Protein 7PP2 (pdb70)

Sequence (469 aa):
SAAAFDAAEQLIQVWDGTPEALVFEATEDEVAEYLSAVDVAIEHLAMARLEEELRHLMVRHAVPTARGGPLVNPFEDQRELADAYCGIRRDLLDEYLSALGVERLSIDEVQRIEWKHLNDKMKKWVQAVKTVVRVLLAGERRLCDQVLSVSLREECFIESTKGCIMQILSFGDAVAVCPRSPEKLSRILDMYEALAEVIPEMKDLCLGSSGDGVISDVQANLDRLGDAIRGTLFEFGKVLQLESSRRAMTAGEIHPMTRYVMNYLRLLVVYSDTLDALLDMTPLGKRLLKLISYLEANLEEKSKLYEDSALECIFSMNNLLYIVQKVRDSELGKILGDHWVKRRNGKIRQYSKSYLRISWMKVLSFLKDFKNFNLAFEEIYRNQTTWKVPDPQLREELKISISENVIPAYRAFLGRYGIKYTPEDLESQLSDLFEGAPGPANSDTTYHKCSKCGYGSDDSDAYFNHKCN

B-factor: mean 86.94, std 25.89, range [51.78, 173.44]

Secondary structure (DSSP, 8-state):
--HHHHHHHHHHHHHHT--SS-SSS-HHHHHHHHHHHHHHHHHH------HHHHHHHHHHHH---TTSHHHHTHHHH--HHHHHHHHHHHHHHHHHHHHHT-----HHHHHHS-HHHHHHHHHHHHHHHHHIIIIIHHHHHHHHHHH-----HHHHHHHHHHHHHHHHHHHHHHHHSSPP-GGGHHHHHHHHHHHHTHHHHHHHH--SSTHHHHHHHHHHHHHHHHHHHHHHHHHHHHHHHHB------GGGPPPHHHHHHHHHHHHHGGGHHHHHHH----HHHHHHHHHHHHHHHHHHHHTTS-S-HHHHHHHHHHHHHHHHHHHHTSTHHHHH-HHHHHHHHHHHHHHHHHHHHHHSSSTTTSS------HHHHHHHHHHHTTSB---HHHHHHHHHHHHHHHHHHHHHHHHH------HHHHHHHHTTTTBSS--S--/--SSSEEBSSS--EES-HHHHHT----

Solvent-accessible surface area: 24423 Å² total; per-residue (Å²): 132,78,68,53,46,81,62,6,34,110,50,10,108,87,40,98,66,53,106,162,49,56,0,23,131,36,105,138,71,52,88,43,3,27,121,3,6,43,46,12,24,113,102,125,196,112,70,16,115,15,35,43,24,0,76,119,4,16,35,122,61,43,64,123,170,37,181,18,15,25,82,1,3,35,44,17,76,137,146,98,7,2,92,27,11,12,28,26,26,76,88,28,3,49,121,120,0,66,94,53,18,13,75,152,26,53,106,82,86,2,97,183,45,116,54,141,89,2,35,76,48,0,97,95,3,13,94,0,0,83,43,0,6,144,90,20,2,33,22,11,18,152,41,0,66,107,16,4,84,62,91,54,61,67,66,0,0,13,57,0,1,69,15,4,3,97,13,0,15,39,4,0,53,6,2,6,75,7,78,91,15,2,49,19,2,31,47,5,0,34,0,39,68,4,0,35,50,0,20,70,42,0,133,126,29,19,143,39,89,80,1,77,42,4,32,63,71,0,76,42,1,7,70,96,0,0,72,0,2,89,22,1,2,132,36,0,6,51,0,2,101,36,10,53,5,135,77,38,15,101,18,0,28,13,0,36,0,0,97,36,0,0,71,26,0,82,86,3,17,117,26,29,126,16,0,34,82,19,9,173,127,64,38,1,0,124,69,0,68,120,3,0,47,76,0,34,59,19,12,86,90,6,2,108,26,33,171,50,53,0,18,45,7,0,2,11,0,4,2,12,26,23,1,0,51,54,0,125,111,34,97,0,12,144,31,8,24,103,153,24,17,128,159,27,46,21,70,16,128,95,50,18,91,23,0,32,129,74,9,10,110,125,2,52,72,60,51,192,190,241,100,75,21,23,125,18,3,41,85,20,13,140,54,4,0,51,13,85,1,45,31,94,138,29,57,97,85,5,33,65,38,1,27,113,82,5,12,73,23,14,108,58,57,55,67,189,170,103,203,132,31,66,15,94,60,0,77,71,10,5,64,32,2,3,83,31,47,104,14,117,34,177,143,46,109,25,32,0,54,6,70,153,12,60,80,25,19,66,82,9,65,41,0,0,34,17,155,17,172

Foldseek 3Di:
DVVLLVVLLVVLVVCVVCLVDAQPPDDVRVVSNLSSLVVLLVVVCVNSLSLVRLLVNLLVCLVPPCPSQQSSVVSNVVVSNLVSLLVSLLVVLVVVLVVLQQDLADLVRLQPDDLVVVVVSLVSLLVSLLCCLVPVLVVLLVSLVRRDDDPSSLVNSCSSCVSNLVSSLSVLVSLLSHPQALSCLLSLLSSLVSLVSNLVSLVVRHPDCVSVVSVVSSVVSSVSSLVSNVVNLVVVLVVLLVDADLDADALLAADVCLVVLLVSLLSCVVNQVVCQVSQPLGSNLVSSVSSVVSVLVRQLVSLVSDPQVLSSLLNLLLSLVSSLCSCVVGCNCVSNHDVVSVVSVVSSVVSLVVNLCRLPDVLLVLQDCVSDSVCSLCVCLQRQLLHANPDPVSLVVSLVSNLVPNLVSVCVRCVPDHDDDDSVNSNVSSNSGRNNDRRPDD/DDPAPDADPQAGDGHVDVVCRVPDDRD

InterPro domains:
  IPR004140 Exocyst complex component Exo70 [PTHR12542] (89-677)
  IPR016159 Cullin repeat-like-containing domain superfamily [SSF74788] (89-676)
  IPR046364 Exocyst complex subunit Exo70, C-terminal [PF03081] (301-673)

Organism: Oryza sativa subsp. japonica (NCBI:txid39947)

Nearest PDB structures (foldseek):
  7pp2-assembly1_B  TM=1.038E+00  e=2.650E-04  unclassified
  7pp2-assembly1_A  TM=1.002E+00  e=2.036E-54  Oryza sativa
  4rl5-assembly1_A  TM=7.705E-01  e=6.425E-17  Arabidopsis thaliana
  4rl5-assembly2_B  TM=7.354E-01  e=1.203E-16  Arabidopsis thaliana
  5j5k-assembly1_A  TM=5.607E-01  e=5.045E+00  Aspergillus fumigatus Af293

Radius of gyration: 37.17 Å; Cα contacts (8 Å, |Δi|>4): 525; chains: 2; bounding box: 50×126×67 Å

Structure (mmCIF, N/CA/C/O backbone):
data_7PP2
#
_entry.id   7PP2
#
_cell.length_a   140.316
_cell.length_b   76.621
_cell.length_c   67.873
_cell.angle_alpha   90.000
_cell.angle_beta   107.760
_cell.angle_gamma   90.000
#
_symmetry.space_group_name_H-M   'C 1 2 1'
#
loop_
_entity.id
_entity.type
_entity.pdbx_description
1 polymer 'Exocyst subunit Exo70 family protein'
2 polymer 'AVR-Pii protein'
3 non-polymer 'ZINC ION'
4 water water
#
loop_
_atom_site.group_PDB
_atom_site.id
_atom_site.type_symbol
_atom_site.label_atom_id
_atom_site.label_alt_id
_atom_site.label_comp_id
_atom_site.label_asym_id
_atom_site.label_entity_id
_atom_site.label_seq_id
_atom_site.pdbx_PDB_ins_code
_atom_site.Cartn_x
_atom_site.Cartn_y
_atom_site.Cartn_z
_atom_site.occupancy
_atom_site.B_iso_or_equiv
_atom_site.auth_seq_id
_atom_site.auth_comp_id
_atom_site.auth_asym_id
_atom_site.auth_atom_id
_atom_site.pdbx_PDB_model_num
ATOM 1 N N . SER A 1 2 ? -12.567 -68.427 -31.599 1.00 167.70 85 SER A N 1
ATOM 2 C CA . SER A 1 2 ? -11.326 -69.040 -32.168 1.00 168.91 85 SER A CA 1
ATOM 3 C C . SER A 1 2 ? -10.169 -68.034 -32.107 1.00 166.85 85 SER A C 1
ATOM 4 O O . SER A 1 2 ? -10.396 -66.898 -31.639 1.00 163.52 85 SER A O 1
ATOM 7 N N . ALA A 1 3 ? -8.978 -68.448 -32.555 1.00 168.44 86 ALA A N 1
ATOM 8 C CA . ALA A 1 3 ? -7.775 -67.596 -32.714 1.00 166.66 86 ALA A CA 1
ATOM 9 C C . ALA A 1 3 ? -7.889 -66.768 -34.002 1.00 167.39 86 ALA A C 1
ATOM 10 O O . ALA A 1 3 ? -7.172 -65.754 -34.107 1.00 165.67 86 ALA A O 1
ATOM 12 N N . ALA A 1 4 ? -8.752 -67.189 -34.938 1.00 169.72 87 ALA A N 1
ATOM 13 C CA . ALA A 1 4 ? -9.046 -66.502 -36.220 1.00 169.92 87 ALA A CA 1
ATOM 14 C C . ALA A 1 4 ? -10.003 -65.324 -35.987 1.00 167.39 87 ALA A C 1
ATOM 15 O O . ALA A 1 4 ? -9.934 -64.349 -36.763 1.00 166.89 87 ALA A O 1
ATOM 17 N N . ALA A 1 5 ? -10.869 -65.417 -34.970 1.00 165.75 88 ALA A N 1
ATOM 18 C CA . ALA A 1 5 ? -11.783 -64.339 -34.519 1.00 163.16 88 ALA A CA 1
ATOM 19 C C . ALA A 1 5 ? -10.981 -63.241 -33.804 1.00 159.17 88 ALA A C 1
ATOM 20 O O . ALA A 1 5 ? -11.471 -62.096 -33.746 1.00 156.03 88 ALA A O 1
ATOM 22 N N . PHE A 1 6 ? -9.804 -63.592 -33.272 1.00 158.71 89 PHE A N 1
ATOM 23 C CA . PHE A 1 6 ? -8.808 -62.663 -32.674 1.00 156.15 89 PHE A CA 1
ATOM 24 C C . PHE A 1 6 ? -7.978 -62.020 -33.794 1.00 156.71 89 PHE A C 1
ATOM 25 O O . PHE A 1 6 ? -7.681 -60.815 -33.690 1.00 154.73 89 PHE A O 1
ATOM 33 N N . ASP A 1 7 ? -7.623 -62.798 -34.824 1.00 159.36 90 ASP A N 1
ATOM 34 C CA . ASP A 1 7 ? -6.840 -62.338 -36.005 1.00 160.34 90 ASP A CA 1
ATOM 35 C C . ASP A 1 7 ? -7.592 -61.196 -36.698 1.00 160.17 90 ASP A C 1
ATOM 36 O O . ASP A 1 7 ? -6.971 -60.140 -36.933 1.00 159.77 90 ASP A O 1
ATOM 41 N N . ALA A 1 8 ? -8.876 -61.405 -37.006 1.00 160.88 91 ALA A N 1
ATOM 42 C CA . ALA A 1 8 ? -9.776 -60.409 -37.638 1.00 160.01 91 ALA A CA 1
ATOM 43 C C . ALA A 1 8 ? -9.908 -59.177 -36.731 1.00 155.83 91 ALA A C 1
ATOM 44 O O . ALA A 1 8 ? -9.879 -58.049 -37.261 1.00 155.28 91 ALA A O 1
ATOM 46 N N . ALA A 1 9 ? -10.050 -59.389 -35.418 1.00 152.81 92 ALA A N 1
ATOM 47 C CA . ALA A 1 9 ? -10.123 -58.327 -34.385 1.00 148.58 92 ALA A CA 1
ATOM 48 C C . ALA A 1 9 ? -8.805 -57.543 -34.367 1.00 145.99 92 ALA A C 1
ATOM 49 O O . ALA A 1 9 ? -8.851 -56.300 -34.396 1.00 143.49 92 ALA A O 1
ATOM 51 N N . GLU A 1 10 ? -7.679 -58.262 -34.334 1.00 146.17 93 GLU A N 1
ATOM 52 C CA . GLU A 1 10 ? -6.298 -57.705 -34.351 1.00 144.66 93 GLU A CA 1
ATOM 53 C C . GLU A 1 10 ? -6.079 -56.915 -35.649 1.00 145.03 93 GLU A C 1
ATOM 54 O O . GLU A 1 10 ? -5.454 -55.837 -35.581 1.00 142.59 93 GLU A O 1
ATOM 60 N N . GLN A 1 11 ? -6.582 -57.436 -36.775 1.00 147.40 94 GLN A N 1
ATOM 61 C CA . GLN A 1 11 ? -6.420 -56.863 -38.142 1.00 148.88 94 GLN A CA 1
ATOM 62 C C . GLN A 1 11 ? -6.915 -55.410 -38.152 1.00 146.27 94 GLN A C 1
ATOM 63 O O . GLN A 1 11 ? -6.068 -54.502 -38.270 1.00 144.78 94 GLN A O 1
ATOM 69 N N . LEU A 1 12 ? -8.230 -55.205 -38.014 1.00 145.45 95 LEU A N 1
ATOM 70 C CA . LEU A 1 12 ? -8.900 -53.886 -38.192 1.00 143.98 95 LEU A CA 1
ATOM 71 C C . LEU A 1 12 ? -8.345 -52.857 -37.195 1.00 139.47 95 LEU A C 1
ATOM 72 O O . LEU A 1 12 ? -8.352 -51.661 -37.543 1.00 138.22 95 LEU A O 1
ATOM 77 N N . ILE A 1 13 ? -7.890 -53.294 -36.012 1.00 136.75 96 ILE A N 1
ATOM 78 C CA . ILE A 1 13 ? -7.235 -52.418 -34.990 1.00 133.36 96 ILE A CA 1
ATOM 79 C C . ILE A 1 13 ? -5.948 -51.843 -35.595 1.00 132.84 96 ILE A C 1
ATOM 80 O O . ILE A 1 13 ? -5.767 -50.615 -35.532 1.00 130.39 96 ILE A O 1
ATOM 85 N N . GLN A 1 14 ? -5.094 -52.707 -36.152 1.00 135.13 97 GLN A N 1
ATOM 86 C CA . GLN A 1 14 ? -3.807 -52.322 -36.794 1.00 135.95 97 GLN A CA 1
ATOM 87 C C . GLN A 1 14 ? -4.088 -51.457 -38.030 1.00 137.33 97 GLN A C 1
ATOM 88 O O . GLN A 1 14 ? -3.315 -50.505 -38.262 1.00 137.50 97 GLN A O 1
ATOM 94 N N . VAL A 1 15 ? -5.152 -51.775 -38.779 1.00 138.33 98 VAL A N 1
ATOM 95 C CA . VAL A 1 15 ? -5.660 -50.964 -39.929 1.00 139.15 98 VAL A CA 1
ATOM 96 C C . VAL A 1 15 ? -5.970 -49.545 -39.430 1.00 136.25 98 VAL A C 1
ATOM 97 O O . VAL A 1 15 ? -5.492 -48.582 -40.064 1.00 135.82 98 VAL A O 1
ATOM 101 N N . TRP A 1 16 ? -6.735 -49.434 -38.337 1.00 133.92 99 TRP A N 1
ATOM 102 C CA . TRP A 1 16 ? -7.131 -48.151 -37.690 1.00 131.15 99 TRP A CA 1
ATOM 103 C C . TRP A 1 16 ? -5.908 -47.464 -37.077 1.00 129.83 99 TRP A C 1
ATOM 104 O O . TRP A 1 16 ? -5.811 -46.226 -37.190 1.00 128.46 99 TRP A O 1
ATOM 115 N N . ASP A 1 17 ? -5.025 -48.242 -36.444 1.00 130.72 100 ASP A N 1
ATOM 116 C CA . ASP A 1 17 ? -3.758 -47.763 -35.827 1.00 130.00 100 ASP A CA 1
ATOM 117 C C . ASP A 1 17 ? -2.877 -47.137 -36.915 1.00 132.52 100 ASP A C 1
ATOM 118 O O . ASP A 1 17 ? -2.203 -46.126 -36.620 1.00 131.00 100 ASP A O 1
ATOM 123 N N . GLY A 1 18 ? -2.907 -47.712 -38.125 1.00 136.13 101 GLY A N 1
ATOM 124 C CA . GLY A 1 18 ? -2.121 -47.273 -39.295 1.00 138.95 101 GLY A CA 1
ATOM 125 C C . GLY A 1 18 ? -2.595 -45.947 -39.872 1.00 139.59 101 GLY A C 1
ATOM 126 O O . GLY A 1 18 ? -1.902 -45.435 -40.773 1.00 142.17 101 GLY A O 1
ATOM 127 N N . THR A 1 19 ? -3.732 -45.415 -39.402 1.00 138.14 102 THR A N 1
ATOM 128 C CA . THR A 1 19 ? -4.280 -44.087 -39.797 1.00 137.90 102 THR A CA 1
ATOM 129 C C . THR A 1 19 ? -4.816 -43.368 -38.559 1.00 135.92 102 THR A C 1
ATOM 130 O O . THR A 1 19 ? -6.013 -43.414 -38.279 1.00 136.12 102 THR A O 1
ATOM 134 N N . PRO A 1 20 ? -3.952 -42.676 -37.777 1.00 134.73 103 PRO A N 1
ATOM 135 C CA . PRO A 1 20 ? -4.409 -41.888 -36.630 1.00 131.76 103 PRO A CA 1
ATOM 136 C C . PRO A 1 20 ? -5.064 -40.557 -37.035 1.00 131.76 103 PRO A C 1
ATOM 137 O O . PRO A 1 20 ? -5.657 -39.922 -36.178 1.00 130.44 103 PRO A O 1
ATOM 141 N N . GLU A 1 21 ? -4.925 -40.167 -38.309 1.00 134.12 104 GLU A N 1
ATOM 142 C CA . GLU A 1 21 ? -5.600 -38.995 -38.935 1.00 134.28 104 GLU A CA 1
ATOM 143 C C . GLU A 1 21 ? -7.101 -39.026 -38.619 1.00 132.50 104 GLU A C 1
ATOM 144 O O . GLU A 1 21 ? -7.605 -38.043 -38.040 1.00 129.87 104 GLU A O 1
ATOM 150 N N . ALA A 1 22 ? -7.773 -40.121 -38.989 1.00 133.67 105 ALA A N 1
ATOM 151 C CA . ALA A 1 22 ? -9.240 -40.306 -38.888 1.00 133.43 105 ALA A CA 1
ATOM 152 C C . ALA A 1 22 ? -9.620 -40.786 -37.480 1.00 130.80 105 ALA A C 1
ATOM 153 O O . ALA A 1 22 ? -8.888 -41.629 -36.918 1.00 130.71 105 ALA A O 1
ATOM 155 N N . LEU A 1 23 ? -10.730 -40.261 -36.948 1.00 128.60 106 LEU A N 1
ATOM 156 C CA . LEU A 1 23 ? -11.329 -40.642 -35.638 1.00 125.64 106 LEU A CA 1
ATOM 157 C C . LEU A 1 23 ? -12.408 -41.708 -35.879 1.00 126.84 106 LEU A C 1
ATOM 158 O O . LEU A 1 23 ? -13.129 -41.596 -36.892 1.00 129.33 106 LEU A O 1
ATOM 163 N N . VAL A 1 24 ? -12.518 -42.694 -34.980 1.00 125.04 107 VAL A N 1
ATOM 164 C CA . VAL A 1 24 ? -13.408 -43.888 -35.121 1.00 125.85 107 VAL A CA 1
ATOM 165 C C . VAL A 1 24 ? -14.874 -43.463 -34.960 1.00 125.61 107 VAL A C 1
ATOM 166 O O . VAL A 1 24 ? -15.747 -44.147 -35.531 1.00 127.57 107 VAL A O 1
ATOM 170 N N . PHE A 1 25 ? -15.135 -42.374 -34.230 1.00 123.17 108 PHE A N 1
ATOM 171 C CA . PHE A 1 25 ? -16.499 -41.932 -33.832 1.00 123.04 108 PHE A CA 1
ATOM 172 C C . PHE A 1 25 ? -17.016 -40.858 -34.801 1.00 123.93 108 PHE A C 1
ATOM 173 O O . PHE A 1 25 ? -17.549 -39.826 -34.347 1.00 122.02 108 PHE A O 1
ATOM 181 N N . GLU A 1 26 ? -16.875 -41.121 -36.104 1.00 127.05 109 GLU A N 1
ATOM 182 C CA . GLU A 1 26 ? -17.548 -40.389 -37.212 1.00 128.69 109 GLU A CA 1
ATOM 183 C C . GLU A 1 26 ? -17.801 -41.384 -38.355 1.00 132.05 109 GLU A C 1
ATOM 184 O O . GLU A 1 26 ? -17.387 -41.101 -39.494 1.00 134.07 109 GLU A O 1
ATOM 190 N N . ALA A 1 27 ? -18.454 -42.512 -38.044 1.00 132.73 110 ALA A N 1
ATOM 191 C CA . ALA A 1 27 ? -18.826 -43.589 -38.995 1.00 136.28 110 ALA A CA 1
ATOM 192 C C . ALA A 1 27 ? -19.688 -44.637 -38.277 1.00 137.03 110 ALA A C 1
ATOM 193 O O . ALA A 1 27 ? -19.166 -45.303 -37.364 1.00 135.25 110 ALA A O 1
ATOM 195 N N . THR A 1 28 ? -20.945 -44.793 -38.710 1.00 140.27 111 THR A N 1
ATOM 196 C CA . THR A 1 28 ? -22.038 -45.511 -37.994 1.00 141.84 111 THR A CA 1
ATOM 197 C C . THR A 1 28 ? -21.694 -46.992 -37.799 1.00 143.78 111 THR A C 1
ATOM 198 O O . THR A 1 28 ? -21.638 -47.433 -36.638 1.00 141.55 111 THR A O 1
ATOM 202 N N . GLU A 1 29 ? -21.512 -47.730 -38.897 1.00 148.71 112 GLU A N 1
ATOM 203 C CA . GLU A 1 29 ? -21.25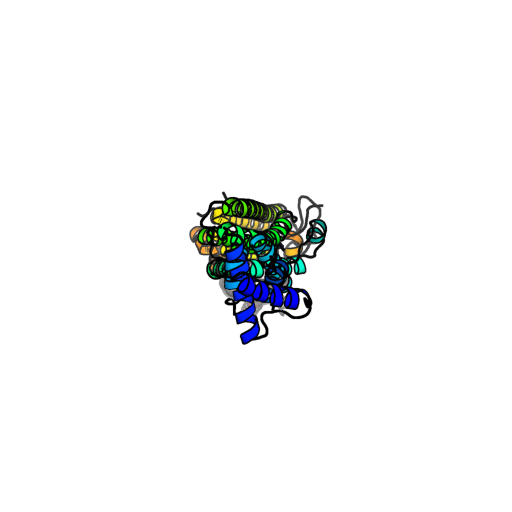8 -49.196 -38.893 1.00 152.00 112 GLU A CA 1
ATOM 204 C C . GLU A 1 29 ? -19.819 -49.470 -38.438 1.00 151.43 112 GLU A C 1
ATOM 205 O O . GLU A 1 29 ? -19.583 -50.549 -37.860 1.00 150.34 112 GLU A O 1
ATOM 211 N N . ASP A 1 30 ? -18.902 -48.532 -38.699 1.00 152.90 113 ASP A N 1
ATOM 212 C CA . ASP A 1 30 ? -17.454 -48.651 -38.374 1.00 153.61 113 ASP A CA 1
ATOM 213 C C . ASP A 1 30 ? -17.277 -48.696 -36.851 1.00 153.31 113 ASP A C 1
ATOM 214 O O . ASP A 1 30 ? -16.713 -49.696 -36.361 1.00 154.73 113 ASP A O 1
ATOM 219 N N . GLU A 1 31 ? -17.752 -47.664 -36.141 1.00 153.07 114 GLU A N 1
ATOM 220 C CA . GLU A 1 31 ? -17.596 -47.502 -34.665 1.00 151.98 114 GLU A CA 1
ATOM 221 C C . GLU A 1 31 ? -18.204 -48.711 -33.936 1.00 153.87 114 GLU A C 1
ATOM 222 O O . GLU A 1 31 ? -17.678 -49.070 -32.862 1.00 153.19 114 GLU A O 1
ATOM 228 N N . VAL A 1 32 ? -19.259 -49.313 -34.500 1.00 157.10 115 VAL A N 1
ATOM 229 C CA . VAL A 1 32 ? -19.931 -50.544 -33.980 1.00 158.55 115 VAL A CA 1
ATOM 230 C C . VAL A 1 32 ? -18.929 -51.710 -33.981 1.00 159.40 115 VAL A C 1
ATOM 231 O O . VAL A 1 32 ? -18.931 -52.488 -33.005 1.00 158.52 115 VAL A O 1
ATOM 235 N N . ALA A 1 33 ? -18.103 -51.818 -35.030 1.00 160.96 116 ALA A N 1
ATOM 236 C CA . ALA A 1 33 ? -17.170 -52.945 -35.280 1.00 162.16 116 ALA A CA 1
ATOM 237 C C . ALA A 1 33 ? -15.923 -52.839 -34.388 1.00 159.82 116 ALA A C 1
ATOM 238 O O . ALA A 1 33 ? -15.492 -53.886 -33.865 1.00 159.91 116 ALA A O 1
ATOM 240 N N . GLU A 1 34 ? -15.369 -51.630 -34.220 1.00 157.72 117 GLU A N 1
ATOM 241 C CA . GLU A 1 34 ? -14.066 -51.377 -33.535 1.00 155.24 117 GLU A CA 1
ATOM 242 C C . GLU A 1 34 ? -14.187 -51.663 -32.031 1.00 154.32 117 GLU A C 1
ATOM 243 O O . GLU A 1 34 ? -13.134 -51.838 -31.386 1.00 153.37 117 GLU A O 1
ATOM 249 N N . TYR A 1 35 ? -15.411 -51.701 -31.494 1.00 155.49 118 TYR A N 1
ATOM 250 C CA . TYR A 1 35 ? -15.707 -52.082 -30.086 1.00 155.30 118 TYR A CA 1
ATOM 251 C C . TYR A 1 35 ? -15.575 -53.598 -29.914 1.00 156.63 118 TYR A C 1
ATOM 252 O O . TYR A 1 35 ? -14.890 -54.031 -28.966 1.00 155.30 118 TYR A O 1
ATOM 261 N N . LEU A 1 36 ? -16.227 -54.367 -30.795 1.00 158.91 119 LEU A N 1
ATOM 262 C CA . LEU A 1 36 ? -16.267 -55.857 -30.765 1.00 160.43 119 LEU A CA 1
ATOM 263 C C . LEU A 1 36 ? -14.838 -56.416 -30.746 1.00 160.05 119 LEU A C 1
ATOM 264 O O . LEU A 1 36 ? -14.610 -57.420 -30.041 1.00 160.69 119 LEU A O 1
ATOM 269 N N . SER A 1 37 ? -13.920 -55.782 -31.487 1.00 159.18 120 SER A N 1
ATOM 270 C CA . SER A 1 37 ? -12.476 -56.134 -31.566 1.00 159.00 120 SER A CA 1
ATOM 271 C C . SER A 1 37 ? -11.794 -55.889 -30.214 1.00 156.52 120 SER A C 1
ATOM 272 O O . SER A 1 37 ? -11.061 -56.788 -29.750 1.00 156.67 120 SER A O 1
ATOM 275 N N . ALA A 1 38 ? -12.030 -54.712 -29.620 1.00 154.00 121 ALA A N 1
ATOM 276 C CA . ALA A 1 38 ? -11.466 -54.265 -28.323 1.00 150.99 121 ALA A CA 1
ATOM 277 C C . ALA A 1 38 ? -11.949 -55.181 -27.189 1.00 151.92 121 ALA A C 1
ATOM 278 O O . ALA A 1 38 ? -11.201 -55.337 -26.203 1.00 151.88 121 ALA A O 1
ATOM 280 N N . VAL A 1 39 ? -13.149 -55.759 -27.322 1.00 153.63 122 VAL A N 1
ATOM 281 C CA . VAL A 1 39 ? -13.755 -56.694 -26.324 1.00 154.52 122 VAL A CA 1
ATOM 282 C C . VAL A 1 39 ? -12.990 -58.025 -26.350 1.00 156.80 122 VAL A C 1
ATOM 283 O O . VAL A 1 39 ? -12.713 -58.555 -25.255 1.00 157.53 122 VAL A O 1
ATOM 287 N N . ASP A 1 40 ? -12.663 -58.538 -27.544 1.00 157.79 123 ASP A N 1
ATOM 288 C CA . ASP A 1 40 ? -11.988 -59.851 -27.750 1.00 159.57 123 ASP A CA 1
ATOM 289 C C . ASP A 1 40 ? -10.552 -59.808 -27.211 1.00 157.85 123 ASP A C 1
ATOM 290 O O . ASP A 1 40 ? -10.085 -60.855 -26.717 1.00 158.05 123 ASP A O 1
ATOM 295 N N . VAL A 1 41 ? -9.876 -58.658 -27.322 1.00 155.92 124 VAL A N 1
ATOM 296 C CA . VAL A 1 41 ? -8.531 -58.401 -26.720 1.00 154.33 124 VAL A CA 1
ATOM 297 C C . VAL A 1 41 ? -8.613 -58.671 -25.212 1.00 152.88 124 VAL A C 1
ATOM 298 O O . VAL A 1 41 ? -7.798 -59.477 -24.714 1.00 154.30 124 VAL A O 1
ATOM 302 N N . ALA A 1 42 ? -9.564 -58.023 -24.527 1.00 150.00 125 ALA A N 1
ATOM 303 C CA . ALA A 1 42 ? -9.823 -58.149 -23.071 1.00 147.64 125 ALA A CA 1
ATOM 304 C C . ALA A 1 42 ? -10.163 -59.605 -22.718 1.00 149.06 125 ALA A C 1
ATOM 305 O O . ALA A 1 42 ? -9.653 -60.097 -21.689 1.00 147.10 125 ALA A O 1
ATOM 307 N N . ILE A 1 43 ? -10.986 -60.261 -23.546 1.00 151.01 126 ILE A N 1
ATOM 308 C CA . ILE A 1 43 ? -11.419 -61.685 -23.383 1.00 153.28 126 ILE A CA 1
ATOM 309 C C . ILE A 1 43 ? -10.197 -62.610 -23.514 1.00 154.71 126 ILE A C 1
ATOM 310 O O . ILE A 1 43 ? -10.068 -63.521 -22.670 1.00 156.75 126 ILE A O 1
ATOM 315 N N . GLU A 1 44 ? -9.342 -62.388 -24.521 1.00 153.73 127 GLU A N 1
ATOM 316 C CA . GLU A 1 44 ? -8.195 -63.277 -24.870 1.00 154.47 127 GLU A CA 1
ATOM 317 C C . GLU A 1 44 ? -7.207 -63.361 -23.698 1.00 153.70 127 GLU A C 1
ATOM 318 O O . GLU A 1 44 ? -6.799 -64.490 -23.360 1.00 156.06 127 GLU A O 1
ATOM 324 N N . HIS A 1 45 ? -6.831 -62.219 -23.112 1.00 151.14 128 HIS A N 1
ATOM 325 C CA . HIS A 1 45 ? -5.815 -62.116 -22.027 1.00 149.73 128 HIS A CA 1
ATOM 326 C C . HIS A 1 45 ? -6.256 -62.933 -20.804 1.00 149.49 128 HIS A C 1
ATOM 327 O O . HIS A 1 45 ? -5.377 -63.542 -20.164 1.00 149.47 128 HIS A O 1
ATOM 334 N N . LEU A 1 46 ? -7.560 -62.951 -20.500 1.00 149.10 129 LEU A N 1
ATOM 335 C CA . LEU A 1 46 ? -8.154 -63.738 -19.383 1.00 150.09 129 LEU A CA 1
ATOM 336 C C . LEU A 1 46 ? -8.553 -65.123 -19.907 1.00 152.43 129 LEU A C 1
ATOM 337 O O . LEU A 1 46 ? -7.672 -66.004 -19.912 1.00 153.45 129 LEU A O 1
ATOM 342 N N . ALA A 1 75 ? 1.221 -60.047 -29.498 1.00 148.18 157 ALA A N 1
ATOM 343 C CA . ALA A 1 75 ? 1.098 -58.571 -29.570 1.00 146.10 157 ALA A CA 1
ATOM 344 C C . ALA A 1 75 ? 0.192 -58.065 -28.440 1.00 143.43 157 ALA A C 1
ATOM 345 O O . ALA A 1 75 ? -0.789 -58.765 -28.108 1.00 143.47 157 ALA A O 1
ATOM 347 N N . MET A 1 76 ? 0.520 -56.896 -27.878 1.00 141.06 158 MET A N 1
ATOM 348 C CA . MET A 1 76 ? -0.246 -56.232 -26.788 1.00 138.58 158 MET A CA 1
ATOM 349 C C . MET A 1 76 ? -1.685 -56.002 -27.260 1.00 138.71 158 MET A C 1
ATOM 350 O O . MET A 1 76 ? -2.612 -56.313 -26.484 1.00 139.05 158 MET A O 1
ATOM 352 N N . ALA A 1 77 ? -1.848 -55.492 -28.488 1.00 139.14 159 ALA A N 1
ATOM 353 C CA . ALA A 1 77 ? -3.145 -55.180 -29.136 1.00 139.01 159 ALA A CA 1
ATOM 354 C C . ALA A 1 77 ? -3.999 -54.331 -28.186 1.00 137.15 159 ALA A C 1
ATOM 355 O O . ALA A 1 77 ? -5.222 -54.555 -28.119 1.00 138.08 159 ALA A O 1
ATOM 357 N N . ARG A 1 78 ? -3.362 -53.386 -27.487 1.00 134.99 160 ARG A N 1
ATOM 358 C CA . ARG A 1 78 ? -3.986 -52.560 -26.417 1.00 132.14 160 ARG A CA 1
ATOM 359 C C . ARG A 1 78 ? -4.957 -51.553 -27.046 1.00 131.37 160 ARG A C 1
ATOM 360 O O . ARG A 1 78 ? -6.013 -51.315 -26.432 1.00 131.19 160 ARG A O 1
ATOM 368 N N . LEU A 1 79 ? -4.619 -51.013 -28.226 1.00 131.21 161 LEU A N 1
ATOM 369 C CA . LEU A 1 79 ? -5.351 -49.939 -28.962 1.00 129.56 161 LEU A CA 1
ATOM 370 C C . LEU A 1 79 ? -5.896 -48.862 -28.008 1.00 125.45 161 LEU A C 1
ATOM 371 O O . LEU A 1 79 ? -6.804 -48.118 -28.431 1.00 124.62 161 LEU A O 1
ATOM 376 N N . GLU A 1 80 ? -5.359 -48.755 -26.787 1.00 121.97 162 GLU A N 1
ATOM 377 C CA . GLU A 1 80 ? -5.815 -47.773 -25.766 1.00 117.70 162 GLU A CA 1
ATOM 378 C C . GLU A 1 80 ? -5.391 -46.374 -26.225 1.00 116.82 162 GLU A C 1
ATOM 379 O O . GLU A 1 80 ? -6.164 -45.427 -26.000 1.00 115.03 162 GLU A O 1
ATOM 385 N N . GLU A 1 81 ? -4.219 -46.271 -26.865 1.00 118.14 163 GLU A N 1
ATOM 386 C CA . GLU A 1 81 ? -3.668 -45.025 -27.467 1.00 117.62 163 GLU A CA 1
ATOM 387 C C . GLU A 1 81 ? -4.701 -44.422 -28.427 1.00 117.89 163 GLU A C 1
ATOM 388 O O . GLU A 1 81 ? -4.798 -43.180 -28.474 1.00 115.97 163 GLU A O 1
ATOM 390 N N . GLU A 1 82 ? -5.431 -45.273 -29.161 1.00 119.62 164 GLU A N 1
ATOM 391 C CA . GLU A 1 82 ? -6.584 -44.876 -30.016 1.00 120.43 164 GLU A CA 1
ATOM 392 C C . GLU A 1 82 ? -7.710 -44.359 -29.107 1.00 118.41 164 GLU A C 1
ATOM 393 O O . GLU A 1 82 ? -7.977 -43.140 -29.147 1.00 118.02 164 GLU A O 1
ATOM 399 N N . LEU A 1 83 ? -8.307 -45.237 -28.289 1.00 117.15 165 LEU A N 1
ATOM 400 C CA . LEU A 1 83 ? -9.484 -44.932 -27.423 1.00 114.73 165 LEU A CA 1
ATOM 401 C C . LEU A 1 83 ? -9.201 -43.715 -26.530 1.00 112.30 165 LEU A C 1
ATOM 402 O O . LEU A 1 83 ? -10.144 -42.939 -26.297 1.00 109.94 165 LEU A O 1
ATOM 407 N N . ARG A 1 84 ? -7.959 -43.553 -26.055 1.00 113.13 166 ARG A N 1
ATOM 408 C CA . ARG A 1 84 ? -7.520 -42.424 -25.185 1.00 112.16 166 ARG A CA 1
ATOM 409 C C . ARG A 1 84 ? -7.572 -41.101 -25.961 1.00 112.35 166 ARG A C 1
ATOM 410 O O . ARG A 1 84 ? -7.859 -40.071 -25.326 1.00 110.70 166 ARG A O 1
ATOM 418 N N . HIS A 1 85 ? -7.290 -41.123 -27.269 1.00 115.14 167 HIS A N 1
ATOM 419 C CA . HIS A 1 85 ? -7.245 -39.917 -28.144 1.00 116.25 167 HIS A CA 1
ATOM 420 C C . HIS A 1 85 ? -8.643 -39.588 -28.679 1.00 116.08 167 HIS A C 1
ATOM 421 O O . HIS A 1 85 ? -8.930 -38.391 -28.855 1.00 113.97 167 HIS A O 1
ATOM 428 N N . LEU A 1 86 ? -9.470 -40.604 -28.938 1.00 117.86 168 LEU A N 1
ATOM 429 C CA . LEU A 1 86 ? -10.856 -40.434 -29.452 1.00 119.31 168 LEU A CA 1
ATOM 430 C C . LEU A 1 86 ? -11.722 -39.816 -28.350 1.00 117.69 168 LEU A C 1
ATOM 431 O O . LEU A 1 86 ? -12.521 -38.914 -28.665 1.00 117.54 168 LEU A O 1
ATOM 436 N N . MET A 1 87 ? -11.547 -40.284 -27.111 1.00 116.80 169 MET A N 1
ATOM 437 C CA . MET A 1 87 ? -12.168 -39.720 -25.883 1.00 114.98 169 MET A CA 1
ATOM 438 C C . MET A 1 87 ? -11.771 -38.243 -25.738 1.00 112.60 169 MET A C 1
ATOM 439 O O . MET A 1 87 ? -12.649 -37.431 -25.387 1.00 111.04 169 MET A O 1
ATOM 444 N N . VAL A 1 88 ? -10.500 -37.914 -25.996 1.00 112.25 170 VAL A N 1
ATOM 445 C CA . VAL A 1 88 ? -9.958 -36.521 -25.978 1.00 111.18 170 VAL A CA 1
ATOM 446 C C . VAL A 1 88 ? -10.683 -35.697 -27.049 1.00 111.84 170 VAL A C 1
ATOM 447 O O . VAL A 1 88 ? -11.073 -34.552 -26.748 1.00 110.44 170 VAL A O 1
ATOM 451 N N . ARG A 1 89 ? -10.848 -36.265 -28.249 1.00 115.01 171 ARG A N 1
ATOM 452 C CA . ARG A 1 89 ? -11.461 -35.591 -29.426 1.00 116.75 171 ARG A CA 1
ATOM 453 C C . ARG A 1 89 ? -12.990 -35.727 -29.378 1.00 115.45 171 ARG A C 1
ATOM 454 O O . ARG A 1 89 ? -13.640 -35.258 -30.328 1.00 118.80 171 ARG A O 1
ATOM 462 N N . HIS A 1 90 ? -13.543 -36.343 -28.327 1.00 111.90 172 HIS A N 1
ATOM 463 C CA . HIS A 1 90 ? -15.007 -36.499 -28.110 1.00 110.77 172 HIS A CA 1
ATOM 464 C C . HIS A 1 90 ? -15.493 -35.473 -27.080 1.00 107.85 172 HIS A C 1
ATOM 465 O O . HIS A 1 90 ? -16.604 -34.939 -27.255 1.00 107.73 172 HIS A O 1
ATOM 472 N N . ALA A 1 91 ? -14.690 -35.221 -26.042 1.00 105.53 173 ALA A N 1
ATOM 473 C CA . ALA A 1 91 ? -14.999 -34.288 -24.935 1.00 102.83 173 ALA A CA 1
ATOM 474 C C . ALA A 1 91 ? -14.696 -32.840 -25.349 1.00 101.95 173 ALA A C 1
ATOM 475 O O . ALA A 1 91 ? -15.229 -31.928 -24.685 1.00 101.63 173 ALA A O 1
ATOM 477 N N . VAL A 1 92 ? -13.882 -32.625 -26.393 1.00 102.02 174 VAL A N 1
ATOM 478 C CA . VAL A 1 92 ? -13.384 -31.268 -26.781 1.00 101.44 174 VAL A CA 1
ATOM 479 C C . VAL A 1 92 ? -14.311 -30.588 -27.796 1.00 102.83 174 VAL A C 1
ATOM 480 O O . VAL A 1 92 ? -14.434 -29.368 -27.743 1.00 102.96 174 VAL A O 1
ATOM 484 N N . PRO A 1 93 ? -14.992 -31.285 -28.743 1.00 105.48 175 PRO A N 1
ATOM 485 C CA . PRO A 1 93 ? -15.958 -30.626 -29.626 1.00 106.77 175 PRO A CA 1
ATOM 486 C C . PRO A 1 93 ? -17.389 -30.642 -29.063 1.00 106.48 175 PRO A C 1
ATOM 487 O O . PRO A 1 93 ? -18.091 -31.614 -29.304 1.00 107.47 175 PRO A O 1
ATOM 491 N N . THR A 1 134 ? -24.870 -38.055 -27.709 1.00 115.33 217 THR A N 1
ATOM 492 C CA . THR A 1 134 ? -23.989 -37.033 -27.076 1.00 112.68 217 THR A CA 1
ATOM 493 C C . THR A 1 134 ? -22.880 -37.758 -26.295 1.00 111.44 217 THR A C 1
ATOM 494 O O . THR A 1 134 ? -21.946 -38.257 -26.951 1.00 111.45 217 THR A O 1
ATOM 498 N N . ALA A 1 135 ? -22.993 -37.841 -24.962 1.00 109.84 218 ALA A N 1
ATOM 499 C CA . ALA A 1 135 ? -22.020 -38.494 -24.053 1.00 107.78 218 ALA A CA 1
ATOM 500 C C . ALA A 1 135 ? -22.393 -39.972 -23.891 1.00 109.84 218 ALA A C 1
ATOM 501 O O . ALA A 1 135 ? -22.623 -40.402 -22.744 1.00 108.93 218 ALA A O 1
ATOM 503 N N . ARG A 1 136 ? -22.459 -40.704 -25.009 1.00 112.65 219 ARG A N 1
ATOM 504 C CA . ARG A 1 136 ? -22.851 -42.139 -25.090 1.00 115.31 219 ARG A CA 1
ATOM 505 C C . ARG A 1 136 ? -21.656 -42.965 -25.580 1.00 115.39 219 ARG A C 1
ATOM 506 O O . ARG A 1 136 ? -21.392 -44.031 -24.988 1.00 114.26 219 ARG A O 1
ATOM 514 N N . GLY A 1 137 ? -20.977 -42.491 -26.631 1.00 115.83 220 GLY A N 1
ATOM 515 C CA . GLY A 1 137 ? -19.645 -42.970 -27.045 1.00 116.10 220 GLY A CA 1
ATOM 516 C C . GLY A 1 137 ? -18.659 -42.895 -25.892 1.00 114.25 220 GLY A C 1
ATOM 517 O O . GLY A 1 137 ? -17.845 -43.827 -25.759 1.00 115.15 220 GLY A O 1
ATOM 518 N N . GLY A 1 138 ? -18.744 -41.829 -25.083 1.00 112.85 221 GLY A N 1
ATOM 519 C CA . GLY A 1 138 ? -17.945 -41.615 -23.858 1.00 110.71 221 GLY A CA 1
ATOM 520 C C . GLY A 1 138 ? -18.019 -42.806 -22.903 1.00 111.91 221 GLY A C 1
ATOM 521 O O . GLY A 1 138 ? -17.024 -43.498 -22.711 1.00 111.07 221 GLY A O 1
ATOM 522 N N . PRO A 1 139 ? -19.196 -43.086 -22.288 1.00 114.00 222 PRO A N 1
ATOM 523 C CA . PRO A 1 139 ? -19.341 -44.170 -21.308 1.00 114.26 222 PRO A CA 1
ATOM 524 C C . PRO A 1 139 ? -19.150 -45.610 -21.813 1.00 115.60 222 PRO A C 1
ATOM 525 O O . PRO A 1 139 ? -19.300 -46.506 -21.009 1.00 116.44 222 PRO A O 1
ATOM 529 N N . LEU A 1 140 ? -18.844 -45.805 -23.100 1.00 115.83 223 LEU A N 1
ATOM 530 C CA . LEU A 1 140 ? -18.508 -47.133 -23.683 1.00 117.42 223 LEU A CA 1
ATOM 531 C C . LEU A 1 140 ? -16.988 -47.252 -23.870 1.00 115.85 223 LEU A C 1
ATOM 532 O O . LEU A 1 140 ? -16.473 -48.382 -23.740 1.00 116.25 223 LEU A O 1
ATOM 537 N N . VAL A 1 141 ? -16.300 -46.132 -24.133 1.00 113.50 224 VAL A N 1
ATOM 538 C CA . VAL A 1 141 ? -14.816 -46.052 -24.313 1.00 112.78 224 VAL A CA 1
ATOM 539 C C . VAL A 1 141 ? -14.109 -46.566 -23.048 1.00 112.60 224 VAL A C 1
ATOM 540 O O . VAL A 1 141 ? -13.006 -47.124 -23.187 1.00 112.81 224 VAL A O 1
ATOM 544 N N . ASN A 1 142 ? -14.719 -46.390 -21.870 1.00 113.04 225 ASN A N 1
ATOM 545 C CA . ASN A 1 142 ? -14.091 -46.648 -20.542 1.00 113.16 225 ASN A CA 1
ATOM 546 C C . ASN A 1 142 ? -14.359 -48.074 -20.052 1.00 114.96 225 ASN A C 1
ATOM 547 O O . ASN A 1 142 ? -13.421 -48.723 -19.593 1.00 115.62 225 ASN A O 1
ATOM 552 N N . PRO A 1 143 ? -15.606 -48.614 -20.083 1.00 115.94 226 PRO A N 1
ATOM 553 C CA . PRO A 1 143 ? -15.832 -50.028 -19.770 1.00 117.58 226 PRO A CA 1
ATOM 554 C C . PRO A 1 143 ? -14.829 -50.997 -20.417 1.00 118.50 226 PRO A C 1
ATOM 555 O O . PRO A 1 143 ? -14.518 -52.000 -19.800 1.00 119.29 226 PRO A O 1
ATOM 559 N N . PHE A 1 144 ? -14.355 -50.680 -21.626 1.00 118.13 227 PHE A N 1
ATOM 560 C CA . PHE A 1 144 ? -13.365 -51.488 -22.386 1.00 119.68 227 PHE A CA 1
ATOM 561 C C . PHE A 1 144 ? -11.935 -51.071 -22.006 1.00 116.79 227 PHE A C 1
ATOM 562 O O . PHE A 1 144 ? -11.012 -51.883 -22.197 1.00 117.31 227 PHE A O 1
ATOM 570 N N . GLU A 1 145 ? -11.761 -49.864 -21.458 1.00 113.88 228 GLU A N 1
ATOM 571 C CA . GLU A 1 145 ? -10.433 -49.254 -21.168 1.00 111.84 228 GLU A CA 1
ATOM 572 C C . GLU A 1 145 ? -9.830 -49.840 -19.883 1.00 112.39 228 GLU A C 1
ATOM 573 O O . GLU A 1 145 ? -8.590 -50.003 -19.834 1.00 113.21 228 GLU A O 1
ATOM 579 N N . ASP A 1 146 ? -10.666 -50.127 -18.882 1.00 112.20 229 ASP A N 1
ATOM 580 C CA . ASP A 1 146 ? -10.238 -50.667 -17.561 1.00 112.24 229 ASP A CA 1
ATOM 581 C C . ASP A 1 146 ? -9.935 -52.168 -17.682 1.00 113.55 229 ASP A C 1
ATOM 582 O O . ASP A 1 146 ? -8.896 -52.600 -17.138 1.00 113.04 229 ASP A O 1
ATOM 587 N N . GLN A 1 147 ? -10.805 -52.918 -18.372 1.00 114.35 230 GLN A N 1
ATOM 588 C CA . GLN A 1 147 ? -10.733 -54.399 -18.539 1.00 115.84 230 GLN A CA 1
ATOM 589 C C . GLN A 1 147 ? -9.434 -54.784 -19.261 1.00 115.03 230 GLN A C 1
ATOM 590 O O . GLN A 1 147 ? -8.827 -53.888 -19.882 1.00 112.06 230 GLN A O 1
ATOM 596 N N . ARG A 1 174 ? -7.105 -46.405 -15.080 1.00 102.09 257 ARG A N 1
ATOM 597 C CA . ARG A 1 174 ? -5.878 -45.732 -14.569 1.00 101.47 257 ARG A CA 1
ATOM 598 C C . ARG A 1 174 ? -5.427 -44.666 -15.575 1.00 100.14 257 ARG A C 1
ATOM 599 O O . ARG A 1 174 ? -5.574 -43.471 -15.261 1.00 98.68 257 ARG A O 1
ATOM 607 N N . GLU A 1 175 ? -4.905 -45.085 -16.736 1.00 101.34 258 GLU A N 1
ATOM 608 C CA . GLU A 1 175 ? -4.568 -44.198 -17.885 1.00 100.45 258 GLU A CA 1
ATOM 609 C C . GLU A 1 175 ? -5.842 -43.484 -18.353 1.00 98.19 258 GLU A C 1
ATOM 610 O O . GLU A 1 175 ? -5.724 -42.375 -18.900 1.00 96.80 258 GLU A O 1
ATOM 616 N N . LEU A 1 176 ? -7.005 -44.118 -18.165 1.00 97.77 259 LEU A N 1
ATOM 617 C CA . LEU A 1 176 ? -8.350 -43.519 -18.377 1.00 96.58 259 LEU A CA 1
ATOM 618 C C . LEU A 1 176 ? -8.493 -42.277 -17.491 1.00 94.38 259 LEU A C 1
ATOM 619 O O . LEU A 1 176 ? -8.725 -41.183 -18.038 1.00 93.72 259 LEU A O 1
ATOM 624 N N . ALA A 1 177 ? -8.366 -42.451 -16.174 1.00 93.76 260 ALA A N 1
ATOM 625 C CA . ALA A 1 177 ? -8.514 -41.379 -15.164 1.00 92.02 260 ALA A CA 1
ATOM 626 C C . ALA A 1 177 ? -7.605 -40.202 -15.536 1.00 90.72 260 ALA A C 1
ATOM 627 O O . ALA A 1 177 ? -8.128 -39.085 -15.718 1.00 89.81 260 ALA A O 1
ATOM 629 N N . ASP A 1 178 ? -6.302 -40.458 -15.673 1.00 90.90 261 ASP A N 1
ATOM 630 C CA . ASP A 1 178 ? -5.264 -39.413 -15.888 1.00 90.54 261 ASP A CA 1
ATOM 631 C C . ASP A 1 178 ? -5.596 -38.609 -17.152 1.00 89.67 261 ASP A C 1
ATOM 632 O O . ASP A 1 178 ? -5.385 -37.384 -17.130 1.00 88.69 261 ASP A O 1
ATOM 637 N N . ALA A 1 179 ? -6.114 -39.265 -18.196 1.00 90.30 262 ALA A N 1
ATOM 638 C CA . ALA A 1 179 ? -6.495 -38.639 -19.486 1.00 90.62 262 ALA A CA 1
ATOM 639 C C . ALA A 1 179 ? -7.788 -37.834 -19.310 1.00 89.66 262 ALA A C 1
ATOM 640 O O . ALA A 1 179 ? -7.765 -36.609 -19.571 1.00 89.13 262 ALA A O 1
ATOM 642 N N . TYR A 1 180 ? -8.867 -38.507 -18.888 1.00 89.62 263 TYR A N 1
ATOM 643 C CA . TYR A 1 180 ? -10.208 -37.922 -18.610 1.00 87.88 263 TYR A CA 1
ATOM 644 C C . TYR A 1 180 ? -10.039 -36.615 -17.829 1.00 85.20 263 TYR A C 1
ATOM 645 O O . TYR A 1 180 ? -10.476 -35.551 -18.314 1.00 83.68 263 TYR A O 1
ATOM 654 N N . CYS A 1 181 ? -9.402 -36.712 -16.658 1.00 84.38 264 CYS A N 1
ATOM 655 C CA . CYS A 1 181 ? -9.181 -35.596 -15.700 1.00 82.99 264 CYS A CA 1
ATOM 656 C C . CYS A 1 181 ? -8.418 -34.458 -16.388 1.00 82.09 264 CYS A C 1
ATOM 657 O O . CYS A 1 181 ? -8.788 -33.294 -16.171 1.00 80.57 264 CYS A O 1
ATOM 660 N N . GLY A 1 182 ? -7.404 -34.786 -17.194 1.00 82.87 265 GLY A N 1
ATOM 661 C CA . GLY A 1 182 ? -6.621 -33.806 -17.969 1.00 82.73 265 GLY A CA 1
ATOM 662 C C . GLY A 1 182 ? -7.522 -32.923 -18.816 1.00 83.00 265 GLY A C 1
ATOM 663 O O . GLY A 1 182 ? -7.504 -31.693 -18.608 1.00 81.45 265 GLY A O 1
ATOM 664 N N . ILE A 1 183 ? -8.298 -33.533 -19.721 1.00 84.55 266 ILE A N 1
ATOM 665 C CA . ILE A 1 183 ? -9.168 -32.832 -20.717 1.00 84.86 266 ILE A CA 1
ATOM 666 C C . ILE A 1 183 ? -10.214 -31.999 -19.964 1.00 82.95 266 ILE A C 1
ATOM 667 O O . ILE A 1 183 ? -10.456 -30.842 -20.367 1.00 81.25 266 ILE A O 1
ATOM 672 N N . ARG A 1 184 ? -10.802 -32.571 -18.910 1.00 82.62 267 ARG A N 1
ATOM 673 C CA . ARG A 1 184 ? -11.706 -31.857 -17.971 1.00 81.23 267 ARG A CA 1
ATOM 674 C C . ARG A 1 184 ? -10.995 -30.603 -17.456 1.00 80.48 267 ARG A C 1
ATOM 675 O O . ARG A 1 184 ? -11.537 -29.502 -17.647 1.00 79.84 267 ARG A O 1
ATOM 683 N N . ARG A 1 185 ? -9.810 -30.778 -16.860 1.00 82.34 268 ARG A N 1
ATOM 684 C CA . ARG A 1 185 ? -8.962 -29.691 -16.292 1.00 82.02 268 ARG A CA 1
ATOM 685 C C . ARG A 1 185 ? -8.741 -28.615 -17.362 1.00 80.28 268 ARG A C 1
ATOM 686 O O . ARG A 1 185 ? -8.797 -27.426 -17.010 1.00 78.31 268 ARG A O 1
ATOM 694 N N . ASP A 1 186 ? -8.532 -29.024 -18.619 1.00 81.26 269 ASP A N 1
ATOM 695 C CA . ASP A 1 186 ? -8.235 -28.125 -19.769 1.00 81.23 269 ASP A CA 1
ATOM 696 C C . ASP A 1 186 ? -9.492 -27.348 -20.172 1.00 80.12 269 ASP A C 1
ATOM 697 O O . ASP A 1 186 ? -9.421 -26.104 -20.220 1.00 79.15 269 ASP A O 1
ATOM 702 N N . LEU A 1 187 ? -10.585 -28.054 -20.471 1.00 80.55 270 LEU A N 1
ATOM 703 C CA . LEU A 1 187 ? -11.867 -27.445 -20.923 1.00 80.55 270 LEU A CA 1
ATOM 704 C C . LEU A 1 187 ? -12.377 -26.456 -19.868 1.00 78.64 270 LEU A C 1
ATOM 705 O O . LEU A 1 187 ? -12.822 -25.363 -20.264 1.00 77.96 270 LEU A O 1
ATOM 710 N N . LEU A 1 188 ? -12.297 -26.814 -18.583 1.00 78.23 271 LEU A N 1
ATOM 711 C CA . LEU A 1 188 ? -12.728 -25.946 -17.452 1.00 78.04 271 LEU A CA 1
ATOM 712 C C . LEU A 1 188 ? -11.823 -24.712 -17.369 1.00 77.60 271 LEU A C 1
ATOM 713 O O . LEU A 1 188 ? -12.342 -23.626 -17.050 1.00 75.79 271 LEU A O 1
ATOM 718 N N . ASP A 1 189 ? -10.528 -24.874 -17.656 1.00 79.62 272 ASP A N 1
ATOM 719 C CA . ASP A 1 189 ? -9.540 -23.762 -17.706 1.00 80.75 272 ASP A CA 1
ATOM 720 C C . ASP A 1 189 ? -10.015 -22.718 -18.725 1.00 81.75 272 ASP A C 1
ATOM 721 O O . ASP A 1 189 ? -9.876 -21.511 -18.445 1.00 80.27 272 ASP A O 1
ATOM 726 N N . GLU A 1 190 ? -10.578 -23.174 -19.850 1.00 84.98 273 GLU A N 1
ATOM 727 C CA . GLU A 1 190 ? -10.975 -22.323 -21.005 1.00 87.34 273 GLU A CA 1
ATOM 728 C C . GLU A 1 190 ? -12.299 -21.607 -20.698 1.00 86.53 273 GLU A C 1
ATOM 729 O O . GLU A 1 190 ? -12.390 -20.404 -21.013 1.00 86.25 273 GLU A O 1
ATOM 735 N N . TYR A 1 191 ? -13.283 -22.315 -20.123 1.00 87.11 274 TYR A N 1
ATOM 736 C CA . TYR A 1 191 ? -14.573 -21.749 -19.637 1.00 86.94 274 TYR A CA 1
ATOM 737 C C . TYR A 1 191 ? -14.293 -20.497 -18.798 1.00 84.08 274 TYR A C 1
ATOM 738 O O . TYR A 1 191 ? -14.912 -19.447 -19.050 1.00 83.77 274 TYR A O 1
ATOM 747 N N . LEU A 1 192 ? -13.374 -20.624 -17.835 1.00 81.93 275 LEU A N 1
ATOM 748 C CA . LEU A 1 192 ? -13.034 -19.583 -16.828 1.00 80.01 275 LEU A CA 1
ATOM 749 C C . LEU A 1 192 ? -12.322 -18.405 -17.499 1.00 79.95 275 LEU A C 1
ATOM 750 O O . LEU A 1 192 ? -12.609 -17.257 -17.111 1.00 78.27 275 LEU A O 1
ATOM 755 N N . SER A 1 193 ? -11.409 -18.678 -18.438 1.00 81.69 276 SER A N 1
ATOM 756 C CA . SER A 1 193 ? -10.700 -17.651 -19.247 1.00 83.20 276 SER A CA 1
ATOM 757 C C . SER A 1 193 ? -11.733 -16.787 -19.975 1.00 84.96 276 SER A C 1
ATOM 758 O O . SER A 1 193 ? -11.657 -15.545 -19.853 1.00 84.57 276 SER A O 1
ATOM 761 N N . ALA A 1 194 ? -12.674 -17.437 -20.672 1.00 87.51 277 ALA A N 1
ATOM 762 C CA . ALA A 1 194 ? -13.809 -16.806 -21.389 1.00 89.39 277 ALA A CA 1
ATOM 763 C C . ALA A 1 194 ? -14.614 -15.936 -20.417 1.00 89.47 277 ALA A C 1
ATOM 764 O O . ALA A 1 194 ? -14.882 -14.770 -20.762 1.00 90.76 277 ALA A O 1
ATOM 766 N N . LEU A 1 195 ? -14.966 -16.481 -19.246 1.00 90.13 278 LEU A N 1
ATOM 767 C CA . LEU A 1 195 ? -15.695 -15.771 -18.154 1.00 89.17 278 LEU A CA 1
ATOM 768 C C . LEU A 1 195 ? -14.982 -14.461 -17.794 1.00 89.39 278 LEU A C 1
ATOM 769 O O . LEU A 1 195 ? -15.687 -13.481 -17.492 1.00 91.50 278 LEU A O 1
ATOM 774 N N . GLY A 1 196 ? -13.645 -14.450 -17.817 1.00 89.80 279 GLY A N 1
ATOM 775 C CA . GLY A 1 196 ? -12.810 -13.265 -17.537 1.00 89.25 279 GLY A CA 1
ATOM 776 C C . GLY A 1 196 ? -12.036 -13.404 -16.236 1.00 88.06 279 GLY A C 1
ATOM 777 O O . GLY A 1 196 ? -11.923 -12.398 -15.512 1.00 85.45 279 GLY A O 1
ATOM 778 N N . VAL A 1 197 ? -11.505 -14.602 -15.963 1.00 89.53 280 VAL A N 1
ATOM 779 C CA . VAL A 1 197 ? -10.683 -14.926 -14.759 1.00 89.75 280 VAL A CA 1
ATOM 780 C C . VAL A 1 197 ? -9.200 -14.862 -15.151 1.00 91.01 280 VAL A C 1
ATOM 781 O O . VAL A 1 197 ? -8.707 -15.836 -15.760 1.00 93.17 280 VAL A O 1
ATOM 785 N N . GLU A 1 198 ? -8.533 -13.747 -14.829 1.00 90.36 281 GLU A N 1
ATOM 786 C CA . GLU A 1 198 ? -7.056 -13.582 -14.927 1.00 90.13 281 GLU A CA 1
ATOM 787 C C . GLU A 1 198 ? -6.388 -14.316 -13.761 1.00 89.97 281 GLU A C 1
ATOM 788 O O . GLU A 1 198 ? -7.072 -14.559 -12.744 1.00 88.59 281 GLU A O 1
ATOM 794 N N . ARG A 1 199 ? -5.103 -14.649 -13.914 1.00 90.91 282 ARG A N 1
ATOM 795 C CA . ARG A 1 199 ? -4.188 -15.030 -12.804 1.00 91.29 282 ARG A CA 1
ATOM 796 C C . ARG A 1 199 ? -3.211 -13.867 -12.584 1.00 89.87 282 ARG A C 1
ATOM 797 O O . ARG A 1 199 ? -2.116 -13.889 -13.186 1.00 93.03 282 ARG A O 1
ATOM 805 N N . LEU A 1 200 ? -3.610 -12.876 -11.779 1.00 84.99 283 LEU A N 1
ATOM 806 C CA . LEU A 1 200 ? -2.803 -11.660 -11.484 1.00 82.58 283 LEU A CA 1
ATOM 807 C C . LEU A 1 200 ? -1.709 -12.002 -10.469 1.00 80.08 283 LEU A C 1
ATOM 808 O O . LEU A 1 200 ? -1.993 -12.759 -9.522 1.00 80.25 283 LEU A O 1
ATOM 813 N N . SER A 1 201 ? -0.512 -11.447 -10.660 1.00 77.85 284 SER A N 1
ATOM 814 C CA . SER A 1 201 ? 0.610 -11.492 -9.688 1.00 76.27 284 SER A CA 1
ATOM 815 C C . SER A 1 201 ? 0.329 -10.508 -8.550 1.00 74.24 284 SER A C 1
ATOM 816 O O . SER A 1 201 ? -0.623 -9.716 -8.667 1.00 73.00 284 SER A O 1
ATOM 819 N N . ILE A 1 202 ? 1.149 -10.547 -7.500 1.00 73.91 285 ILE A N 1
ATOM 820 C CA . ILE A 1 202 ? 1.082 -9.609 -6.340 1.00 72.33 285 ILE A CA 1
ATOM 821 C C . ILE A 1 202 ? 1.454 -8.194 -6.814 1.00 72.99 285 ILE A C 1
ATOM 822 O O . ILE A 1 202 ? 0.786 -7.235 -6.381 1.00 72.60 285 ILE A O 1
ATOM 827 N N . ASP A 1 203 ? 2.468 -8.066 -7.675 1.00 74.68 286 ASP A N 1
ATOM 828 C CA . ASP A 1 203 ? 2.934 -6.758 -8.209 1.00 76.57 286 ASP A CA 1
ATOM 829 C C . ASP A 1 203 ? 1.847 -6.171 -9.121 1.00 76.88 286 ASP A C 1
ATOM 830 O O . ASP A 1 203 ? 1.507 -4.982 -8.935 1.00 75.93 286 ASP A O 1
ATOM 835 N N . GLU A 1 204 ? 1.316 -6.973 -10.053 1.00 78.13 287 GLU A N 1
ATOM 836 C CA . GLU A 1 204 ? 0.221 -6.575 -10.984 1.00 77.94 287 GLU A CA 1
ATOM 837 C C . GLU A 1 204 ? -0.981 -6.074 -10.176 1.00 76.89 287 GLU A C 1
ATOM 838 O O . GLU A 1 204 ? -1.510 -4.999 -10.515 1.00 76.89 287 GLU A O 1
ATOM 844 N N . VAL A 1 205 ? -1.383 -6.816 -9.141 1.00 76.39 288 VAL A N 1
ATOM 845 C CA . VAL A 1 205 ? -2.519 -6.452 -8.244 1.00 75.70 288 VAL A CA 1
ATOM 846 C C . VAL A 1 205 ? -2.245 -5.076 -7.627 1.00 75.96 288 VAL A C 1
ATOM 847 O O . VAL A 1 205 ? -3.128 -4.207 -7.733 1.00 76.85 288 VAL A O 1
ATOM 851 N N . GLN A 1 206 ? -1.070 -4.889 -7.019 1.00 77.19 289 GLN A N 1
ATOM 852 C CA . GLN A 1 206 ? -0.722 -3.672 -6.232 1.00 77.44 289 GLN A CA 1
ATOM 853 C C . GLN A 1 206 ? -0.633 -2.443 -7.146 1.00 77.97 289 GLN A C 1
ATOM 854 O O . GLN A 1 206 ? -0.899 -1.338 -6.648 1.00 78.34 289 GLN A O 1
ATOM 860 N N . ARG A 1 207 ? -0.290 -2.625 -8.426 1.00 79.55 290 ARG A N 1
ATOM 861 C CA . ARG A 1 207 ? -0.078 -1.513 -9.393 1.00 81.05 290 ARG A CA 1
ATOM 862 C C . ARG A 1 207 ? -1.396 -1.107 -10.071 1.00 80.18 290 ARG A C 1
ATOM 863 O O . ARG A 1 207 ? -1.472 0.052 -10.519 1.00 80.62 290 ARG A O 1
ATOM 871 N N . ILE A 1 208 ? -2.386 -2.006 -10.148 1.00 79.29 291 ILE A N 1
ATOM 872 C CA . ILE A 1 208 ? -3.654 -1.796 -10.916 1.00 79.40 291 ILE A CA 1
ATOM 873 C C . ILE A 1 208 ? -4.456 -0.647 -10.292 1.00 78.99 291 ILE A C 1
ATOM 874 O O . ILE A 1 208 ? -4.500 -0.559 -9.054 1.00 77.90 291 ILE A O 1
ATOM 879 N N . GLU A 1 209 ? -5.078 0.181 -11.141 1.00 81.19 292 GLU A N 1
ATOM 880 C CA . GLU A 1 209 ? -5.987 1.300 -10.764 1.00 81.09 292 GLU A CA 1
ATOM 881 C C . GLU A 1 209 ? -7.327 0.703 -10.323 1.00 78.72 292 GLU A C 1
ATOM 882 O O . GLU A 1 209 ? -7.757 -0.278 -10.956 1.00 80.52 292 GLU A O 1
ATOM 888 N N . TRP A 1 210 ? -7.971 1.275 -9.299 1.00 75.91 293 TRP A N 1
ATOM 889 C CA . TRP A 1 210 ? -9.187 0.697 -8.662 1.00 73.14 293 TRP A CA 1
ATOM 890 C C . TRP A 1 210 ? -10.278 0.406 -9.704 1.00 74.23 293 TRP A C 1
ATOM 891 O O . TRP A 1 210 ? -10.908 -0.665 -9.602 1.00 74.10 293 TRP A O 1
ATOM 902 N N . LYS A 1 211 ? -10.521 1.319 -10.650 1.00 76.01 294 LYS A N 1
ATOM 903 C CA . LYS A 1 211 ? -11.662 1.207 -11.600 1.00 77.21 294 LYS A CA 1
ATOM 904 C C . LYS A 1 211 ? -11.566 -0.125 -12.357 1.00 77.88 294 LYS A C 1
ATOM 905 O O . LYS A 1 211 ? -12.634 -0.694 -12.657 1.00 78.89 294 LYS A O 1
ATOM 911 N N . HIS A 1 212 ? -10.346 -0.609 -12.629 1.00 78.41 295 HIS A N 1
ATOM 912 C CA . HIS A 1 212 ? -10.069 -1.879 -13.359 1.00 78.74 295 HIS A CA 1
ATOM 913 C C . HIS A 1 212 ? -10.141 -3.074 -12.400 1.00 76.13 295 HIS A C 1
ATOM 914 O O . HIS A 1 212 ? -10.825 -4.060 -12.742 1.00 76.70 295 HIS A O 1
ATOM 921 N N . LEU A 1 213 ? -9.448 -2.995 -11.260 1.00 73.38 296 LEU A N 1
ATOM 922 C CA . LEU A 1 213 ? -9.484 -4.009 -10.170 1.00 71.18 296 LEU A CA 1
ATOM 923 C C . LEU A 1 213 ? -10.942 -4.264 -9.766 1.00 70.16 296 LEU A C 1
ATOM 924 O O . LEU A 1 213 ? -11.296 -5.434 -9.539 1.00 70.72 296 LEU A O 1
ATOM 929 N N . ASN A 1 214 ? -11.751 -3.204 -9.688 1.00 69.34 297 ASN A N 1
ATOM 930 C CA . AS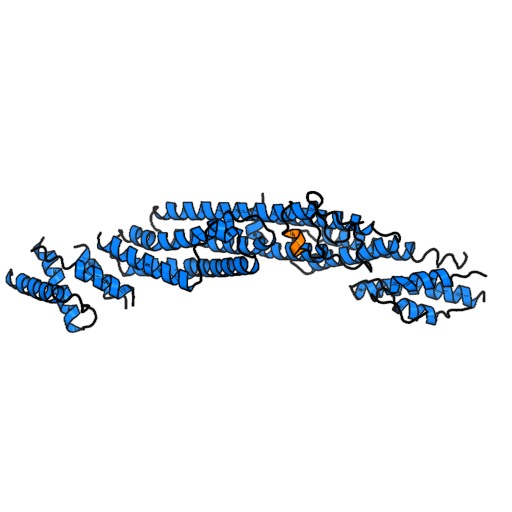N A 1 214 ? -13.206 -3.272 -9.389 1.00 70.25 297 ASN A CA 1
ATOM 931 C C . ASN A 1 214 ? -13.878 -4.233 -10.378 1.00 71.08 297 ASN A C 1
ATOM 932 O O . ASN A 1 214 ? -14.590 -5.146 -9.919 1.00 72.06 297 ASN A O 1
ATOM 937 N N . ASP A 1 215 ? -13.651 -4.038 -11.681 1.00 72.55 298 ASP A N 1
ATOM 938 C CA . ASP A 1 215 ? -14.323 -4.797 -12.770 1.00 73.57 298 ASP A CA 1
ATOM 939 C C . ASP A 1 215 ? -13.779 -6.229 -12.829 1.00 72.98 298 ASP A C 1
ATOM 940 O O . ASP A 1 215 ? -14.533 -7.117 -13.266 1.00 74.85 298 ASP A O 1
ATOM 945 N N . LYS A 1 216 ? -12.525 -6.444 -12.420 1.00 71.85 299 LYS A N 1
ATOM 946 C CA . LYS A 1 216 ? -11.887 -7.788 -12.391 1.00 71.90 299 LYS A CA 1
ATOM 947 C C . LYS A 1 216 ? -12.489 -8.607 -11.244 1.00 70.72 299 LYS A C 1
ATOM 948 O O . LYS A 1 216 ? -12.714 -9.814 -11.444 1.00 69.89 299 LYS A O 1
ATOM 954 N N . MET A 1 217 ? -12.740 -7.968 -10.097 1.00 71.59 300 MET A N 1
ATOM 955 C CA . MET A 1 217 ? -13.405 -8.579 -8.912 1.00 71.40 300 MET A CA 1
ATOM 956 C C . MET A 1 217 ? -14.850 -8.924 -9.274 1.00 71.91 300 MET A C 1
ATOM 957 O O . MET A 1 217 ? -15.296 -10.035 -8.934 1.00 73.25 300 MET A O 1
ATOM 962 N N . LYS A 1 218 ? -15.545 -7.987 -9.924 1.00 72.72 301 LYS A N 1
ATOM 963 C CA . LYS A 1 218 ? -16.950 -8.141 -10.385 1.00 74.20 301 LYS A CA 1
ATOM 964 C C . LYS A 1 218 ? -17.045 -9.396 -11.263 1.00 75.59 301 LYS A C 1
ATOM 965 O O . LYS A 1 218 ? -17.923 -10.239 -11.000 1.00 75.39 301 LYS A O 1
ATOM 971 N N . LYS A 1 219 ? -16.154 -9.510 -12.253 1.00 77.58 302 LYS A N 1
ATOM 972 C CA . LYS A 1 219 ? -16.034 -10.680 -13.165 1.00 79.58 302 LYS A CA 1
ATOM 973 C C . LYS A 1 219 ? -15.828 -11.957 -12.342 1.00 78.74 302 LYS A C 1
ATOM 974 O O . LYS A 1 219 ? -16.511 -12.961 -12.624 1.00 80.60 302 LYS A O 1
ATOM 980 N N . TRP A 1 220 ? -14.921 -11.915 -11.363 1.00 76.43 303 TRP A N 1
ATOM 981 C CA . TRP A 1 220 ? -14.547 -13.083 -10.522 1.00 75.78 303 TRP A CA 1
ATOM 982 C C . TRP A 1 220 ? -15.770 -13.601 -9.755 1.00 76.32 303 TRP A C 1
ATOM 983 O O . TRP A 1 220 ? -16.017 -14.823 -9.804 1.00 77.94 303 TRP A O 1
ATOM 994 N N . VAL A 1 221 ? -16.504 -12.714 -9.076 1.00 74.91 304 VAL A N 1
ATOM 995 C CA . VAL A 1 221 ? -17.735 -13.077 -8.312 1.00 76.10 304 VAL A CA 1
ATOM 996 C C . VAL A 1 221 ? -18.689 -13.815 -9.260 1.00 78.73 304 VAL A C 1
ATOM 997 O O . VAL A 1 221 ? -19.145 -14.917 -8.895 1.00 81.09 304 VAL A O 1
ATOM 1001 N N . GLN A 1 222 ? -18.952 -13.248 -10.443 1.00 80.05 305 GLN A N 1
ATOM 1002 C CA . GLN A 1 222 ? -19.803 -13.873 -11.492 1.00 81.45 305 GLN A CA 1
ATOM 1003 C C . GLN A 1 222 ? -19.260 -15.275 -11.803 1.00 80.64 305 GLN A C 1
ATOM 1004 O O . GLN A 1 222 ? -20.055 -16.236 -11.788 1.00 81.27 305 GLN A O 1
ATOM 1010 N N . ALA A 1 223 ? -17.952 -15.390 -12.049 1.00 78.13 306 ALA A N 1
ATOM 1011 C CA . ALA A 1 223 ? -17.267 -16.659 -12.391 1.00 77.88 306 ALA A CA 1
ATOM 1012 C C . ALA A 1 223 ? -17.532 -17.703 -11.299 1.00 76.64 306 ALA A C 1
ATOM 1013 O O . ALA A 1 223 ? -17.955 -18.826 -11.639 1.00 76.12 306 ALA A O 1
ATOM 1015 N N . VAL A 1 224 ? -17.297 -17.338 -10.036 1.00 74.54 307 VAL A N 1
ATOM 1016 C CA . VAL A 1 224 ? -17.445 -18.241 -8.856 1.00 73.04 307 VAL A CA 1
ATOM 1017 C C . VAL A 1 224 ? -18.909 -18.682 -8.745 1.00 73.32 307 VAL A C 1
ATOM 1018 O O . VAL A 1 224 ? -19.136 -19.882 -8.502 1.00 75.38 307 VAL A O 1
ATOM 1022 N N . LYS A 1 225 ? -19.858 -17.757 -8.918 1.00 72.20 308 LYS A N 1
ATOM 1023 C CA . LYS A 1 225 ? -21.316 -18.057 -8.895 1.00 72.56 308 LYS A CA 1
ATOM 1024 C C . LYS A 1 225 ? -21.616 -19.163 -9.913 1.00 73.53 308 LYS A C 1
ATOM 1025 O O . LYS A 1 225 ? -22.298 -20.132 -9.539 1.00 74.39 308 LYS A O 1
ATOM 1031 N N . THR A 1 226 ? -21.100 -19.022 -11.140 1.00 74.23 309 THR A N 1
ATOM 1032 C CA . THR A 1 226 ? -21.219 -20.005 -12.253 1.00 75.58 309 THR A CA 1
ATOM 1033 C C . THR A 1 226 ? -20.619 -21.351 -11.826 1.00 76.37 309 THR A C 1
ATOM 1034 O O . THR A 1 226 ? -21.324 -22.374 -11.941 1.00 76.54 309 THR A O 1
ATOM 1038 N N . VAL A 1 227 ? -19.368 -21.340 -11.353 1.00 76.50 310 VAL A N 1
ATOM 1039 C CA . VAL A 1 227 ? -18.606 -22.560 -10.945 1.00 77.44 310 VAL A CA 1
ATOM 1040 C C . VAL A 1 227 ? -19.458 -23.361 -9.954 1.00 78.58 310 VAL A C 1
ATOM 1041 O O . VAL A 1 227 ? -19.605 -24.583 -10.153 1.00 80.80 310 VAL A O 1
ATOM 1045 N N . VAL A 1 228 ? -20.003 -22.689 -8.938 1.00 78.28 311 VAL A N 1
ATOM 1046 C CA . VAL A 1 228 ? -20.793 -23.316 -7.838 1.00 80.19 311 VAL A CA 1
ATOM 1047 C C . VAL A 1 228 ? -22.134 -23.814 -8.392 1.00 82.29 311 VAL A C 1
ATOM 1048 O O . VAL A 1 228 ? -22.450 -25.004 -8.191 1.00 84.56 311 VAL A O 1
ATOM 1052 N N . ARG A 1 229 ? -22.884 -22.939 -9.067 1.00 82.46 312 ARG A N 1
ATOM 1053 C CA . ARG A 1 229 ? -24.318 -23.158 -9.402 1.00 84.84 312 ARG A CA 1
ATOM 1054 C C . ARG A 1 229 ? -24.470 -23.997 -10.679 1.00 86.18 312 ARG A C 1
ATOM 1055 O O . ARG A 1 229 ? -25.579 -24.528 -10.883 1.00 88.94 312 ARG A O 1
ATOM 1063 N N . VAL A 1 230 ? -23.416 -24.130 -11.495 1.00 84.75 313 VAL A N 1
ATOM 1064 C CA . VAL A 1 230 ? -23.485 -24.784 -12.839 1.00 84.29 313 VAL A CA 1
ATOM 1065 C C . VAL A 1 230 ? -22.410 -25.873 -12.950 1.00 83.93 313 VAL A C 1
ATOM 1066 O O . VAL A 1 230 ? -22.780 -27.051 -13.096 1.00 86.37 313 VAL A O 1
ATOM 1070 N N . LEU A 1 231 ? -21.132 -25.493 -12.902 1.00 81.89 314 LEU A N 1
ATOM 1071 C CA . LEU A 1 231 ? -19.998 -26.356 -13.327 1.00 82.25 314 LEU A CA 1
ATOM 1072 C C . LEU A 1 231 ? -19.859 -27.561 -12.387 1.00 82.06 314 LEU A C 1
ATOM 1073 O O . LEU A 1 231 ? -20.051 -28.693 -12.868 1.00 83.32 314 LEU A O 1
ATOM 1078 N N . LEU A 1 232 ? -19.547 -27.332 -11.107 1.00 80.56 315 LEU A N 1
ATOM 1079 C CA . LEU A 1 232 ? -19.279 -28.407 -10.109 1.00 81.27 315 LEU A CA 1
ATOM 1080 C C . LEU A 1 232 ? -20.372 -29.480 -10.178 1.00 82.45 315 LEU A C 1
ATOM 1081 O O . LEU A 1 232 ? -20.029 -30.669 -10.078 1.00 82.87 315 LEU A O 1
ATOM 1086 N N . ALA A 1 233 ? -21.636 -29.074 -10.333 1.00 82.96 316 ALA A N 1
ATOM 1087 C CA . ALA A 1 233 ? -22.800 -29.979 -10.484 1.00 84.82 316 ALA A CA 1
ATOM 1088 C C . ALA A 1 233 ? -22.697 -30.732 -11.816 1.00 85.97 316 ALA A C 1
ATOM 1089 O O . ALA A 1 233 ? -22.859 -31.973 -11.811 1.00 87.87 316 ALA A O 1
ATOM 1091 N N . GLY A 1 234 ? -22.434 -30.003 -12.907 1.00 84.84 317 GLY A N 1
ATOM 1092 C CA . GLY A 1 234 ? -22.252 -30.558 -14.264 1.00 86.01 317 GLY A CA 1
ATOM 1093 C C . GLY A 1 234 ? -21.153 -31.609 -14.316 1.00 85.84 317 GLY A C 1
ATOM 1094 O O . GLY A 1 234 ? -21.354 -32.637 -14.989 1.00 87.28 317 GLY A O 1
ATOM 1095 N N . GLU A 1 235 ? -20.036 -31.368 -13.624 1.00 84.50 318 GLU A N 1
ATOM 1096 C CA . GLU A 1 235 ? -18.855 -32.274 -13.586 1.00 84.67 318 GLU A CA 1
ATOM 1097 C C . GLU A 1 235 ? -19.167 -33.524 -12.754 1.00 85.94 318 GLU A C 1
ATOM 1098 O O . GLU A 1 235 ? -18.537 -34.565 -13.018 1.00 87.41 318 GLU A O 1
ATOM 1104 N N . ARG A 1 236 ? -20.082 -33.431 -11.783 1.00 86.39 319 ARG A N 1
ATOM 1105 C CA . ARG A 1 236 ? -20.545 -34.605 -10.997 1.00 88.47 319 ARG A CA 1
ATOM 1106 C C . ARG A 1 236 ? -21.448 -35.464 -11.889 1.00 91.38 319 ARG A C 1
ATOM 1107 O O . ARG A 1 236 ? -21.276 -36.698 -11.874 1.00 92.53 319 ARG A O 1
ATOM 1115 N N . ARG A 1 237 ? -22.362 -34.829 -12.635 1.00 93.33 320 ARG A N 1
ATOM 1116 C CA . ARG A 1 237 ? -23.310 -35.507 -13.564 1.00 96.35 320 ARG A CA 1
ATOM 1117 C C . ARG A 1 237 ? -22.523 -36.292 -14.618 1.00 95.98 320 ARG A C 1
ATOM 1118 O O . ARG A 1 237 ? -22.940 -37.423 -14.933 1.00 98.61 320 ARG A O 1
ATOM 1126 N N . LEU A 1 238 ? -21.430 -35.718 -15.134 1.00 93.11 321 LEU A N 1
ATOM 1127 C CA . LEU A 1 238 ? -20.618 -36.324 -16.223 1.00 93.00 321 LEU A CA 1
ATOM 1128 C C . LEU A 1 238 ? -19.898 -37.573 -15.700 1.00 93.00 321 LEU A C 1
ATOM 1129 O O . LEU A 1 238 ? -19.985 -38.613 -16.369 1.00 95.92 321 LEU A O 1
ATOM 1134 N N . CYS A 1 239 ? -19.224 -37.474 -14.551 1.00 90.78 322 CYS A N 1
ATOM 1135 C CA . CYS A 1 239 ? -18.465 -38.586 -13.914 1.00 91.18 322 CYS A CA 1
ATOM 1136 C C . CYS A 1 239 ? -19.405 -39.755 -13.589 1.00 93.12 322 CYS A C 1
ATOM 1137 O O . CYS A 1 239 ? -19.031 -40.909 -13.888 1.00 94.68 322 CYS A O 1
ATOM 1140 N N . ASP A 1 240 ? -20.574 -39.464 -13.006 1.00 93.07 323 ASP A N 1
ATOM 1141 C CA . ASP A 1 240 ? -21.604 -40.471 -12.625 1.00 95.30 323 ASP A CA 1
ATOM 1142 C C . ASP A 1 240 ? -22.083 -41.217 -13.878 1.00 97.36 323 ASP A C 1
ATOM 1143 O O . ASP A 1 240 ? -22.230 -42.453 -13.804 1.00 99.01 323 ASP A O 1
ATOM 1148 N N . GLN A 1 241 ? -22.313 -40.492 -14.977 1.00 96.89 324 GLN A N 1
ATOM 1149 C CA . GLN A 1 241 ? -22.830 -41.043 -16.259 1.00 98.72 324 GLN A CA 1
ATOM 1150 C C . GLN A 1 241 ? -21.705 -41.775 -17.003 1.00 99.09 324 GLN A C 1
ATOM 1151 O O . GLN A 1 241 ? -21.951 -42.905 -17.474 1.00 101.33 324 GLN A O 1
ATOM 1157 N N . VAL A 1 242 ? -20.524 -41.154 -17.109 1.00 97.34 325 VAL A N 1
ATOM 1158 C CA . VAL A 1 242 ? -19.374 -41.665 -17.919 1.00 97.64 325 VAL A CA 1
ATOM 1159 C C . VAL A 1 242 ? -18.770 -42.885 -17.213 1.00 98.85 325 VAL A C 1
ATOM 1160 O O . VAL A 1 242 ? -18.861 -43.985 -17.782 1.00 101.09 325 VAL A O 1
ATOM 1164 N N . LEU A 1 243 ? -18.185 -42.698 -16.027 1.00 98.13 326 LEU A N 1
ATOM 1165 C CA . LEU A 1 243 ? -17.359 -43.730 -15.342 1.00 99.29 326 LEU A CA 1
ATOM 1166 C C . LEU A 1 243 ? -18.252 -44.695 -14.555 1.00 101.78 326 LEU A C 1
ATOM 1167 O O . LEU A 1 243 ? -19.202 -44.226 -13.900 1.00 101.77 326 LEU A O 1
ATOM 1172 N N . SER A 1 244 ? -17.929 -45.993 -14.622 1.00 104.62 327 SER A N 1
ATOM 1173 C CA . SER A 1 244 ? -18.662 -47.121 -13.988 1.00 106.99 327 SER A CA 1
ATOM 1174 C C . SER A 1 244 ? -17.768 -47.792 -12.935 1.00 107.86 327 SER A C 1
ATOM 1175 O O . SER A 1 244 ? -17.615 -49.031 -12.983 1.00 109.81 327 SER A O 1
ATOM 1178 N N . VAL A 1 245 ? -17.196 -46.988 -12.030 1.00 106.98 328 VAL A N 1
ATOM 1179 C CA . VAL A 1 245 ? -16.344 -47.428 -10.882 1.00 107.68 328 VAL A CA 1
ATOM 1180 C C . VAL A 1 245 ? -16.636 -46.503 -9.692 1.00 107.55 328 VAL A C 1
ATOM 1181 O O . VAL A 1 245 ? -17.196 -45.414 -9.925 1.00 107.67 328 VAL A O 1
ATOM 1185 N N . SER A 1 246 ? -16.286 -46.920 -8.470 1.00 108.55 329 SER A N 1
ATOM 1186 C CA . SER A 1 246 ? -16.328 -46.080 -7.239 1.00 107.28 329 SER A CA 1
ATOM 1187 C C . SER A 1 246 ? -15.524 -46.757 -6.122 1.00 108.12 329 SER A C 1
ATOM 1188 O O . SER A 1 246 ? -14.350 -47.084 -6.385 1.00 107.48 329 SER A O 1
ATOM 1191 N N . LEU A 1 249 ? -13.309 -45.061 -8.043 1.00 115.43 332 LEU A N 1
ATOM 1192 C CA . LEU A 1 249 ? -12.537 -44.205 -8.985 1.00 114.50 332 LEU A CA 1
ATOM 1193 C C . LEU A 1 249 ? -13.274 -42.874 -9.189 1.00 112.96 332 LEU A C 1
ATOM 1194 O O . LEU A 1 249 ? -12.624 -41.822 -9.059 1.00 112.41 332 LEU A O 1
ATOM 1199 N N . ARG A 1 250 ? -14.578 -42.925 -9.489 1.00 113.29 333 ARG A N 1
ATOM 1200 C CA . ARG A 1 250 ? -15.449 -41.740 -9.746 1.00 111.75 333 ARG A CA 1
ATOM 1201 C C . ARG A 1 250 ? -15.166 -40.625 -8.732 1.00 109.13 333 ARG A C 1
ATOM 1202 O O . ARG A 1 250 ? -15.197 -39.447 -9.135 1.00 107.59 333 ARG A O 1
ATOM 1210 N N . GLU A 1 251 ? -14.936 -40.987 -7.467 1.00 109.73 334 GLU A N 1
ATOM 1211 C CA . GLU A 1 251 ? -14.630 -40.045 -6.355 1.00 108.77 334 GLU A CA 1
ATOM 1212 C C . GLU A 1 251 ? -13.345 -39.274 -6.684 1.00 106.87 334 GLU A C 1
ATOM 1213 O O . GLU A 1 251 ? -13.347 -38.038 -6.522 1.00 104.93 334 GLU A O 1
ATOM 1219 N N . GLU A 1 252 ? -12.300 -39.984 -7.131 1.00 107.63 335 GLU A N 1
ATOM 1220 C CA . GLU A 1 252 ? -10.978 -39.417 -7.523 1.00 106.22 335 GLU A CA 1
ATOM 1221 C C . GLU A 1 252 ? -11.159 -38.472 -8.718 1.00 103.38 335 GLU A C 1
ATOM 1222 O O . GLU A 1 252 ? -10.574 -37.372 -8.692 1.00 101.19 335 GLU A O 1
ATOM 1228 N N . CYS A 1 253 ? -11.941 -38.889 -9.718 1.00 102.84 336 CYS A N 1
ATOM 1229 C CA . CYS A 1 253 ? -12.095 -38.200 -11.028 1.00 101.59 336 CYS A CA 1
ATOM 1230 C C . CYS A 1 253 ? -12.784 -36.842 -10.851 1.00 97.89 336 CYS A C 1
ATOM 1231 O O . CYS A 1 253 ? -12.271 -35.857 -11.417 1.00 97.31 336 CYS A O 1
ATOM 1234 N N . PHE A 1 254 ? -13.895 -36.789 -10.109 1.00 94.78 337 PHE A N 1
ATOM 1235 C CA . PHE A 1 254 ? -14.642 -35.535 -9.824 1.00 92.23 337 PHE A CA 1
ATOM 1236 C C . PHE A 1 254 ? -13.699 -34.508 -9.186 1.00 89.49 337 PHE A C 1
ATOM 1237 O O . PHE A 1 254 ? -13.709 -33.338 -9.608 1.00 87.43 337 PHE A O 1
ATOM 1245 N N . ILE A 1 255 ? -12.909 -34.947 -8.203 1.00 89.10 338 ILE A N 1
ATOM 1246 C CA . ILE A 1 255 ? -11.970 -34.096 -7.412 1.00 88.16 338 ILE A CA 1
ATOM 1247 C C . ILE A 1 255 ? -10.822 -33.608 -8.308 1.00 88.34 338 ILE A C 1
ATOM 1248 O O . ILE A 1 255 ? -10.519 -32.401 -8.256 1.00 87.75 338 ILE A O 1
ATOM 1253 N N . GLU A 1 256 ? -10.205 -34.498 -9.092 1.00 90.03 339 GLU A N 1
ATOM 1254 C CA . GLU A 1 256 ? -9.054 -34.163 -9.977 1.00 90.49 339 GLU A CA 1
ATOM 1255 C C . GLU A 1 256 ? -9.541 -33.318 -11.160 1.00 90.76 339 GLU A C 1
ATOM 1256 O O . GLU A 1 256 ? -8.759 -32.474 -11.640 1.00 89.58 339 GLU A O 1
ATOM 1262 N N . SER A 1 257 ? -10.786 -33.533 -11.601 1.00 92.36 340 SER A N 1
ATOM 1263 C CA . SER A 1 257 ? -11.481 -32.717 -12.633 1.00 92.77 340 SER A CA 1
ATOM 1264 C C . SER A 1 257 ? -11.739 -31.301 -12.101 1.00 91.62 340 SER A C 1
ATOM 1265 O O . SER A 1 257 ? -11.857 -30.378 -12.926 1.00 92.95 340 SER A O 1
ATOM 1268 N N . THR A 1 258 ? -11.817 -31.143 -10.776 1.00 90.87 341 THR A N 1
ATOM 1269 C CA . THR A 1 258 ? -12.272 -29.911 -10.078 1.00 88.99 341 THR A CA 1
ATOM 1270 C C . THR A 1 258 ? -11.074 -29.097 -9.572 1.00 88.18 341 THR A C 1
ATOM 1271 O O . THR A 1 258 ? -11.089 -27.874 -9.769 1.00 88.54 341 THR A O 1
ATOM 1275 N N . LYS A 1 259 ? -10.091 -29.741 -8.934 1.00 88.71 342 LYS A N 1
ATOM 1276 C CA . LYS A 1 259 ? -8.946 -29.068 -8.257 1.00 88.31 342 LYS A CA 1
ATOM 1277 C C . LYS A 1 259 ? -8.467 -27.876 -9.096 1.00 86.29 342 LYS A C 1
ATOM 1278 O O . LYS A 1 259 ? -8.486 -26.751 -8.570 1.00 85.48 342 LYS A O 1
ATOM 1284 N N . GLY A 1 260 ? -8.070 -28.112 -10.349 1.00 86.49 343 GLY A N 1
ATOM 1285 C CA . GLY A 1 260 ? -7.574 -27.073 -11.274 1.00 86.10 343 GLY A CA 1
ATOM 1286 C C . GLY A 1 260 ? -8.499 -25.868 -11.319 1.00 85.06 343 GLY A C 1
ATOM 1287 O O . GLY A 1 260 ? -7.990 -24.735 -11.278 1.00 83.84 343 GLY A O 1
ATOM 1288 N N . CYS A 1 261 ? -9.812 -26.110 -11.389 1.00 86.25 344 CYS A N 1
ATOM 1289 C CA . CYS A 1 261 ? -10.885 -25.077 -11.444 1.00 86.01 344 CYS A CA 1
ATOM 1290 C C . CYS A 1 261 ? -10.967 -24.311 -10.114 1.00 84.74 344 CYS A C 1
ATOM 1291 O O . CYS A 1 261 ? -11.133 -23.075 -10.155 1.00 84.05 344 CYS A O 1
ATOM 1294 N N . ILE A 1 262 ? -10.863 -25.020 -8.985 1.00 84.22 345 ILE A N 1
ATOM 1295 C CA . ILE A 1 262 ? -10.851 -24.434 -7.610 1.00 83.29 345 ILE A CA 1
ATOM 1296 C C . ILE A 1 262 ? -9.596 -23.565 -7.470 1.00 83.94 345 ILE A C 1
ATOM 1297 O O . ILE A 1 262 ? -9.737 -22.356 -7.209 1.00 83.04 345 ILE A O 1
ATOM 1302 N N . MET A 1 263 ? -8.418 -24.174 -7.642 1.00 85.26 346 MET A N 1
ATOM 1303 C CA . MET A 1 263 ? -7.087 -23.527 -7.476 1.00 84.66 346 MET A CA 1
ATOM 1304 C C . MET A 1 263 ? -7.074 -22.184 -8.217 1.00 81.53 346 MET A C 1
ATOM 1305 O O . MET A 1 263 ? -6.540 -21.209 -7.655 1.00 80.54 346 MET A O 1
ATOM 1310 N N . GLN A 1 264 ? -7.656 -22.141 -9.420 1.00 80.03 347 GLN A N 1
ATOM 1311 C CA . GLN A 1 264 ? -7.618 -20.974 -10.344 1.00 78.81 347 GLN A CA 1
ATOM 1312 C C . GLN A 1 264 ? -8.471 -19.828 -9.788 1.00 75.29 347 GLN A C 1
ATOM 1313 O O . GLN A 1 264 ? -8.102 -18.664 -10.027 1.00 74.09 347 GLN A O 1
ATOM 1319 N N . ILE A 1 265 ? -9.570 -20.133 -9.091 1.00 73.16 348 ILE A N 1
ATOM 1320 C CA . ILE A 1 265 ? -10.403 -19.093 -8.415 1.00 70.78 348 ILE A CA 1
ATOM 1321 C C . ILE A 1 265 ? -9.730 -18.713 -7.089 1.00 68.23 348 ILE A C 1
ATOM 1322 O O . ILE A 1 265 ? -9.699 -17.513 -6.779 1.00 67.68 348 ILE A O 1
ATOM 1327 N N . LEU A 1 266 ? -9.170 -19.682 -6.358 1.00 67.62 349 LEU A N 1
ATOM 1328 C CA . LEU A 1 266 ? -8.465 -19.441 -5.066 1.00 67.10 349 LEU A CA 1
ATOM 1329 C C . LEU A 1 266 ? -7.275 -18.497 -5.282 1.00 66.55 349 LEU A C 1
ATOM 1330 O O . LEU A 1 266 ? -6.944 -17.754 -4.338 1.00 65.91 349 LEU A O 1
ATOM 1335 N N . SER A 1 267 ? -6.657 -18.535 -6.467 1.00 66.37 350 SER A N 1
ATOM 1336 C CA . SER A 1 267 ? -5.534 -17.649 -6.868 1.00 67.49 350 SER A CA 1
ATOM 1337 C C . SER A 1 267 ? -5.950 -16.187 -6.700 1.00 66.73 350 SER A C 1
ATOM 1338 O O . SER A 1 267 ? -5.244 -15.445 -5.989 1.00 68.40 350 SER A O 1
ATOM 1341 N N . PHE A 1 268 ? -7.054 -15.791 -7.335 1.00 65.82 351 PHE A N 1
ATOM 1342 C CA . PHE A 1 268 ? -7.555 -14.392 -7.340 1.00 64.99 351 PHE A CA 1
ATOM 1343 C C . PHE A 1 268 ? -8.120 -14.051 -5.955 1.00 64.38 351 PHE A C 1
ATOM 1344 O O . PHE A 1 268 ? -8.096 -12.867 -5.579 1.00 65.87 351 PHE A O 1
ATOM 1352 N N . GLY A 1 269 ? -8.618 -15.053 -5.226 1.00 64.07 352 GLY A N 1
ATOM 1353 C CA . GLY A 1 269 ? -8.992 -14.921 -3.805 1.00 64.34 352 GLY A CA 1
ATOM 1354 C C . GLY A 1 269 ? -7.813 -14.430 -2.984 1.00 65.19 352 GLY A C 1
ATOM 1355 O O . GLY A 1 269 ? -7.990 -13.467 -2.216 1.00 62.65 352 GLY A O 1
ATOM 1356 N N . ASP A 1 270 ? -6.645 -15.057 -3.172 1.00 67.82 353 ASP A N 1
ATOM 1357 C CA . ASP A 1 270 ? -5.360 -14.675 -2.527 1.00 69.99 353 ASP A CA 1
ATOM 1358 C C . ASP A 1 270 ? -4.943 -13.281 -3.004 1.00 70.42 353 ASP A C 1
ATOM 1359 O O . ASP A 1 270 ? -4.485 -12.490 -2.161 1.00 71.65 353 ASP A O 1
ATOM 1364 N N . ALA A 1 271 ? -5.085 -12.997 -4.302 1.00 70.30 354 ALA A N 1
ATOM 1365 C CA . ALA A 1 271 ? -4.709 -11.704 -4.918 1.00 70.70 354 ALA A CA 1
ATOM 1366 C C . ALA A 1 271 ? -5.336 -10.559 -4.117 1.00 69.93 354 ALA A C 1
ATOM 1367 O O . ALA A 1 271 ? -4.609 -9.624 -3.746 1.00 72.68 354 ALA A O 1
ATOM 1369 N N . VAL A 1 272 ? -6.637 -10.651 -3.849 1.00 68.15 355 VAL A N 1
ATOM 1370 C CA . VAL A 1 272 ? -7.429 -9.603 -3.141 1.00 68.30 355 VAL A CA 1
ATOM 1371 C C . VAL A 1 272 ? -7.135 -9.668 -1.635 1.00 69.40 355 VAL A C 1
ATOM 1372 O O . VAL A 1 272 ? -7.204 -8.612 -0.971 1.00 69.60 355 VAL A O 1
ATOM 1376 N N . ALA A 1 273 ? -6.827 -10.860 -1.115 1.00 70.00 356 ALA A N 1
ATOM 1377 C CA . ALA A 1 273 ? -6.543 -11.108 0.317 1.00 70.68 356 ALA A CA 1
ATOM 1378 C C . ALA A 1 273 ? -5.271 -10.362 0.741 1.00 72.54 356 ALA A C 1
ATOM 1379 O O . ALA A 1 273 ? -5.229 -9.892 1.893 1.00 74.02 356 ALA A O 1
ATOM 1381 N N . VAL A 1 274 ? -4.284 -10.250 -0.154 1.00 73.31 357 VAL A N 1
ATOM 1382 C CA . VAL A 1 274 ? -2.937 -9.671 0.139 1.00 74.77 357 VAL A CA 1
ATOM 1383 C C . VAL A 1 274 ? -2.857 -8.229 -0.382 1.00 74.80 357 VAL A C 1
ATOM 1384 O O . VAL A 1 274 ? -1.798 -7.591 -0.190 1.00 76.83 357 VAL A O 1
ATOM 1388 N N . CYS A 1 275 ? -3.927 -7.733 -1.011 1.00 74.06 358 CYS A N 1
ATOM 1389 C CA . CYS A 1 275 ? -4.025 -6.356 -1.568 1.00 74.96 358 CYS A CA 1
ATOM 1390 C C . CYS A 1 275 ? -4.036 -5.354 -0.416 1.00 75.66 358 CYS A C 1
ATOM 1391 O O . CYS A 1 275 ? -4.583 -5.651 0.642 1.00 76.01 358 CYS A O 1
ATOM 1394 N N . PRO A 1 276 ? -3.408 -4.163 -0.556 1.00 78.02 359 PRO A N 1
ATOM 1395 C CA . PRO A 1 276 ? -3.498 -3.116 0.467 1.00 78.38 359 PRO A CA 1
ATOM 1396 C C . PRO A 1 276 ? -4.943 -2.725 0.812 1.00 76.19 359 PRO A C 1
ATOM 1397 O O . PRO A 1 276 ? -5.742 -2.576 -0.100 1.00 74.84 359 PRO A O 1
ATOM 1401 N N . ARG A 1 277 ? -5.235 -2.571 2.110 1.00 75.53 360 ARG A N 1
ATOM 1402 C CA . ARG A 1 277 ? -6.600 -2.282 2.630 1.00 73.33 360 ARG A CA 1
ATOM 1403 C C . ARG A 1 277 ? -6.998 -0.869 2.192 1.00 72.54 360 ARG A C 1
ATOM 1404 O O . ARG A 1 277 ? -6.264 0.092 2.502 1.00 75.00 360 ARG A O 1
ATOM 1412 N N . SER A 1 278 ? -8.125 -0.772 1.489 1.00 70.42 361 SER A N 1
ATOM 1413 C CA . SER A 1 278 ? -8.637 0.443 0.814 1.00 67.25 361 SER A CA 1
ATOM 1414 C C . SER A 1 278 ? -10.161 0.421 0.896 1.00 65.08 361 SER A C 1
ATOM 1415 O O . SER A 1 278 ? -10.794 -0.443 0.293 1.00 63.35 361 SER A O 1
ATOM 1418 N N . PRO A 1 279 ? -10.796 1.318 1.687 1.00 63.95 362 PRO A N 1
ATOM 1419 C CA . PRO A 1 279 ? -12.251 1.305 1.858 1.00 62.33 362 PRO A CA 1
ATOM 1420 C C . PRO A 1 279 ? -13.045 1.088 0.559 1.00 61.01 362 PRO A C 1
ATOM 1421 O O . PRO A 1 279 ? -14.015 0.367 0.611 1.00 61.86 362 PRO A O 1
ATOM 1425 N N . GLU A 1 280 ? -12.611 1.696 -0.550 1.00 60.51 363 GLU A N 1
ATOM 1426 C CA . GLU A 1 280 ? -13.099 1.437 -1.937 1.00 61.28 363 GLU A CA 1
ATOM 1427 C C . GLU A 1 280 ? -13.613 0.003 -2.109 1.00 61.63 363 GLU A C 1
ATOM 1428 O O . GLU A 1 280 ? -14.659 -0.167 -2.764 1.00 63.66 363 GLU A O 1
ATOM 1434 N N . LYS A 1 281 ? -12.866 -0.980 -1.592 1.00 61.32 364 LYS A N 1
ATOM 1435 C CA . LYS A 1 281 ? -12.921 -2.407 -2.013 1.00 61.50 364 LYS A CA 1
ATOM 1436 C C . LYS A 1 281 ? -13.863 -3.214 -1.109 1.00 60.76 364 LYS A C 1
ATOM 1437 O O . LYS A 1 281 ? -14.223 -4.337 -1.517 1.00 60.85 364 LYS A O 1
ATOM 1443 N N . LEU A 1 282 ? -14.256 -2.670 0.051 1.00 59.80 365 LEU A N 1
ATOM 1444 C CA . LEU A 1 282 ? -15.035 -3.386 1.101 1.00 59.58 365 LEU A CA 1
ATOM 1445 C C . LEU A 1 282 ? -16.180 -4.192 0.472 1.00 59.66 365 LEU A C 1
ATOM 1446 O O . LEU A 1 282 ? -16.180 -5.427 0.632 1.00 60.50 365 LEU A O 1
ATOM 1451 N N . SER A 1 283 ? -17.116 -3.521 -0.207 1.00 59.86 366 SER A N 1
ATOM 1452 C CA . SER A 1 283 ? -18.334 -4.131 -0.812 1.00 60.53 366 SER A CA 1
ATOM 1453 C C . SER A 1 283 ? -17.955 -5.315 -1.712 1.00 60.84 366 SER A C 1
ATOM 1454 O O . SER A 1 283 ? -18.660 -6.343 -1.666 1.00 60.80 366 SER A O 1
ATOM 1457 N N . ARG A 1 284 ? -16.884 -5.178 -2.499 1.00 60.86 367 ARG A N 1
ATOM 1458 C CA . ARG A 1 284 ? -16.447 -6.208 -3.477 1.00 60.71 367 ARG A CA 1
ATOM 1459 C C . ARG A 1 284 ? -15.898 -7.419 -2.725 1.00 59.71 367 ARG A C 1
ATOM 1460 O O . ARG A 1 284 ? -16.326 -8.541 -3.044 1.00 59.87 367 ARG A O 1
ATOM 1468 N N . ILE A 1 285 ? -14.997 -7.200 -1.764 1.00 58.83 368 ILE A N 1
ATOM 1469 C CA . ILE A 1 285 ? -14.381 -8.298 -0.959 1.00 58.84 368 ILE A CA 1
ATOM 1470 C C . ILE A 1 285 ? -15.527 -9.126 -0.362 1.00 58.88 368 ILE A C 1
ATOM 1471 O O . ILE A 1 285 ? -15.487 -10.363 -0.497 1.00 60.39 368 ILE A O 1
ATOM 1476 N N . LEU A 1 286 ? -16.528 -8.465 0.229 1.00 57.32 369 LEU A N 1
ATOM 1477 C CA . LEU A 1 286 ? -17.745 -9.112 0.795 1.00 57.91 369 LEU A CA 1
ATOM 1478 C C . LEU A 1 286 ? -18.486 -9.903 -0.296 1.00 57.63 369 LEU A C 1
ATOM 1479 O O . LEU A 1 286 ? -18.859 -11.062 -0.025 1.00 58.98 369 LEU A O 1
ATOM 1484 N N . ASP A 1 287 ? -18.684 -9.321 -1.483 1.00 56.76 370 ASP A N 1
ATOM 1485 C CA . ASP A 1 287 ? -19.285 -10.028 -2.648 1.00 57.91 370 ASP A CA 1
ATOM 1486 C C . ASP A 1 287 ? -18.499 -11.319 -2.913 1.00 59.40 370 ASP A C 1
ATOM 1487 O O . ASP A 1 287 ? -19.146 -12.370 -3.132 1.00 60.38 370 ASP A O 1
ATOM 1492 N N . MET A 1 288 ? -17.163 -11.238 -2.877 1.00 59.86 371 MET A N 1
ATOM 1493 C CA . MET A 1 288 ? -16.237 -12.380 -3.113 1.00 61.31 371 MET A CA 1
ATOM 1494 C C . MET A 1 288 ? -16.374 -13.391 -1.971 1.00 61.57 371 MET A C 1
ATOM 1495 O O . MET A 1 288 ? -16.568 -14.583 -2.264 1.00 62.79 371 MET A O 1
ATOM 1500 N N . TYR A 1 289 ? -16.271 -12.927 -0.723 1.00 60.94 372 TYR A N 1
ATOM 1501 C CA . TYR A 1 289 ? -16.441 -13.759 0.496 1.00 61.14 372 TYR A CA 1
ATOM 1502 C C . TYR A 1 289 ? -17.743 -14.556 0.379 1.00 62.17 372 TYR A C 1
ATOM 1503 O O . TYR A 1 289 ? -17.703 -15.795 0.475 1.00 62.34 372 TYR A O 1
ATOM 1512 N N . GLU A 1 290 ? -18.856 -13.847 0.169 1.00 62.86 373 GLU A N 1
ATOM 1513 C CA . GLU A 1 290 ? -20.233 -14.411 0.167 1.00 64.30 373 GLU A CA 1
ATOM 1514 C C . GLU A 1 290 ? -20.373 -15.421 -0.973 1.00 64.10 373 GLU A C 1
ATOM 1515 O O . GLU A 1 290 ? -21.027 -16.457 -0.761 1.00 65.98 373 GLU A O 1
ATOM 1521 N N . ALA A 1 291 ? -19.785 -15.126 -2.132 1.00 62.80 374 ALA A N 1
ATOM 1522 C CA . ALA A 1 291 ? -19.789 -16.017 -3.314 1.00 63.18 374 ALA A CA 1
ATOM 1523 C C . ALA A 1 291 ? -19.008 -17.296 -2.987 1.00 63.30 374 ALA A C 1
ATOM 1524 O O . ALA A 1 291 ? -19.545 -18.391 -3.222 1.00 64.54 374 ALA A O 1
ATOM 1526 N N . LEU A 1 292 ? -17.798 -17.149 -2.441 1.00 62.74 375 LEU A N 1
ATOM 1527 C CA . LEU A 1 292 ? -16.835 -18.259 -2.193 1.00 64.03 375 LEU A CA 1
ATOM 1528 C C . LEU A 1 292 ? -17.370 -19.184 -1.090 1.00 65.19 375 LEU A C 1
ATOM 1529 O O . LEU A 1 292 ? -17.123 -20.407 -1.166 1.00 65.05 375 LEU A O 1
ATOM 1534 N N . ALA A 1 293 ? -18.076 -18.619 -0.105 1.00 66.39 376 ALA A N 1
ATOM 1535 C CA . ALA A 1 293 ? -18.706 -19.352 1.017 1.00 67.66 376 ALA A CA 1
ATOM 1536 C C . ALA A 1 293 ? -19.558 -20.497 0.464 1.00 69.59 376 ALA A C 1
ATOM 1537 O O . ALA A 1 293 ? -19.529 -21.579 1.069 1.00 71.04 376 ALA A O 1
ATOM 1539 N N . GLU A 1 294 ? -20.262 -20.259 -0.648 1.00 70.01 377 GLU A N 1
ATOM 1540 C CA . GLU A 1 294 ? -21.182 -21.230 -1.297 1.00 72.30 377 GLU A CA 1
ATOM 1541 C C . GLU A 1 294 ? -20.439 -22.525 -1.643 1.00 72.42 377 GLU A C 1
ATOM 1542 O O . GLU A 1 294 ? -21.058 -23.600 -1.535 1.00 74.47 377 GLU A O 1
ATOM 1548 N N . VAL A 1 295 ? -19.175 -22.421 -2.063 1.00 71.25 378 VAL A N 1
ATOM 1549 C CA . VAL A 1 295 ? -18.377 -23.560 -2.614 1.00 72.12 378 VAL A CA 1
ATOM 1550 C C . VAL A 1 295 ? -18.479 -24.757 -1.656 1.00 73.58 378 VAL A C 1
ATOM 1551 O O . VAL A 1 295 ? -18.811 -25.857 -2.127 1.00 74.80 378 VAL A O 1
ATOM 1555 N N . ILE A 1 296 ? -18.221 -24.539 -0.365 1.00 73.92 379 ILE A N 1
ATOM 1556 C CA . ILE A 1 296 ? -18.168 -25.606 0.680 1.00 75.75 379 ILE A CA 1
ATOM 1557 C C . ILE A 1 296 ? -19.489 -26.379 0.689 1.00 77.51 379 ILE A C 1
ATOM 1558 O O . ILE A 1 296 ? -19.478 -27.588 0.467 1.00 79.20 379 ILE A O 1
ATOM 1563 N N . PRO A 1 297 ? -20.660 -25.747 0.949 1.00 77.97 380 PRO A N 1
ATOM 1564 C CA . PRO A 1 297 ? -21.946 -26.435 0.837 1.00 79.53 380 PRO A CA 1
ATOM 1565 C C . PRO A 1 297 ? -22.080 -27.266 -0.447 1.00 80.58 380 PRO A C 1
ATOM 1566 O O . PRO A 1 297 ? -22.426 -28.433 -0.353 1.00 83.11 380 PRO A O 1
ATOM 1570 N N . GLU A 1 298 ? -21.792 -26.652 -1.598 1.00 79.45 381 GLU A N 1
ATOM 1571 C CA . GLU A 1 298 ? -21.934 -27.290 -2.933 1.00 80.62 381 GLU A CA 1
ATOM 1572 C C . GLU A 1 298 ? -20.986 -28.490 -3.019 1.00 81.12 381 GLU A C 1
ATOM 1573 O O . GLU A 1 298 ? -21.426 -29.543 -3.511 1.00 82.24 381 GLU A O 1
ATOM 1579 N N . MET A 1 299 ? -19.747 -28.330 -2.541 1.00 81.30 382 MET A N 1
ATOM 1580 C CA . MET A 1 299 ? -18.695 -29.384 -2.544 1.00 83.00 382 MET A CA 1
ATOM 1581 C C . MET A 1 299 ? -19.058 -30.483 -1.540 1.00 85.21 382 MET A C 1
ATOM 1582 O O . MET A 1 299 ? -18.794 -31.658 -1.851 1.00 87.52 382 MET A O 1
ATOM 1587 N N . LYS A 1 300 ? -19.629 -30.118 -0.386 1.00 86.17 383 LYS A N 1
ATOM 1588 C CA . LYS A 1 300 ? -20.063 -31.082 0.664 1.00 88.48 383 LYS A CA 1
ATOM 1589 C C . LYS A 1 300 ? -21.189 -31.967 0.114 1.00 89.95 383 LYS A C 1
ATOM 1590 O O . LYS A 1 300 ? -21.221 -33.156 0.473 1.00 91.69 383 LYS A O 1
ATOM 1596 N N . ASP A 1 301 ? -22.069 -31.408 -0.723 1.00 89.64 384 ASP A N 1
ATOM 1597 C CA . ASP A 1 301 ? -23.242 -32.118 -1.303 1.00 91.54 384 ASP A CA 1
ATOM 1598 C C . ASP A 1 301 ? -22.796 -33.071 -2.421 1.00 91.30 384 ASP A C 1
ATOM 1599 O O . ASP A 1 301 ? -23.503 -34.070 -2.643 1.00 92.74 384 ASP A O 1
ATOM 1604 N N . LEU A 1 302 ? -21.684 -32.774 -3.101 1.00 89.81 385 LEU A N 1
ATOM 1605 C CA . LEU A 1 302 ? -21.253 -33.485 -4.338 1.00 90.88 385 LEU A CA 1
ATOM 1606 C C . LEU A 1 302 ? -20.123 -34.486 -4.047 1.00 92.51 385 LEU A C 1
ATOM 1607 O O . LEU A 1 302 ? -19.942 -35.402 -4.870 1.00 93.42 385 LEU A O 1
ATOM 1612 N N . CYS A 1 303 ? -19.395 -34.337 -2.934 1.00 93.74 386 CYS A N 1
ATOM 1613 C CA . CYS A 1 303 ? -18.301 -35.258 -2.517 1.00 95.89 386 CYS A CA 1
ATOM 1614 C C . CYS A 1 303 ? -18.839 -36.298 -1.527 1.00 100.71 386 CYS A C 1
ATOM 1615 O O . CYS A 1 303 ? -19.243 -35.904 -0.414 1.00 101.51 386 CYS A O 1
ATOM 1618 N N . LEU A 1 304 ? -18.839 -37.576 -1.919 1.00 105.78 387 LEU A N 1
ATOM 1619 C CA . LEU A 1 304 ? -19.191 -38.712 -1.026 1.00 111.35 387 LEU A CA 1
ATOM 1620 C C . LEU A 1 304 ? -18.071 -38.889 0.007 1.00 114.26 387 LEU A C 1
ATOM 1621 O O . LEU A 1 304 ? -18.371 -38.843 1.219 1.00 115.54 387 LEU A O 1
ATOM 1626 N N . GLY A 1 305 ? -16.829 -39.047 -0.467 1.00 115.86 388 GLY A N 1
ATOM 1627 C CA . GLY A 1 305 ? -15.655 -39.420 0.347 1.00 117.78 388 GLY A CA 1
ATOM 1628 C C . GLY A 1 305 ? -15.136 -38.279 1.211 1.00 117.85 388 GLY A C 1
ATOM 1629 O O . GLY A 1 305 ? -15.868 -37.284 1.404 1.00 117.22 388 GLY A O 1
ATOM 1630 N N . SER A 1 306 ? -13.909 -38.437 1.720 1.00 118.45 389 SER A N 1
ATOM 1631 C CA . SER A 1 306 ? -13.219 -37.509 2.656 1.00 116.77 389 SER A CA 1
ATOM 1632 C C . SER A 1 306 ? -11.969 -36.907 1.997 1.00 114.81 389 SER A C 1
ATOM 1633 O O . SER A 1 306 ? -11.174 -36.278 2.723 1.00 115.42 389 SER A O 1
ATOM 1636 N N . SER A 1 307 ? -11.797 -37.092 0.682 1.00 113.33 390 SER A N 1
ATOM 1637 C CA . SER A 1 307 ? -10.690 -36.509 -0.126 1.00 110.64 390 SER A CA 1
ATOM 1638 C C . SER A 1 307 ? -11.059 -35.080 -0.549 1.00 106.77 390 SER A C 1
ATOM 1639 O O . SER A 1 307 ? -10.136 -34.285 -0.823 1.00 105.62 390 SER A O 1
ATOM 1642 N N . GLY A 1 308 ? -12.361 -34.769 -0.577 1.00 104.08 391 GLY A N 1
ATOM 1643 C CA . GLY A 1 308 ? -12.896 -33.411 -0.797 1.00 100.80 391 GLY A CA 1
ATOM 1644 C C . GLY A 1 308 ? -12.679 -32.493 0.400 1.00 98.77 391 GLY A C 1
ATOM 1645 O O . GLY A 1 308 ? -13.053 -31.311 0.294 1.00 98.21 391 GLY A O 1
ATOM 1646 N N . ASP A 1 309 ? -12.109 -33.008 1.498 1.00 97.81 392 ASP A N 1
ATOM 1647 C CA . ASP A 1 309 ? -11.802 -32.245 2.739 1.00 96.32 392 ASP A CA 1
ATOM 1648 C C . ASP A 1 309 ? -10.600 -31.327 2.503 1.00 93.70 392 ASP A C 1
ATOM 1649 O O . ASP A 1 309 ? -10.639 -30.180 2.982 1.00 91.94 392 ASP A O 1
ATOM 1654 N N . GLY A 1 310 ? -9.570 -31.830 1.817 1.00 92.69 393 GLY A N 1
ATOM 1655 C CA . GLY A 1 310 ? -8.352 -31.073 1.473 1.00 92.64 393 GLY A CA 1
ATOM 1656 C C . GLY A 1 310 ? -8.670 -29.819 0.674 1.00 90.87 393 GLY A C 1
ATOM 1657 O O . GLY A 1 310 ? -8.124 -28.753 1.012 1.00 90.89 393 GLY A O 1
ATOM 1658 N N . VAL A 1 311 ? -9.518 -29.942 -0.352 1.00 90.33 394 VAL A N 1
ATOM 1659 C CA . VAL A 1 311 ? -9.982 -28.805 -1.205 1.00 88.50 394 VAL A CA 1
ATOM 1660 C C . VAL A 1 311 ? -10.817 -27.858 -0.337 1.00 87.05 394 VAL A C 1
ATOM 1661 O O . VAL A 1 311 ? -10.622 -26.633 -0.441 1.00 85.74 394 VAL A O 1
ATOM 1665 N N . ILE A 1 312 ? -11.708 -28.413 0.487 1.00 87.76 395 ILE A N 1
ATOM 1666 C CA . ILE A 1 312 ? -12.568 -27.653 1.443 1.00 87.30 395 ILE A CA 1
ATOM 1667 C C . ILE A 1 312 ? -11.679 -26.910 2.452 1.00 86.36 395 ILE A C 1
ATOM 1668 O O . ILE A 1 312 ? -12.043 -25.777 2.812 1.00 87.00 395 ILE A O 1
ATOM 1673 N N . SER A 1 313 ? -10.563 -27.511 2.881 1.00 85.90 396 SER A N 1
ATOM 1674 C CA . SER A 1 313 ? -9.573 -26.896 3.807 1.00 85.08 396 SER A CA 1
ATOM 1675 C C . SER A 1 313 ? -9.012 -25.614 3.184 1.00 82.17 396 SER A C 1
ATOM 1676 O O . SER A 1 313 ? -9.049 -24.572 3.862 1.00 80.49 396 SER A O 1
ATOM 1679 N N . ASP A 1 314 ? -8.519 -25.705 1.944 1.00 80.97 397 ASP A N 1
ATOM 1680 C CA . ASP A 1 314 ? -7.926 -24.576 1.174 1.00 79.85 397 ASP A CA 1
ATOM 1681 C C . ASP A 1 314 ? -8.949 -23.440 1.080 1.00 78.48 397 ASP A C 1
ATOM 1682 O O . ASP A 1 314 ? -8.597 -22.300 1.443 1.00 79.48 397 ASP A O 1
ATOM 1687 N N . VAL A 1 315 ? -10.165 -23.755 0.619 1.00 77.22 398 VAL A N 1
ATOM 1688 C CA . VAL A 1 315 ? -11.294 -22.792 0.424 1.00 75.21 398 VAL A CA 1
ATOM 1689 C C . VAL A 1 315 ? -11.594 -22.101 1.760 1.00 74.36 398 VAL A C 1
ATOM 1690 O O . VAL A 1 315 ? -11.866 -20.887 1.748 1.00 73.96 398 VAL A O 1
ATOM 1694 N N . GLN A 1 316 ? -11.549 -22.846 2.866 1.00 75.03 399 GLN A N 1
ATOM 1695 C CA . GLN A 1 316 ? -11.787 -22.310 4.232 1.00 75.32 399 GLN A CA 1
ATOM 1696 C C . GLN A 1 316 ? -10.703 -21.272 4.544 1.00 74.59 399 GLN A C 1
ATOM 1697 O O . GLN A 1 316 ? -11.061 -20.117 4.844 1.00 73.71 399 GLN A O 1
ATOM 1703 N N . ALA A 1 317 ? -9.431 -21.675 4.440 1.00 74.82 400 ALA A N 1
ATOM 1704 C CA . ALA A 1 317 ? -8.232 -20.835 4.679 1.00 74.07 400 ALA A CA 1
ATOM 1705 C C . ALA A 1 317 ? -8.300 -19.578 3.804 1.00 71.59 400 ALA A C 1
ATOM 1706 O O . ALA A 1 317 ? -7.903 -18.501 4.284 1.00 70.77 400 ALA A O 1
ATOM 1708 N N . ASN A 1 318 ? -8.791 -19.719 2.571 1.00 69.92 401 ASN A N 1
ATOM 1709 C CA . ASN A 1 318 ? -8.953 -18.603 1.602 1.00 68.98 401 ASN A CA 1
ATOM 1710 C C . ASN A 1 318 ? -10.060 -17.665 2.103 1.00 68.75 401 ASN A C 1
ATOM 1711 O O . ASN A 1 318 ? -9.811 -16.435 2.157 1.00 68.31 401 ASN A O 1
ATOM 1716 N N . LEU A 1 319 ? -11.227 -18.228 2.451 1.00 68.40 402 LEU A N 1
ATOM 1717 C CA . LEU A 1 319 ? -12.380 -17.497 3.051 1.00 66.98 402 LEU A CA 1
ATOM 1718 C C . LEU A 1 319 ? -11.902 -16.729 4.287 1.00 66.06 402 LEU A C 1
ATOM 1719 O O . LEU A 1 319 ? -12.226 -15.535 4.411 1.00 63.90 402 LEU A O 1
ATOM 1724 N N . ASP A 1 320 ? -11.161 -17.407 5.163 1.00 67.19 403 ASP A N 1
ATOM 1725 C CA . ASP A 1 320 ? -10.736 -16.870 6.480 1.00 69.37 403 ASP A CA 1
ATOM 1726 C C . ASP A 1 320 ? -9.830 -15.655 6.244 1.00 69.50 403 ASP A C 1
ATOM 1727 O O . ASP A 1 320 ? -9.917 -14.700 7.032 1.00 70.22 403 ASP A O 1
ATOM 1732 N N . ARG A 1 321 ? -9.028 -15.673 5.174 1.00 70.20 404 ARG A N 1
ATOM 1733 C CA . ARG A 1 321 ? -8.110 -14.561 4.805 1.00 69.93 404 ARG A CA 1
ATOM 1734 C C . ARG A 1 321 ? -8.930 -13.383 4.260 1.00 68.53 404 ARG A C 1
ATOM 1735 O O . ARG A 1 321 ? -8.650 -12.238 4.670 1.00 69.02 404 ARG A O 1
ATOM 1743 N N . LEU A 1 322 ? -9.911 -13.645 3.390 1.00 67.10 405 LEU A N 1
ATOM 1744 C CA . LEU A 1 322 ? -10.906 -12.627 2.947 1.00 64.92 405 LEU A CA 1
ATOM 1745 C C . LEU A 1 322 ? -11.674 -12.111 4.172 1.00 64.18 405 LEU A C 1
ATOM 1746 O O . LEU A 1 322 ? -11.980 -10.907 4.208 1.00 64.12 405 LEU A O 1
ATOM 1751 N N . GLY A 1 323 ? -11.963 -12.989 5.139 1.00 64.16 406 GLY A N 1
ATOM 1752 C CA . GLY A 1 323 ? -12.502 -12.618 6.463 1.00 64.49 406 GLY A CA 1
ATOM 1753 C C . GLY A 1 323 ? -11.615 -11.599 7.160 1.00 64.95 406 GLY A C 1
ATOM 1754 O O . GLY A 1 323 ? -12.158 -10.633 7.728 1.00 63.97 406 GLY A O 1
ATOM 1755 N N . ASP A 1 324 ? -10.295 -11.810 7.114 1.00 66.72 407 ASP A N 1
ATOM 1756 C CA . ASP A 1 324 ? -9.263 -10.901 7.683 1.00 67.10 407 ASP A CA 1
ATOM 1757 C C . ASP A 1 324 ? -9.248 -9.584 6.901 1.00 64.42 407 ASP A C 1
ATOM 1758 O O . ASP A 1 324 ? -9.127 -8.525 7.540 1.00 64.48 407 ASP A O 1
ATOM 1763 N N . ALA A 1 325 ? -9.350 -9.661 5.572 1.00 62.15 408 ALA A N 1
ATOM 1764 C CA . ALA A 1 325 ? -9.271 -8.509 4.644 1.00 61.55 408 ALA A CA 1
ATOM 1765 C C . ALA A 1 325 ? -10.452 -7.559 4.876 1.00 61.92 408 ALA A C 1
ATOM 1766 O O . ALA A 1 325 ? -10.279 -6.338 4.667 1.00 61.61 408 ALA A O 1
ATOM 1768 N N . ILE A 1 326 ? -11.608 -8.102 5.276 1.00 62.69 409 ILE A N 1
ATOM 1769 C CA . ILE A 1 326 ? -12.872 -7.342 5.514 1.00 61.26 409 ILE A CA 1
ATOM 1770 C C . ILE A 1 326 ? -12.777 -6.607 6.856 1.00 61.31 409 ILE A C 1
ATOM 1771 O O . ILE A 1 326 ? -13.155 -5.425 6.895 1.00 61.02 409 ILE A O 1
ATOM 1776 N N . ARG A 1 327 ? -12.303 -7.281 7.908 1.00 62.23 410 ARG A N 1
ATOM 1777 C CA . ARG A 1 327 ? -12.087 -6.677 9.250 1.00 63.63 410 ARG A CA 1
ATOM 1778 C C . ARG A 1 327 ? -11.051 -5.550 9.146 1.00 63.33 410 ARG A C 1
ATOM 1779 O O . ARG A 1 327 ? -11.237 -4.516 9.811 1.00 64.43 410 ARG A O 1
ATOM 1787 N N . GLY A 1 328 ? -9.998 -5.748 8.349 1.00 62.92 411 GLY A N 1
ATOM 1788 C CA . GLY A 1 328 ? -8.897 -4.779 8.175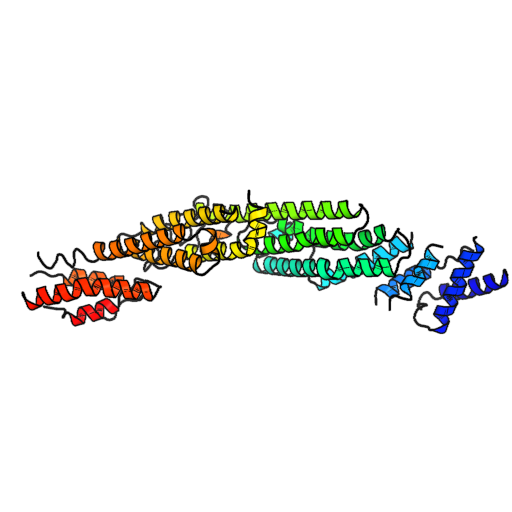 1.00 63.14 411 GLY A CA 1
ATOM 1789 C C . GLY A 1 328 ? -9.343 -3.549 7.403 1.00 61.81 411 GLY A C 1
ATOM 1790 O O . GLY A 1 328 ? -9.008 -2.428 7.833 1.00 62.09 411 GLY A O 1
ATOM 1791 N N . THR A 1 329 ? -10.059 -3.756 6.293 1.00 59.95 412 THR A N 1
ATOM 1792 C CA . THR A 1 329 ? -10.640 -2.701 5.424 1.00 58.56 412 THR A CA 1
ATOM 1793 C C . THR A 1 329 ? -11.544 -1.790 6.266 1.00 58.93 412 THR A C 1
ATOM 1794 O O . THR A 1 329 ? -11.311 -0.564 6.283 1.00 58.61 412 THR A O 1
ATOM 1798 N N . LEU A 1 330 ? -12.537 -2.372 6.942 1.00 59.98 413 LEU A N 1
ATOM 1799 C CA . LEU A 1 330 ? -13.517 -1.634 7.785 1.00 61.21 413 LEU A CA 1
ATOM 1800 C C . LEU A 1 330 ? -12.769 -0.898 8.905 1.00 62.41 413 LEU A C 1
ATOM 1801 O O . LEU A 1 330 ? -13.169 0.233 9.251 1.00 63.04 413 LEU A O 1
ATOM 1806 N N . PHE A 1 331 ? -11.711 -1.508 9.441 1.00 63.65 414 PHE A N 1
ATOM 1807 C CA . PHE A 1 331 ? -10.823 -0.881 10.453 1.00 65.81 414 PHE A CA 1
ATOM 1808 C C . PHE A 1 331 ? -10.170 0.371 9.856 1.00 66.69 414 PHE A C 1
ATOM 1809 O O . PHE A 1 331 ? -10.155 1.418 10.533 1.00 67.44 414 PHE A O 1
ATOM 1817 N N . GLU A 1 332 ? -9.644 0.257 8.631 1.00 67.39 415 GLU A N 1
ATOM 1818 C CA . GLU A 1 332 ? -8.921 1.345 7.920 1.00 67.39 415 GLU A CA 1
ATOM 1819 C C . GLU A 1 332 ? -9.886 2.520 7.717 1.00 65.28 415 GLU A C 1
ATOM 1820 O O . GLU A 1 332 ? -9.455 3.673 7.886 1.00 65.71 415 GLU A O 1
ATOM 1826 N N . PHE A 1 333 ? -11.152 2.237 7.402 1.00 63.00 416 PHE A N 1
ATOM 1827 C CA . PHE A 1 333 ? -12.224 3.259 7.265 1.00 62.03 416 PHE A CA 1
ATOM 1828 C C . PHE A 1 333 ? -12.383 4.021 8.591 1.00 61.78 416 PHE A C 1
ATOM 1829 O O . PHE A 1 333 ? -12.326 5.268 8.588 1.00 61.06 416 PHE A O 1
ATOM 1837 N N . GLY A 1 334 ? -12.581 3.296 9.695 1.00 61.64 417 GLY A N 1
ATOM 1838 C CA . GLY A 1 334 ? -12.716 3.881 11.044 1.00 62.20 417 GLY A CA 1
ATOM 1839 C C . GLY A 1 334 ? -11.467 4.646 11.451 1.00 62.77 417 GLY A C 1
ATOM 1840 O O . GLY A 1 334 ? -11.600 5.696 12.108 1.00 61.85 417 GLY A O 1
ATOM 1841 N N . LYS A 1 335 ? -10.296 4.138 11.061 1.00 63.52 418 LYS A N 1
ATOM 1842 C CA . LYS A 1 335 ? -8.963 4.722 11.362 1.00 65.28 418 LYS A CA 1
ATOM 1843 C C . LYS A 1 335 ? -8.828 6.071 10.647 1.00 64.47 418 LYS A C 1
ATOM 1844 O O . LYS A 1 335 ? -8.477 7.060 11.314 1.00 65.35 418 LYS A O 1
ATOM 1850 N N . VAL A 1 336 ? -9.119 6.104 9.344 1.00 63.24 419 VAL A N 1
ATOM 1851 C CA . VAL A 1 336 ? -8.986 7.307 8.467 1.00 62.47 419 VAL A CA 1
ATOM 1852 C C . VAL A 1 336 ? -10.034 8.356 8.870 1.00 60.92 419 VAL A C 1
ATOM 1853 O O . VAL A 1 336 ? -9.720 9.555 8.783 1.00 60.50 419 VAL A O 1
ATOM 1857 N N . LEU A 1 337 ? -11.228 7.927 9.291 1.00 60.04 420 LEU A N 1
ATOM 1858 C CA . LEU A 1 337 ? -12.304 8.824 9.796 1.00 59.78 420 LEU A CA 1
ATOM 1859 C C . LEU A 1 337 ? -11.819 9.546 11.059 1.00 61.02 420 LEU A C 1
ATOM 1860 O O . LEU A 1 337 ? -11.945 10.785 11.119 1.00 61.08 420 LEU A O 1
ATOM 1865 N N . GLN A 1 338 ? -11.284 8.792 12.025 1.00 62.61 421 GLN A N 1
ATOM 1866 C CA . GLN A 1 338 ? -10.776 9.313 13.326 1.00 64.41 421 GLN A CA 1
ATOM 1867 C C . GLN A 1 338 ? -9.612 10.287 13.091 1.00 66.13 421 GLN A C 1
ATOM 1868 O O . GLN A 1 338 ? -9.460 11.223 13.899 1.00 67.68 421 GLN A O 1
ATOM 1874 N N . LEU A 1 339 ? -8.822 10.076 12.033 1.00 66.21 422 LEU A N 1
ATOM 1875 C CA . LEU A 1 339 ? -7.620 10.898 11.723 1.00 66.89 422 LEU A CA 1
ATOM 1876 C C . LEU A 1 339 ? -8.025 12.240 11.091 1.00 66.66 422 LEU A C 1
ATOM 1877 O O . LEU A 1 339 ? -7.188 13.161 11.113 1.00 69.33 422 LEU A O 1
ATOM 1882 N N . GLU A 1 340 ? -9.249 12.371 10.566 1.00 65.18 423 GLU A N 1
ATOM 1883 C CA . GLU A 1 340 ? -9.678 13.567 9.786 1.00 64.62 423 GLU A CA 1
ATOM 1884 C C . GLU A 1 340 ? -9.879 14.761 10.729 1.00 65.28 423 GLU A C 1
ATOM 1885 O O . GLU A 1 340 ? -10.636 14.619 11.712 1.00 65.59 423 GLU A O 1
ATOM 1891 N N . SER A 1 341 ? -9.244 15.897 10.415 1.00 65.84 424 SER A N 1
ATOM 1892 C CA . SER A 1 341 ? -9.055 17.048 11.339 1.00 66.80 424 SER A CA 1
ATOM 1893 C C . SER A 1 341 ? -9.079 18.400 10.610 1.00 66.30 424 SER A C 1
ATOM 1894 O O . SER A 1 341 ? -8.549 19.373 11.190 1.00 67.41 424 SER A O 1
ATOM 1897 N N . SER A 1 342 ? -9.689 18.481 9.420 1.00 64.86 425 SER A N 1
ATOM 1898 C CA . SER A 1 342 ? -9.736 19.706 8.574 1.00 65.15 425 SER A CA 1
ATOM 1899 C C . SER A 1 342 ? -10.404 20.848 9.345 1.00 65.69 425 SER A C 1
ATOM 1900 O O . SER A 1 342 ? -11.445 20.613 9.989 1.00 63.20 425 SER A O 1
ATOM 1903 N N . ARG A 1 343 ? -9.815 22.042 9.259 1.00 67.96 426 ARG A N 1
ATOM 1904 C CA . ARG A 1 343 ? -10.315 23.274 9.914 1.00 69.26 426 ARG A CA 1
ATOM 1905 C C . ARG A 1 343 ? -10.706 24.283 8.827 1.00 68.99 426 ARG A C 1
ATOM 1906 O O . ARG A 1 343 ? -10.647 25.500 9.105 1.00 69.83 426 ARG A O 1
ATOM 1914 N N . ARG A 1 344 ? -11.098 23.792 7.644 1.00 67.50 427 ARG A N 1
ATOM 1915 C CA . ARG A 1 344 ? -11.748 24.608 6.585 1.00 67.39 427 ARG A CA 1
ATOM 1916 C C . ARG A 1 344 ? -13.255 24.594 6.840 1.00 66.45 427 ARG A C 1
ATOM 1917 O O . ARG A 1 344 ? -13.862 23.505 6.743 1.00 66.45 427 ARG A O 1
ATOM 1925 N N . ALA A 1 345 ? -13.822 25.758 7.160 1.00 67.14 428 ALA A N 1
ATOM 1926 C CA . ALA A 1 345 ? -15.268 25.952 7.416 1.00 66.75 428 ALA A CA 1
ATOM 1927 C C . ALA A 1 345 ? -16.044 25.720 6.114 1.00 65.92 428 ALA A C 1
ATOM 1928 O O . ALA A 1 345 ? -15.608 26.232 5.066 1.00 65.38 428 ALA A O 1
ATOM 1930 N N . MET A 1 346 ? -17.137 24.957 6.178 1.00 66.10 429 MET A N 1
ATOM 1931 C CA . MET A 1 346 ? -18.076 24.787 5.039 1.00 67.01 429 MET A CA 1
ATOM 1932 C C . MET A 1 346 ? -18.770 26.129 4.785 1.00 68.52 429 MET A C 1
ATOM 1933 O O . MET A 1 346 ? -19.513 26.598 5.676 1.00 67.31 429 MET A O 1
ATOM 1938 N N . THR A 1 347 ? -18.509 26.726 3.619 1.00 70.47 430 THR A N 1
ATOM 1939 C CA . THR A 1 347 ? -19.126 27.998 3.169 1.00 72.20 430 THR A CA 1
ATOM 1940 C C . THR A 1 347 ? -20.641 27.788 3.078 1.00 71.71 430 THR A C 1
ATOM 1941 O O . THR A 1 347 ? -21.067 26.674 2.672 1.00 70.51 430 THR A O 1
ATOM 1945 N N . ALA A 1 348 ? -21.413 28.804 3.478 1.00 71.05 431 ALA A N 1
ATOM 1946 C CA . ALA A 1 348 ? -22.893 28.825 3.439 1.00 69.52 431 ALA A CA 1
ATOM 1947 C C . ALA A 1 348 ? -23.474 27.798 4.420 1.00 68.16 431 ALA A C 1
ATOM 1948 O O . ALA A 1 348 ? -24.697 27.580 4.363 1.00 68.94 431 ALA A O 1
ATOM 1950 N N . GLY A 1 349 ? -22.638 27.213 5.289 1.00 67.12 432 GLY A N 1
ATOM 1951 C CA . GLY A 1 349 ? -23.018 26.197 6.293 1.00 65.99 432 GLY A CA 1
ATOM 1952 C C . GLY A 1 349 ? -23.613 24.939 5.677 1.00 64.79 432 GLY A C 1
ATOM 1953 O O . GLY A 1 349 ? -24.408 24.271 6.371 1.00 64.17 432 GLY A O 1
ATOM 1954 N N . GLU A 1 350 ? -23.232 24.607 4.437 1.00 64.46 433 GLU A N 1
ATOM 1955 C CA . GLU A 1 350 ? -23.803 23.473 3.657 1.00 63.74 433 GLU A CA 1
ATOM 1956 C C . GLU A 1 350 ? -23.336 22.151 4.288 1.00 62.71 433 GLU A C 1
ATOM 1957 O O . GLU A 1 350 ? -22.419 22.177 5.139 1.00 63.14 433 GLU A O 1
ATOM 1963 N N . ILE A 1 351 ? -24.010 21.054 3.932 1.00 61.93 434 ILE A N 1
ATOM 1964 C CA . ILE A 1 351 ? -23.675 19.645 4.303 1.00 60.97 434 ILE A CA 1
ATOM 1965 C C . ILE A 1 351 ? -22.237 19.344 3.869 1.00 60.53 434 ILE A C 1
ATOM 1966 O O . ILE A 1 351 ? -21.911 19.612 2.703 1.00 61.44 434 ILE A O 1
ATOM 1971 N N . HIS A 1 352 ? -21.420 18.793 4.769 1.00 60.90 435 HIS A N 1
ATOM 1972 C CA . HIS A 1 352 ? -19.996 18.446 4.512 1.00 60.99 435 HIS A CA 1
ATOM 1973 C C . HIS A 1 352 ? -19.920 17.201 3.625 1.00 61.13 435 HIS A C 1
ATOM 1974 O O . HIS A 1 352 ? -20.706 16.266 3.790 1.00 60.66 435 HIS A O 1
ATOM 1981 N N . PRO A 1 353 ? -18.985 17.144 2.645 1.00 60.75 436 PRO A N 1
ATOM 1982 C CA . PRO A 1 353 ? -18.864 15.983 1.760 1.00 60.10 436 PRO A CA 1
ATOM 1983 C C . PRO A 1 353 ? -18.612 14.658 2.497 1.00 59.17 436 PRO A C 1
ATOM 1984 O O . PRO A 1 353 ? -19.102 13.639 2.062 1.00 60.13 436 PRO A O 1
ATOM 1988 N N . MET A 1 354 ? -17.805 14.710 3.556 1.00 58.70 437 MET A N 1
ATOM 1989 C CA . MET A 1 354 ? -17.532 13.591 4.494 1.00 57.62 437 MET A CA 1
ATOM 1990 C C . MET A 1 354 ? -18.852 13.009 4.999 1.00 54.97 437 MET A C 1
ATOM 1991 O O . MET A 1 354 ? -18.963 11.776 5.032 1.00 54.81 437 MET A O 1
ATOM 1996 N N . THR A 1 355 ? -19.802 13.863 5.388 1.00 54.24 438 THR A N 1
ATOM 1997 C CA . THR A 1 355 ? -21.144 13.453 5.882 1.00 53.64 438 THR A CA 1
ATOM 1998 C C . THR A 1 355 ? -21.841 12.628 4.793 1.00 53.09 438 THR A C 1
ATOM 1999 O O . THR A 1 355 ? -22.413 11.574 5.131 1.00 51.96 438 THR A O 1
ATOM 2003 N N . ARG A 1 356 ? -21.775 13.089 3.538 1.00 52.75 439 ARG A N 1
ATOM 2004 C CA . ARG A 1 356 ? -22.362 12.392 2.362 1.00 52.76 439 ARG A CA 1
ATOM 2005 C C . ARG A 1 356 ? -21.672 11.039 2.185 1.00 52.63 439 ARG A C 1
ATOM 2006 O O . ARG A 1 356 ? -22.394 10.029 2.084 1.00 54.68 439 ARG A O 1
ATOM 2014 N N . TYR A 1 357 ? -20.336 11.017 2.184 1.00 52.29 440 TYR A N 1
ATOM 2015 C CA . TYR A 1 357 ? -19.515 9.808 1.912 1.00 52.42 440 TYR A CA 1
ATOM 2016 C C . TYR A 1 357 ? -19.703 8.786 3.037 1.00 52.61 440 TYR A C 1
ATOM 2017 O O . TYR A 1 357 ? -20.020 7.613 2.728 1.00 53.49 440 TYR A O 1
ATOM 2026 N N . VAL A 1 358 ? -19.497 9.208 4.289 1.00 52.16 441 VAL A N 1
ATOM 2027 C CA . VAL A 1 358 ? -19.562 8.317 5.485 1.00 51.93 441 VAL A CA 1
ATOM 2028 C C . VAL A 1 358 ? -20.947 7.664 5.536 1.00 51.78 441 VAL A C 1
ATOM 2029 O O . VAL A 1 358 ? -20.996 6.433 5.669 1.00 51.94 441 VAL A O 1
ATOM 2033 N N . MET A 1 359 ? -22.025 8.445 5.407 1.00 52.66 442 MET A N 1
ATOM 2034 C CA . MET A 1 359 ? -23.420 7.938 5.542 1.00 54.42 442 MET A CA 1
ATOM 2035 C C . MET A 1 359 ? -23.781 7.036 4.350 1.00 55.84 442 MET A C 1
ATOM 2036 O O . MET A 1 359 ? -24.498 6.043 4.585 1.00 56.74 442 MET A O 1
ATOM 2041 N N . ASN A 1 360 ? -23.323 7.357 3.130 1.00 56.12 443 ASN A N 1
ATOM 2042 C CA . ASN A 1 360 ? -23.473 6.477 1.936 1.00 57.02 443 ASN A CA 1
ATOM 2043 C C . ASN A 1 360 ? -22.835 5.114 2.238 1.00 58.04 443 ASN A C 1
ATOM 2044 O O . ASN A 1 360 ? -23.470 4.077 1.959 1.00 58.33 443 ASN A O 1
ATOM 2049 N N . TYR A 1 361 ? -21.620 5.136 2.794 1.00 58.91 444 TYR A N 1
ATOM 2050 C CA . TYR A 1 361 ? -20.795 3.949 3.137 1.00 59.45 444 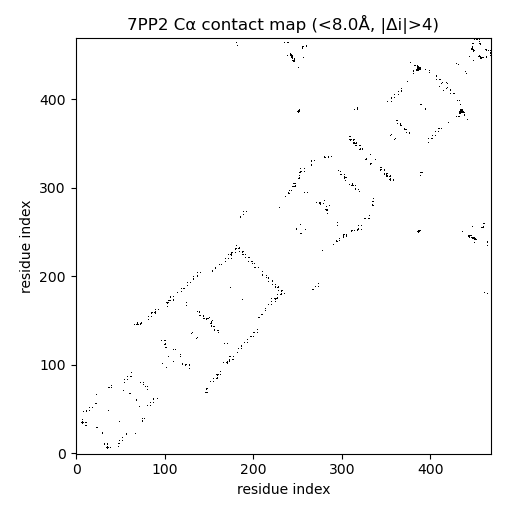TYR A CA 1
ATOM 2051 C C . TYR A 1 361 ? -21.561 3.063 4.127 1.00 60.51 444 TYR A C 1
ATOM 2052 O O . TYR A 1 361 ? -21.778 1.882 3.822 1.00 62.46 444 TYR A O 1
ATOM 2061 N N . LEU A 1 362 ? -21.977 3.626 5.265 1.00 61.08 445 LEU A N 1
ATOM 2062 C CA . LEU A 1 362 ? -22.651 2.876 6.359 1.00 62.36 445 LEU A CA 1
ATOM 2063 C C . LEU A 1 362 ? -23.995 2.328 5.867 1.00 63.32 445 LEU A C 1
ATOM 2064 O O . LEU A 1 362 ? -24.338 1.202 6.264 1.00 64.25 445 LEU A O 1
ATOM 2069 N N . ARG A 1 363 ? -24.715 3.086 5.032 1.00 64.30 446 ARG A N 1
ATOM 2070 C CA . ARG A 1 363 ? -26.003 2.661 4.417 1.00 66.00 446 ARG A CA 1
ATOM 2071 C C . ARG A 1 363 ? -25.772 1.416 3.552 1.00 67.17 446 ARG A C 1
ATOM 2072 O O . ARG A 1 363 ? -26.675 0.561 3.501 1.00 69.20 446 ARG A O 1
ATOM 2080 N N . LEU A 1 364 ? -24.604 1.320 2.909 1.00 68.31 447 LEU A N 1
ATOM 2081 C CA . LEU A 1 364 ? -24.226 0.197 2.007 1.00 69.47 447 LEU A CA 1
ATOM 2082 C C . LEU A 1 364 ? -23.795 -1.028 2.829 1.00 70.08 447 LEU A C 1
ATOM 2083 O O . LEU A 1 364 ? -24.083 -2.153 2.384 1.00 71.14 447 LEU A O 1
ATOM 2088 N N . LEU A 1 365 ? -23.127 -0.829 3.971 1.00 69.41 448 LEU A N 1
ATOM 2089 C CA . LEU A 1 365 ? -22.697 -1.934 4.872 1.00 69.18 448 LEU A CA 1
ATOM 2090 C C . LEU A 1 365 ? -23.906 -2.790 5.255 1.00 69.60 448 LEU A C 1
ATOM 2091 O O . LEU A 1 365 ? -23.759 -4.029 5.299 1.00 69.56 448 LEU A O 1
ATOM 2096 N N . VAL A 1 366 ? -25.046 -2.149 5.529 1.00 69.14 449 VAL A N 1
ATOM 2097 C CA . VAL A 1 366 ? -26.256 -2.798 6.117 1.00 69.58 449 VAL A CA 1
ATOM 2098 C C . VAL A 1 366 ? -26.773 -3.867 5.146 1.00 68.07 449 VAL A C 1
ATOM 2099 O O . VAL A 1 366 ? -27.408 -4.826 5.617 1.00 69.16 449 VAL A O 1
ATOM 2103 N N . VAL A 1 367 ? -26.461 -3.733 3.854 1.00 65.51 450 VAL A N 1
ATOM 2104 C CA . VAL A 1 367 ? -26.774 -4.739 2.794 1.00 65.39 450 VAL A CA 1
ATOM 2105 C C . VAL A 1 367 ? -25.963 -6.028 3.036 1.00 64.98 450 VAL A C 1
ATOM 2106 O O . VAL A 1 367 ? -26.242 -7.020 2.337 1.00 65.28 450 VAL A O 1
ATOM 2110 N N . TYR A 1 368 ? -25.012 -6.030 3.986 1.00 64.27 451 TYR A N 1
ATOM 2111 C CA . TYR A 1 368 ? -24.115 -7.177 4.308 1.00 63.58 451 TYR A CA 1
ATOM 2112 C C . TYR A 1 368 ? -24.155 -7.506 5.809 1.00 64.07 451 TYR A C 1
ATOM 2113 O O . TYR A 1 368 ? -23.151 -8.022 6.335 1.00 63.35 451 TYR A O 1
ATOM 2122 N N . SER A 1 369 ? -25.291 -7.262 6.467 1.00 65.24 452 SER A N 1
ATOM 2123 C CA . SER A 1 369 ? -25.490 -7.440 7.931 1.00 67.30 452 SER A CA 1
ATOM 2124 C C . SER A 1 369 ? -25.087 -8.849 8.377 1.00 68.83 452 SER A C 1
ATOM 2125 O O . SER A 1 369 ? -24.341 -8.959 9.369 1.00 69.56 452 SER A O 1
ATOM 2128 N N . ASP A 1 370 ? -25.578 -9.882 7.687 1.00 69.79 453 ASP A N 1
ATOM 2129 C CA . ASP A 1 370 ? -25.415 -11.302 8.102 1.00 71.54 453 ASP A CA 1
ATOM 2130 C C . ASP A 1 370 ? -23.930 -11.672 8.083 1.00 70.54 453 ASP A C 1
ATOM 2131 O O . ASP A 1 370 ? -23.452 -12.232 9.088 1.00 72.55 453 ASP A O 1
ATOM 2136 N N . THR A 1 371 ? -23.230 -11.359 6.992 1.00 68.57 454 THR A N 1
ATOM 2137 C CA . THR A 1 371 ? -21.776 -11.628 6.843 1.00 67.41 454 THR A CA 1
ATOM 2138 C C . THR A 1 371 ? -21.026 -10.819 7.910 1.00 66.67 454 THR A C 1
ATOM 2139 O O . THR A 1 371 ? -20.298 -11.441 8.709 1.00 67.54 454 THR A O 1
ATOM 2143 N N . LEU A 1 372 ? -21.237 -9.499 7.950 1.00 65.24 455 LEU A N 1
ATOM 2144 C CA . LEU A 1 372 ? -20.520 -8.553 8.853 1.00 65.65 455 LEU A CA 1
ATOM 2145 C C . LEU A 1 372 ? -20.747 -8.924 10.327 1.00 67.60 455 LEU A C 1
ATOM 2146 O O . LEU A 1 372 ? -19.825 -8.687 11.132 1.00 67.62 455 LEU A O 1
ATOM 2151 N N . ASP A 1 373 ? -21.921 -9.466 10.671 1.00 69.27 456 ASP A N 1
ATOM 2152 C CA . ASP A 1 373 ? -22.255 -9.924 12.047 1.00 71.23 456 ASP A CA 1
ATOM 2153 C C . ASP A 1 373 ? -21.436 -11.176 12.383 1.00 71.25 456 ASP A C 1
ATOM 2154 O O . ASP A 1 373 ? -21.023 -11.308 13.545 1.00 72.19 456 ASP A O 1
ATOM 2159 N N . ALA A 1 374 ? -21.202 -12.047 11.397 1.00 70.69 457 ALA A N 1
ATOM 2160 C CA . ALA A 1 374 ? -20.459 -13.324 11.538 1.00 71.47 457 ALA A CA 1
ATOM 2161 C C . ALA A 1 374 ? -18.954 -13.061 11.709 1.00 71.03 457 ALA A C 1
ATOM 2162 O O . ALA A 1 374 ? -18.295 -13.852 12.420 1.00 71.71 457 ALA A O 1
ATOM 2164 N N . LEU A 1 375 ? -18.438 -11.997 11.083 1.00 69.08 458 LEU A N 1
ATOM 2165 C CA . LEU A 1 375 ? -16.981 -11.708 10.959 1.00 68.72 458 LEU A CA 1
ATOM 2166 C C . LEU A 1 375 ? -16.515 -10.779 12.087 1.00 69.42 458 LEU A C 1
ATOM 2167 O O . LEU A 1 375 ? -15.400 -10.996 12.593 1.00 69.78 458 LEU A O 1
ATOM 2172 N N . LEU A 1 376 ? -17.319 -9.774 12.446 1.00 70.97 459 LEU A N 1
ATOM 2173 C CA . LEU A 1 376 ? -17.057 -8.860 13.594 1.00 73.10 459 LEU A CA 1
ATOM 2174 C C . LEU A 1 376 ? -17.316 -9.613 14.902 1.00 77.78 459 LEU A C 1
ATOM 2175 O O . LEU A 1 376 ? -18.262 -10.422 14.934 1.00 78.41 459 LEU A O 1
ATOM 2180 N N . ASP A 1 377 ? -16.492 -9.358 15.926 1.00 82.94 460 ASP A N 1
ATOM 2181 C CA . ASP A 1 377 ? -16.580 -9.975 17.281 1.00 87.80 460 ASP A CA 1
ATOM 2182 C C . ASP A 1 377 ? -15.619 -9.245 18.229 1.00 89.77 460 ASP A C 1
ATOM 2183 O O . ASP A 1 377 ? -15.360 -8.049 17.975 1.00 89.48 460 ASP A O 1
ATOM 2188 N N . MET A 1 400 ? -27.544 -4.708 20.720 1.00 95.24 483 MET A N 1
ATOM 2189 C CA . MET A 1 400 ? -27.711 -4.727 19.240 1.00 92.38 483 MET A CA 1
ATOM 2190 C C . MET A 1 400 ? -26.570 -5.535 18.605 1.00 89.63 483 MET A C 1
ATOM 2191 O O . MET A 1 400 ? -25.616 -5.884 19.329 1.00 89.65 483 MET A O 1
ATOM 2196 N N . THR A 1 401 ? -26.681 -5.824 17.304 1.00 87.06 484 THR A N 1
ATOM 2197 C CA . THR A 1 401 ? -25.782 -6.724 16.524 1.00 85.63 484 THR A CA 1
ATOM 2198 C C . THR A 1 401 ? -24.343 -6.203 16.553 1.00 83.25 484 THR A C 1
ATOM 2199 O O . THR A 1 401 ? -24.115 -5.021 16.803 1.00 82.82 484 THR A O 1
ATOM 2203 N N . PRO A 1 402 ? -23.324 -7.063 16.301 1.00 81.51 485 PRO A N 1
ATOM 2204 C CA . PRO A 1 402 ? -21.932 -6.616 16.193 1.00 79.59 485 PRO A CA 1
ATOM 2205 C C . PRO A 1 402 ? -21.752 -5.443 15.216 1.00 75.67 485 PRO A C 1
ATOM 2206 O O . PRO A 1 402 ? -21.037 -4.507 15.536 1.00 73.95 485 PRO A O 1
ATOM 2210 N N . LEU A 1 403 ? -22.401 -5.529 14.053 1.00 73.33 486 LEU A N 1
ATOM 2211 C CA . LEU A 1 403 ? -22.487 -4.421 13.068 1.00 71.83 486 LEU A CA 1
ATOM 2212 C C . LEU A 1 403 ? -23.150 -3.224 13.754 1.00 72.37 486 LEU A C 1
ATOM 2213 O O . LEU A 1 403 ? -22.577 -2.117 13.703 1.00 72.55 486 LEU A O 1
ATOM 2218 N N . GLY A 1 404 ? -24.299 -3.453 14.396 1.00 72.84 487 GLY A N 1
ATOM 2219 C CA . GLY A 1 404 ? -24.985 -2.450 15.232 1.00 73.33 487 GLY A CA 1
ATOM 2220 C C . GLY A 1 404 ? -23.989 -1.631 16.034 1.00 73.40 487 GLY A C 1
ATOM 2221 O O . GLY A 1 404 ? -23.972 -0.401 15.861 1.00 71.48 487 GLY A O 1
ATOM 2222 N N . LYS A 1 405 ? -23.165 -2.301 16.851 1.00 75.60 488 LYS A N 1
ATOM 2223 C CA . LYS A 1 405 ? -22.147 -1.675 17.739 1.00 76.27 488 LYS A CA 1
ATOM 2224 C C . LYS A 1 405 ? -21.170 -0.848 16.896 1.00 72.93 488 LYS A C 1
ATOM 2225 O O . LYS A 1 405 ? -20.844 0.282 17.311 1.00 73.05 488 LYS A O 1
ATOM 2231 N N . ARG A 1 406 ? -20.721 -1.382 15.758 1.00 69.41 489 ARG A N 1
ATOM 2232 C CA . ARG A 1 406 ? -19.696 -0.719 14.908 1.00 67.27 489 ARG A CA 1
ATOM 2233 C C . ARG A 1 406 ? -20.315 0.508 14.231 1.00 65.71 489 ARG A C 1
ATOM 2234 O O . ARG A 1 406 ? -19.691 1.580 14.298 1.00 64.87 489 ARG A O 1
ATOM 2242 N N . LEU A 1 407 ? -21.484 0.345 13.598 1.00 66.09 490 LEU A N 1
ATOM 2243 C CA . LEU A 1 407 ? -22.250 1.441 12.939 1.00 65.07 490 LEU A CA 1
ATOM 2244 C C . LEU A 1 407 ? -22.403 2.605 13.919 1.00 65.14 490 LEU A C 1
ATOM 2245 O O . LEU A 1 407 ? -22.210 3.756 13.507 1.00 64.95 490 LEU A O 1
ATOM 2250 N N . LEU A 1 408 ? -22.729 2.294 15.173 1.00 66.53 491 LEU A N 1
ATOM 2251 C CA . LEU A 1 408 ? -22.945 3.289 16.253 1.00 68.46 491 LEU A CA 1
ATOM 2252 C C . LEU A 1 408 ? -21.631 4.034 16.518 1.00 68.36 491 LEU A C 1
ATOM 2253 O O . LEU A 1 408 ? -21.655 5.280 16.488 1.00 68.00 491 LEU A O 1
ATOM 2258 N N . LYS A 1 409 ? -20.534 3.301 16.745 1.00 68.82 492 LYS A N 1
ATOM 2259 C CA . LYS A 1 409 ? -19.184 3.877 16.996 1.00 69.15 492 LYS A CA 1
ATOM 2260 C C . LYS A 1 409 ? -18.814 4.824 15.848 1.00 67.02 492 LYS A C 1
ATOM 2261 O O . LYS A 1 409 ? -18.512 6.000 16.127 1.00 67.25 492 LYS A O 1
ATOM 2267 N N . LEU A 1 410 ? -18.861 4.334 14.607 1.00 64.72 493 LEU A N 1
ATOM 2268 C CA . LEU A 1 410 ? -18.407 5.089 13.409 1.00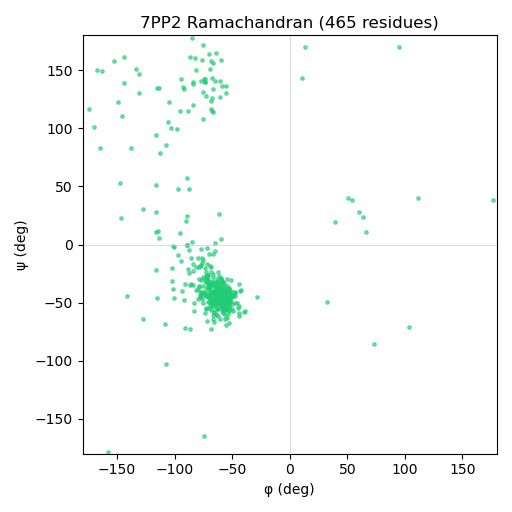 63.33 493 LEU A CA 1
ATOM 2269 C C . LEU A 1 410 ? -19.214 6.385 13.269 1.00 62.49 493 LEU A C 1
ATOM 2270 O O . LEU A 1 410 ? -18.594 7.409 12.934 1.00 62.07 493 LEU A O 1
ATOM 2275 N N . ILE A 1 411 ? -20.527 6.357 13.525 1.00 62.88 494 ILE A N 1
ATOM 2276 C CA . ILE A 1 411 ? -21.404 7.562 13.392 1.00 63.39 494 ILE A CA 1
ATOM 2277 C C . ILE A 1 411 ? -21.066 8.556 14.512 1.00 64.32 494 ILE A C 1
ATOM 2278 O O . ILE A 1 411 ? -21.164 9.774 14.256 1.00 64.47 494 ILE A O 1
ATOM 2283 N N . SER A 1 412 ? -20.681 8.065 15.695 1.00 64.81 495 SER A N 1
ATOM 2284 C CA . SER A 1 412 ? -20.220 8.898 16.837 1.00 65.93 495 SER A CA 1
ATOM 2285 C C . SER A 1 412 ? -19.016 9.735 16.399 1.00 65.25 495 SER A C 1
ATOM 2286 O O . SER A 1 412 ? -19.019 10.950 16.651 1.00 65.39 495 SER A O 1
ATOM 2289 N N . TYR A 1 413 ? -18.033 9.091 15.762 1.00 65.17 496 TYR A N 1
ATOM 2290 C CA . TYR A 1 413 ? -16.795 9.725 15.239 1.00 64.92 496 TYR A CA 1
ATOM 2291 C C . TYR A 1 413 ? -17.173 10.829 14.250 1.00 63.67 496 TYR A C 1
ATOM 2292 O O . TYR A 1 413 ? -16.592 11.925 14.342 1.00 64.30 496 TYR A O 1
ATOM 2301 N N . LEU A 1 414 ? -18.113 10.540 13.343 1.00 63.38 497 LEU A N 1
ATOM 2302 C CA . LEU A 1 414 ? -18.605 11.502 12.318 1.00 63.25 497 LEU A CA 1
ATOM 2303 C C . LEU A 1 414 ? -19.189 12.732 13.021 1.00 63.86 497 LEU A C 1
ATOM 2304 O O . LEU A 1 414 ? -18.775 13.851 12.673 1.00 64.77 497 LEU A O 1
ATOM 2309 N N . GLU A 1 415 ? -20.113 12.525 13.965 1.00 64.78 498 GLU A N 1
ATOM 2310 C CA . GLU A 1 415 ? -20.751 13.607 14.763 1.00 65.96 498 GLU A CA 1
ATOM 2311 C C . GLU A 1 415 ? -19.665 14.408 15.491 1.00 65.97 498 GLU A C 1
ATOM 2312 O O . GLU A 1 415 ? -19.632 15.642 15.323 1.00 65.03 498 GLU A O 1
ATOM 2318 N N . ALA A 1 416 ? -18.805 13.721 16.252 1.00 67.19 499 ALA A N 1
ATOM 2319 C CA . ALA A 1 416 ? -17.705 14.311 17.054 1.00 67.85 499 ALA A CA 1
ATOM 2320 C C . ALA A 1 416 ? -16.829 15.195 16.159 1.00 67.75 499 ALA A C 1
ATOM 2321 O O . ALA A 1 416 ? -16.410 16.271 16.624 1.00 69.47 499 ALA A O 1
ATOM 2323 N N . ASN A 1 417 ? -16.573 14.754 14.923 1.00 66.73 500 ASN A N 1
ATOM 2324 C CA . ASN A 1 417 ? -15.776 15.494 13.908 1.00 66.89 500 ASN A CA 1
ATOM 2325 C C . ASN A 1 417 ? -16.566 16.733 13.469 1.00 67.49 500 ASN A C 1
ATOM 2326 O O . ASN A 1 417 ? -15.973 17.832 13.445 1.00 68.94 500 ASN A O 1
ATOM 2331 N N . LEU A 1 418 ? -17.850 16.562 13.140 1.00 67.99 501 LEU A N 1
ATOM 2332 C CA . LEU A 1 418 ? -18.728 17.638 12.597 1.00 68.43 501 LEU A CA 1
ATOM 2333 C C . LEU A 1 418 ? -18.965 18.720 13.659 1.00 70.85 501 LEU A C 1
ATOM 2334 O O . LEU A 1 418 ? -19.093 19.898 13.267 1.00 71.64 501 LEU A O 1
ATOM 2339 N N . GLU A 1 419 ? -19.022 18.342 14.941 1.00 72.59 502 GLU A N 1
ATOM 2340 C CA . GLU A 1 419 ? -19.243 19.288 16.068 1.00 75.44 502 GLU A CA 1
ATOM 2341 C C . GLU A 1 419 ? -18.091 20.301 16.102 1.00 75.70 502 GLU A C 1
ATOM 2342 O O . GLU A 1 419 ? -18.368 21.500 16.294 1.00 76.83 502 GLU A O 1
ATOM 2348 N N . GLU A 1 420 ? -16.853 19.833 15.916 1.00 74.76 503 GLU A N 1
ATOM 2349 C CA . GLU A 1 420 ? -15.632 20.681 15.939 1.00 74.72 503 GLU A CA 1
ATOM 2350 C C . GLU A 1 420 ? -15.602 21.552 14.684 1.00 72.98 503 GLU A C 1
ATOM 2351 O O . GLU A 1 420 ? -15.070 22.670 14.770 1.00 74.09 503 GLU A O 1
ATOM 2357 N N . LYS A 1 421 ? -16.165 21.062 13.575 1.00 71.47 504 LYS A N 1
ATOM 2358 C CA . LYS A 1 421 ? -16.265 21.815 12.295 1.00 71.46 504 LYS A CA 1
ATOM 2359 C C . LYS A 1 421 ? -17.305 22.935 12.427 1.00 71.71 504 LYS A C 1
ATOM 2360 O O . LYS A 1 421 ? -17.180 23.934 11.690 1.00 73.10 504 LYS A O 1
ATOM 2366 N N . SER A 1 422 ? -18.293 22.773 13.314 1.00 70.86 505 SER A N 1
ATOM 2367 C CA . SER A 1 422 ? -19.355 23.778 13.581 1.00 70.97 505 SER A CA 1
ATOM 2368 C C . SER A 1 422 ? -18.781 24.953 14.388 1.00 73.01 505 SER A C 1
ATOM 2369 O O . SER A 1 422 ? -19.397 26.032 14.367 1.00 73.82 505 SER A O 1
ATOM 2372 N N . LYS A 1 423 ? -17.641 24.759 15.061 1.00 74.12 506 LYS A N 1
ATOM 2373 C CA . LYS A 1 423 ? -16.979 25.798 15.897 1.00 75.90 506 LYS A CA 1
ATOM 2374 C C . LYS A 1 423 ? -15.999 26.620 15.047 1.00 76.16 506 LYS A C 1
ATOM 2375 O O . LYS A 1 423 ? -15.382 27.545 15.610 1.00 77.21 506 LYS A O 1
ATOM 2381 N N . LEU A 1 424 ? -15.877 26.311 13.748 1.00 75.62 507 LEU A N 1
ATOM 2382 C CA . LEU A 1 424 ? -15.025 27.046 12.770 1.00 76.07 507 LEU A CA 1
ATOM 2383 C C . LEU A 1 424 ? -15.819 28.212 12.166 1.00 76.12 507 LEU A C 1
ATOM 2384 O O . LEU A 1 424 ? -15.811 28.347 10.931 1.00 77.45 507 LEU A O 1
ATOM 2389 N N . TYR A 1 425 ? -16.482 29.018 12.996 1.00 75.85 508 TYR A N 1
ATOM 2390 C CA . TYR A 1 425 ? -17.245 30.218 12.569 1.00 75.61 508 TYR A CA 1
ATOM 2391 C C . TYR A 1 425 ? -17.097 31.308 13.631 1.00 78.01 508 TYR A C 1
ATOM 2392 O O . TYR A 1 425 ? -17.148 30.979 14.833 1.00 78.15 508 TYR A O 1
ATOM 2401 N N . GLU A 1 426 ? -16.916 32.559 13.199 1.00 80.55 509 GLU A N 1
ATOM 2402 C CA . GLU A 1 426 ? -17.043 33.752 14.078 1.00 83.96 509 GLU A CA 1
ATOM 2403 C C . GLU A 1 426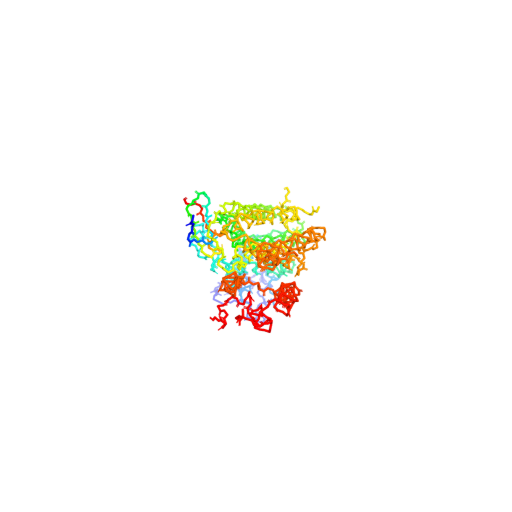 ? -18.511 33.843 14.519 1.00 81.75 509 GLU A C 1
ATOM 2404 O O . GLU A 1 426 ? -18.754 34.129 15.708 1.00 83.34 509 GLU A O 1
ATOM 2410 N N . ASP A 1 427 ? -19.439 33.556 13.596 1.00 77.89 510 ASP A N 1
ATOM 2411 C CA . ASP A 1 427 ? -20.910 33.622 13.806 1.00 75.11 510 ASP A CA 1
ATOM 2412 C C . ASP A 1 427 ? -21.379 32.310 14.445 1.00 73.20 510 ASP A C 1
ATOM 2413 O O . ASP A 1 427 ? -21.178 31.250 13.820 1.00 72.04 510 ASP A O 1
ATOM 2418 N N . SER A 1 428 ? -21.977 32.386 15.639 1.00 72.46 511 SER A N 1
ATOM 2419 C CA . SER A 1 428 ? -22.572 31.233 16.366 1.00 72.42 511 SER A CA 1
ATOM 2420 C C . SER A 1 428 ? -23.849 30.767 15.656 1.00 71.64 511 SER A C 1
ATOM 2421 O O . SER A 1 428 ? -24.203 29.580 15.794 1.00 72.22 511 SER A O 1
ATOM 2424 N N . ALA A 1 429 ? -24.522 31.670 14.939 1.00 71.45 512 ALA A N 1
ATOM 2425 C CA . ALA A 1 429 ? -25.744 31.373 14.156 1.00 70.73 512 ALA A CA 1
ATOM 2426 C C . ALA A 1 429 ? -25.410 30.353 13.063 1.00 68.89 512 ALA A C 1
ATOM 2427 O O . ALA A 1 429 ? -26.184 29.397 12.890 1.00 69.58 512 ALA A O 1
ATOM 2429 N N . LEU A 1 430 ? -24.297 30.557 12.357 1.00 68.04 513 LEU A N 1
ATOM 2430 C CA . LEU A 1 430 ? -23.868 29.703 11.219 1.00 66.77 513 LEU A CA 1
ATOM 2431 C C . LEU A 1 430 ? -23.410 28.348 11.764 1.00 66.22 513 LEU A C 1
ATOM 2432 O O . LEU A 1 430 ? -23.619 27.335 11.082 1.00 65.31 513 LEU A O 1
ATOM 2437 N N . GLU A 1 431 ? -22.820 28.347 12.961 1.00 67.43 514 GLU A N 1
ATOM 2438 C CA . GLU A 1 431 ? -22.474 27.127 13.735 1.00 67.29 514 GLU A CA 1
ATOM 2439 C C . GLU A 1 431 ? -23.721 26.243 13.831 1.00 66.20 514 GLU A C 1
ATOM 2440 O O . GLU A 1 431 ? -23.610 25.034 13.561 1.00 65.99 514 GLU A O 1
ATOM 2446 N N . CYS A 1 432 ? -24.864 26.836 14.183 1.00 65.98 515 CYS A N 1
ATOM 2447 C CA . CYS A 1 432 ? -26.164 26.133 14.345 1.00 65.79 515 CYS A CA 1
ATOM 2448 C C . CYS A 1 432 ? -26.676 25.647 12.983 1.00 63.66 515 CYS A C 1
ATOM 2449 O O . CYS A 1 432 ? -26.921 24.436 12.844 1.00 63.15 515 CYS A O 1
ATOM 2452 N N . ILE A 1 433 ? -26.826 26.553 12.014 1.00 62.21 516 ILE A N 1
ATOM 2453 C CA . ILE A 1 433 ? -27.346 26.223 10.655 1.00 61.02 516 ILE A CA 1
ATOM 2454 C C . ILE A 1 433 ? -26.566 25.017 10.123 1.00 60.26 516 ILE A C 1
ATOM 2455 O O . ILE A 1 433 ? -27.197 24.096 9.568 1.00 60.39 516 ILE A O 1
ATOM 2460 N N . PHE A 1 434 ? -25.247 25.018 10.315 1.00 59.72 517 PHE A N 1
ATOM 2461 C CA . PHE A 1 434 ? -24.330 23.943 9.864 1.00 58.78 517 PHE A CA 1
ATOM 2462 C C . PHE A 1 434 ? -24.673 22.637 10.593 1.00 58.70 517 PHE A C 1
ATOM 2463 O O . PHE A 1 434 ? -24.839 21.601 9.923 1.00 57.56 517 PHE A O 1
ATOM 2471 N N . SER A 1 435 ? -24.783 22.687 11.923 1.00 60.39 518 SER A N 1
ATOM 2472 C CA . SER A 1 435 ? -25.077 21.512 12.787 1.00 61.86 518 SER A CA 1
ATOM 2473 C C . SER A 1 435 ? -26.474 20.963 12.474 1.00 62.61 518 SER A C 1
ATOM 2474 O O . SER A 1 435 ? -26.613 19.727 12.412 1.00 62.21 518 SER A O 1
ATOM 2477 N N . MET A 1 436 ? -27.460 21.845 12.267 1.00 64.01 519 MET A N 1
ATOM 2478 C CA . MET A 1 436 ? -28.834 21.482 11.823 1.00 64.28 519 MET A CA 1
ATOM 2479 C C . MET A 1 436 ? -28.741 20.690 10.517 1.00 62.01 519 MET A C 1
ATOM 2480 O O . MET A 1 436 ? -29.124 19.511 10.519 1.00 62.11 519 MET A O 1
ATOM 2485 N N . ASN A 1 437 ? -28.238 21.331 9.457 1.00 60.27 520 ASN A N 1
ATOM 2486 C CA . ASN A 1 437 ? -28.224 20.802 8.069 1.00 60.30 520 ASN A CA 1
ATOM 2487 C C . ASN A 1 437 ? -27.582 19.412 8.039 1.00 60.55 520 ASN A C 1
ATOM 2488 O O . ASN A 1 437 ? -28.145 18.518 7.364 1.00 61.91 520 ASN A O 1
ATOM 2493 N N . ASN A 1 438 ? -26.448 19.251 8.729 1.00 59.77 521 ASN A N 1
ATOM 2494 C CA . ASN A 1 438 ? -25.624 18.012 8.708 1.00 59.12 521 ASN A CA 1
ATOM 2495 C C . ASN A 1 438 ? -26.287 16.948 9.589 1.00 57.82 521 ASN A C 1
ATOM 2496 O O . ASN A 1 438 ? -26.312 15.778 9.178 1.00 56.87 521 ASN A O 1
ATOM 2501 N N . LEU A 1 439 ? -26.815 17.334 10.750 1.00 58.48 522 LEU A N 1
ATOM 2502 C CA . LEU A 1 439 ? -27.457 16.382 11.696 1.00 59.69 522 LEU A CA 1
ATOM 2503 C C . LEU A 1 439 ? -28.797 15.895 11.123 1.00 59.37 522 LEU A C 1
ATOM 2504 O O . LEU A 1 439 ? -29.157 14.742 11.412 1.00 60.66 522 LEU A O 1
ATOM 2509 N N . LEU A 1 440 ? -29.505 16.727 10.348 1.00 58.07 523 LEU A N 1
ATOM 2510 C CA . LEU A 1 440 ? -30.766 16.339 9.656 1.00 57.76 523 LEU A CA 1
ATOM 2511 C C . LEU A 1 440 ? -30.449 15.325 8.550 1.00 57.03 523 LEU A C 1
ATOM 2512 O O . LEU A 1 440 ? -31.154 14.298 8.471 1.00 56.27 523 LEU A O 1
ATOM 2517 N N . TYR A 1 441 ? -29.429 15.597 7.730 1.00 56.72 524 TYR A N 1
ATOM 2518 C CA . TYR A 1 441 ? -28.994 14.709 6.621 1.00 56.58 524 TYR A CA 1
ATOM 2519 C C . TYR A 1 441 ? -28.687 13.318 7.190 1.00 57.47 524 TYR A C 1
ATOM 2520 O O . TYR A 1 441 ? -29.201 12.320 6.644 1.00 59.25 524 TYR A O 1
ATOM 2529 N N . ILE A 1 442 ? -27.894 13.262 8.265 1.00 57.33 525 ILE A N 1
ATOM 2530 C CA . ILE A 1 442 ? -27.541 12.004 8.989 1.00 57.85 525 ILE A CA 1
ATOM 2531 C C . ILE A 1 442 ? -28.837 11.262 9.349 1.00 58.79 525 ILE A C 1
ATOM 2532 O O . ILE A 1 442 ? -28.955 10.079 8.991 1.00 58.54 525 ILE A O 1
ATOM 2537 N N . VAL A 1 443 ? -29.776 11.940 10.011 1.00 60.32 526 VAL A N 1
ATOM 2538 C CA . VAL A 1 443 ? -31.037 11.330 10.533 1.00 62.58 526 VAL A CA 1
ATOM 2539 C C . VAL A 1 443 ? -31.898 10.856 9.356 1.00 63.73 526 VAL A C 1
ATOM 2540 O O . VAL A 1 443 ? -32.489 9.763 9.465 1.00 64.79 526 VAL A O 1
ATOM 2544 N N . GLN A 1 444 ? -31.965 11.638 8.276 1.00 63.94 527 GLN A N 1
ATOM 2545 C CA . GLN A 1 444 ? -32.757 11.299 7.065 1.00 64.88 527 GLN A CA 1
ATOM 2546 C C . GLN A 1 444 ? -32.247 9.983 6.466 1.00 65.21 527 GLN A C 1
ATOM 2547 O O . GLN A 1 444 ? -33.089 9.111 6.191 1.00 66.63 527 GLN A O 1
ATOM 2553 N N . LYS A 1 445 ? -30.929 9.838 6.292 1.00 64.77 528 LYS A N 1
ATOM 2554 C CA . LYS A 1 445 ? -30.299 8.622 5.699 1.00 64.45 528 LYS A CA 1
ATOM 2555 C C . LYS A 1 445 ? -30.503 7.419 6.628 1.00 64.53 528 LYS A C 1
ATOM 2556 O O . LYS A 1 445 ? -30.672 6.301 6.110 1.00 65.26 528 LYS A O 1
ATOM 2562 N N . VAL A 1 446 ? -30.499 7.641 7.944 1.00 64.39 529 VAL A N 1
ATOM 2563 C CA . VAL A 1 446 ? -30.775 6.595 8.969 1.00 65.53 529 VAL A CA 1
ATOM 2564 C C . VAL A 1 446 ? -32.234 6.140 8.828 1.00 68.55 529 VAL A C 1
ATOM 2565 O O . VAL A 1 446 ? -32.462 4.920 8.713 1.00 68.28 529 VAL A O 1
ATOM 2569 N N . ARG A 1 447 ? -33.175 7.089 8.820 1.00 71.89 530 ARG A N 1
ATOM 2570 C CA . ARG A 1 447 ? -34.642 6.828 8.828 1.00 75.27 530 ARG A CA 1
ATOM 2571 C C . ARG A 1 447 ? -35.099 6.295 7.464 1.00 73.80 530 ARG A C 1
ATOM 2572 O O . ARG A 1 447 ? -36.035 5.482 7.452 1.00 75.18 530 ARG A O 1
ATOM 2580 N N . ASP A 1 448 ? -34.466 6.722 6.365 1.00 72.83 531 ASP A N 1
ATOM 2581 C CA . ASP A 1 448 ? -34.838 6.332 4.974 1.00 73.87 531 ASP A CA 1
ATOM 2582 C C . ASP A 1 448 ? -34.087 5.059 4.548 1.00 73.58 531 ASP A C 1
ATOM 2583 O O . ASP A 1 448 ? -33.933 4.855 3.329 1.00 75.09 531 ASP A O 1
ATOM 2588 N N . SER A 1 449 ? -33.652 4.221 5.496 1.00 72.96 532 SER A N 1
ATOM 2589 C CA . SER A 1 449 ? -32.920 2.954 5.227 1.00 72.52 532 SER A CA 1
ATOM 2590 C C . SER A 1 449 ? -33.047 2.001 6.422 1.00 74.27 532 SER A C 1
ATOM 2591 O O . SER A 1 449 ? -33.719 2.366 7.410 1.00 74.83 532 SER A O 1
ATOM 2594 N N . GLU A 1 450 ? -32.413 0.827 6.335 1.00 75.39 533 GLU A N 1
ATOM 2595 C CA . GLU A 1 450 ? -32.461 -0.227 7.384 1.00 78.22 533 GLU A CA 1
ATOM 2596 C C . GLU A 1 450 ? -31.530 0.164 8.540 1.00 78.28 533 GLU A C 1
ATOM 2597 O O . GLU A 1 450 ? -31.497 -0.575 9.540 1.00 79.51 533 GLU A O 1
ATOM 2603 N N . LEU A 1 451 ? -30.794 1.274 8.404 1.00 78.62 534 LEU A N 1
ATOM 2604 C CA . LEU A 1 451 ? -29.946 1.859 9.479 1.00 79.39 534 LEU A CA 1
ATOM 2605 C C . LEU A 1 451 ? -30.823 2.198 10.688 1.00 81.39 534 LEU A C 1
ATOM 2606 O O . LEU A 1 451 ? -30.480 1.748 11.792 1.00 85.98 534 LEU A O 1
ATOM 2611 N N . GLY A 1 452 ? -31.908 2.952 10.474 1.00 81.03 535 GLY A N 1
ATOM 2612 C CA . GLY A 1 452 ? -32.875 3.340 11.520 1.00 81.62 535 GLY A CA 1
ATOM 2613 C C . GLY A 1 452 ? -33.324 2.142 12.335 1.00 82.89 535 GLY A C 1
ATOM 2614 O O . GLY A 1 452 ? -33.414 2.272 13.568 1.00 83.48 535 GLY A O 1
ATOM 2615 N N . LYS A 1 453 ? -33.568 1.012 11.666 1.00 84.52 536 LYS A N 1
ATOM 2616 C CA . LYS A 1 453 ? -34.006 -0.274 12.276 1.00 87.71 536 LYS A CA 1
ATOM 2617 C C . LYS A 1 453 ? -32.932 -0.796 13.242 1.00 86.60 536 LYS A C 1
ATOM 2618 O O . LYS A 1 453 ? -33.310 -1.296 14.317 1.00 88.87 536 LYS A O 1
ATOM 2624 N N . ILE A 1 454 ? -31.651 -0.674 12.878 1.00 83.69 537 ILE A N 1
ATOM 2625 C CA . ILE A 1 454 ? -30.507 -1.344 13.569 1.00 82.94 537 ILE A CA 1
ATOM 2626 C C . ILE A 1 454 ? -30.124 -0.572 14.841 1.00 84.39 537 ILE A C 1
ATOM 2627 O O . ILE A 1 454 ? -29.947 -1.235 15.888 1.00 87.27 537 ILE A O 1
ATOM 2632 N N . LEU A 1 455 ? -29.986 0.758 14.771 1.00 82.98 538 LEU A N 1
ATOM 2633 C CA . LEU A 1 455 ? -29.500 1.583 15.916 1.00 84.47 538 LEU A CA 1
ATOM 2634 C C . LEU A 1 455 ? -30.680 2.202 16.681 1.00 86.52 538 LEU A C 1
ATOM 2635 O O . LEU A 1 455 ? -30.428 2.766 17.767 1.00 88.50 538 LEU A O 1
ATOM 2640 N N . GLY A 1 456 ? -31.908 2.090 16.154 1.00 86.87 539 GLY A N 1
ATOM 2641 C CA . GLY A 1 456 ? -33.161 2.178 16.936 1.00 88.31 539 GLY A CA 1
ATOM 2642 C C . GLY A 1 456 ? -33.790 3.563 16.948 1.00 87.65 539 GLY A C 1
ATOM 2643 O O . GLY A 1 456 ? -33.137 4.523 16.505 1.00 86.16 539 GLY A O 1
ATOM 2644 N N . ASP A 1 457 ? -35.021 3.657 17.464 1.00 89.01 540 ASP A N 1
ATOM 2645 C CA . ASP A 1 457 ? -35.838 4.900 17.511 1.00 88.51 540 ASP A CA 1
ATOM 2646 C C . ASP A 1 457 ? -35.209 5.894 18.491 1.00 88.07 540 ASP A C 1
ATOM 2647 O O . ASP A 1 457 ? -35.051 7.073 18.109 1.00 86.82 540 ASP A O 1
ATOM 2652 N N . HIS A 1 458 ? -34.883 5.436 19.706 1.00 88.27 541 HIS A N 1
ATOM 2653 C CA . HIS A 1 458 ? -34.300 6.261 20.800 1.00 88.09 541 HIS A CA 1
ATOM 2654 C C . HIS A 1 458 ? -33.121 7.074 20.255 1.00 84.53 541 HIS A C 1
ATOM 2655 O O . HIS A 1 458 ? -33.030 8.271 20.587 1.00 85.52 541 HIS A O 1
ATOM 2662 N N . TRP A 1 459 ? -32.268 6.447 19.438 1.00 81.21 542 TRP A N 1
ATOM 2663 C CA . TRP A 1 459 ? -31.125 7.096 18.739 1.00 77.70 542 TRP A CA 1
ATOM 2664 C C . TRP A 1 459 ? -31.642 8.247 17.870 1.00 75.61 542 TRP A C 1
ATOM 2665 O O . TRP A 1 459 ? -31.086 9.354 17.977 1.00 74.15 542 TRP A O 1
ATOM 2676 N N . VAL A 1 460 ? -32.668 7.985 17.052 1.00 75.51 543 VAL A N 1
ATOM 2677 C CA . VAL A 1 460 ? -33.229 8.941 16.049 1.00 74.13 543 VAL A CA 1
ATOM 2678 C C . VAL A 1 460 ? -33.949 10.079 16.784 1.00 75.71 543 VAL A C 1
ATOM 2679 O O . VAL A 1 460 ? -33.754 11.243 16.390 1.00 74.16 543 VAL A O 1
ATOM 2683 N N . LYS A 1 461 ? -34.755 9.748 17.798 1.00 78.95 544 LYS A N 1
ATOM 2684 C CA . LYS A 1 461 ? -35.513 10.732 18.617 1.00 82.02 544 LYS A CA 1
ATOM 2685 C C . LYS A 1 461 ? -34.540 11.765 19.194 1.00 81.60 544 LYS A C 1
ATOM 2686 O O . LYS A 1 461 ? -34.833 12.966 19.081 1.00 81.26 544 LYS A O 1
ATOM 2692 N N . ARG A 1 462 ? -33.425 11.311 19.776 1.00 82.78 545 ARG A N 1
ATOM 2693 C CA . ARG A 1 462 ? -32.401 12.186 20.409 1.00 83.61 545 ARG A CA 1
ATOM 2694 C C . ARG A 1 462 ? -31.850 13.170 19.368 1.00 80.72 545 ARG A C 1
ATOM 2695 O O . ARG A 1 462 ? -31.804 14.378 19.674 1.00 82.00 545 ARG A O 1
ATOM 2703 N N . ARG A 1 463 ? -31.461 12.679 18.187 1.00 77.19 546 ARG A N 1
ATOM 2704 C CA . ARG A 1 463 ? -30.882 13.516 17.099 1.00 74.92 546 ARG A CA 1
ATOM 2705 C C . ARG A 1 463 ? -31.888 14.609 16.713 1.00 73.64 546 ARG A C 1
ATOM 2706 O O . ARG A 1 463 ? -31.446 15.747 16.494 1.00 74.31 546 ARG A O 1
ATOM 2714 N N . ASN A 1 464 ? -33.180 14.273 16.624 1.00 72.38 547 ASN A N 1
ATOM 2715 C CA . ASN A 1 464 ? -34.284 15.238 16.357 1.00 71.70 547 ASN A CA 1
ATOM 2716 C C . ASN A 1 464 ? -34.294 16.303 17.456 1.00 72.49 547 ASN A C 1
ATOM 2717 O O . ASN A 1 464 ? -34.345 17.504 17.118 1.00 71.72 547 ASN A O 1
ATOM 2722 N N . GLY A 1 465 ? -34.255 15.865 18.718 1.00 73.85 548 GLY A N 1
ATOM 2723 C CA . GLY A 1 465 ? -34.074 16.729 19.899 1.00 74.98 548 GLY A CA 1
ATOM 2724 C C . GLY A 1 465 ? -32.967 17.740 19.666 1.00 74.46 548 GLY A C 1
ATOM 2725 O O . GLY A 1 465 ? -33.239 18.947 19.792 1.00 75.52 548 GLY A O 1
ATOM 2726 N N . LYS A 1 466 ? -31.774 17.266 19.296 1.00 73.74 549 LYS A N 1
ATOM 2727 C CA . LYS A 1 466 ? -30.567 18.108 19.073 1.00 73.60 549 LYS A CA 1
ATOM 2728 C C . LYS A 1 466 ? -30.843 19.110 17.945 1.00 72.36 549 LYS A C 1
ATOM 2729 O O . LYS A 1 466 ? -30.474 20.289 18.114 1.00 72.05 549 LYS A O 1
ATOM 2735 N N . ILE A 1 467 ? -31.471 18.659 16.851 1.00 72.07 550 ILE A N 1
ATOM 2736 C CA . ILE A 1 467 ? -31.824 19.496 15.662 1.00 71.82 550 ILE A CA 1
ATOM 2737 C C . ILE A 1 467 ? -32.855 20.545 16.092 1.00 73.68 550 ILE A C 1
ATOM 2738 O O . ILE A 1 467 ? -32.719 21.711 15.671 1.00 73.13 550 ILE A O 1
ATOM 2743 N N . ARG A 1 468 ? -33.841 20.143 16.898 1.00 76.21 551 ARG A N 1
ATOM 2744 C CA . ARG A 1 468 ? -34.861 21.065 17.460 1.00 79.55 551 ARG A CA 1
ATOM 2745 C C . ARG A 1 468 ? -34.148 22.188 18.218 1.00 79.04 551 ARG A C 1
ATOM 2746 O O . ARG A 1 468 ? -34.485 23.361 17.983 1.00 79.13 551 ARG A O 1
ATOM 2754 N N . GLN A 1 469 ? -33.191 21.842 19.083 1.00 78.86 552 GLN A N 1
ATOM 2755 C CA . GLN A 1 469 ? -32.494 22.821 19.957 1.00 80.45 552 GLN A CA 1
ATOM 2756 C C . GLN A 1 469 ? -31.598 23.720 19.099 1.00 79.33 552 GLN A C 1
ATOM 2757 O O . GLN A 1 469 ? -31.532 24.925 19.398 1.00 80.44 552 GLN A O 1
ATOM 2763 N N . TYR A 1 470 ? -30.949 23.165 18.071 1.00 78.26 553 TYR A N 1
ATOM 2764 C CA . TYR A 1 470 ? -30.010 23.906 17.186 1.00 78.10 553 TYR A CA 1
ATOM 2765 C C . TYR A 1 470 ? -30.753 25.054 16.489 1.00 77.65 553 TYR A C 1
ATOM 2766 O O . TYR A 1 470 ? -30.185 26.159 16.385 1.00 79.19 553 TYR A O 1
ATOM 2775 N N . SER A 1 471 ? -31.986 24.810 16.039 1.00 76.05 554 SER A N 1
ATOM 2776 C CA . SER A 1 471 ? -32.856 25.819 15.378 1.00 75.05 554 SER A CA 1
ATOM 2777 C C . SER A 1 471 ? -33.222 26.929 16.371 1.00 74.86 554 SER A C 1
ATOM 2778 O O . SER A 1 471 ? -33.094 28.107 16.001 1.00 74.70 554 SER A O 1
ATOM 2781 N N . LYS A 1 472 ? -33.653 26.561 17.583 1.00 75.01 555 LYS A N 1
ATOM 2782 C CA . LYS A 1 472 ? -34.011 27.510 18.673 1.00 75.67 555 LYS A CA 1
ATOM 2783 C C . LYS A 1 472 ? -32.783 28.351 19.044 1.00 74.97 555 LYS A C 1
ATOM 2784 O O . LYS A 1 472 ? -32.949 29.562 19.276 1.00 77.11 555 LYS A O 1
ATOM 2790 N N . SER A 1 473 ? -31.601 27.732 19.093 1.00 73.17 556 SER A N 1
ATOM 2791 C CA . SER A 1 473 ? -30.299 28.413 19.316 1.00 72.44 556 SER A CA 1
ATOM 2792 C C . SER A 1 473 ? -30.082 29.474 18.233 1.00 70.92 556 SER A C 1
ATOM 2793 O O . SER A 1 473 ? -29.678 30.592 18.589 1.00 71.76 556 SER A O 1
ATOM 2796 N N . TYR A 1 474 ? -30.348 29.142 16.965 1.00 68.65 557 TYR A N 1
ATOM 2797 C CA . TYR A 1 474 ? -30.198 30.076 15.818 1.00 67.30 557 TYR A CA 1
ATOM 2798 C C . TYR A 1 474 ? -31.078 31.309 16.043 1.00 69.52 557 TYR A C 1
ATOM 2799 O O . TYR A 1 474 ? -30.548 32.439 16.063 1.00 69.64 557 TYR A O 1
ATOM 2808 N N . LEU A 1 475 ? -32.386 31.079 16.199 1.00 71.65 558 LEU A N 1
ATOM 2809 C CA . LEU A 1 475 ? -33.442 32.125 16.291 1.00 73.40 558 LEU A CA 1
ATOM 2810 C C . LEU A 1 475 ? -33.119 33.089 17.436 1.00 75.25 558 LEU A C 1
ATOM 2811 O O . LEU A 1 475 ? -33.276 34.307 17.234 1.00 75.48 558 LEU A O 1
ATOM 2816 N N . ARG A 1 476 ? -32.689 32.557 18.584 1.00 77.14 559 ARG A N 1
ATOM 2817 C CA . ARG A 1 476 ? -32.237 33.352 19.757 1.00 80.07 559 ARG A CA 1
ATOM 2818 C C . ARG A 1 476 ? -30.985 34.153 19.379 1.00 80.26 559 ARG A C 1
ATOM 2819 O O . ARG A 1 476 ? -31.041 35.388 19.435 1.00 81.82 559 ARG A O 1
ATOM 2827 N N . ILE A 1 477 ? -29.907 33.465 18.991 1.00 79.98 560 ILE A N 1
ATOM 2828 C CA . ILE A 1 477 ? -28.556 34.056 18.742 1.00 80.58 560 ILE A CA 1
ATOM 2829 C C . ILE A 1 477 ? -28.665 35.180 17.704 1.00 81.13 560 ILE A C 1
ATOM 2830 O O . ILE A 1 477 ? -28.235 36.304 18.016 1.00 82.90 560 ILE A O 1
ATOM 2835 N N . SER A 1 478 ? -29.206 34.884 16.518 1.00 81.74 561 SER A N 1
ATOM 2836 C CA . SER A 1 478 ? -29.248 35.811 15.355 1.00 83.05 561 SER A CA 1
ATOM 2837 C C . SER A 1 478 ? -30.308 36.902 15.562 1.00 84.59 561 SER A C 1
ATOM 2838 O O . SER A 1 478 ? -30.017 38.061 15.211 1.00 85.39 561 SER A O 1
ATOM 2841 N N . TRP A 1 479 ? -31.481 36.554 16.105 1.00 86.22 562 TRP A N 1
ATOM 2842 C CA . TRP A 1 479 ? -32.614 37.495 16.333 1.00 89.36 562 TRP A CA 1
ATOM 2843 C C . TRP A 1 479 ? -32.847 37.689 17.837 1.00 95.92 562 TRP A C 1
ATOM 2844 O O . TRP A 1 479 ? -33.784 37.067 18.382 1.00 98.23 562 TRP A O 1
ATOM 2855 N N . MET A 1 480 ? -32.011 38.516 18.475 1.00 101.62 563 MET A N 1
ATOM 2856 C CA . MET A 1 480 ? -32.177 38.983 19.880 1.00 105.70 563 MET A CA 1
ATOM 2857 C C . MET A 1 480 ? -31.751 40.454 19.984 1.00 106.80 563 MET A C 1
ATOM 2858 O O . MET A 1 480 ? -32.474 41.221 20.648 1.00 107.82 563 MET A O 1
ATOM 2863 N N . LYS A 1 481 ? -30.621 40.822 19.368 1.00 106.98 564 LYS A N 1
ATOM 2864 C CA . LYS A 1 481 ? -30.159 42.232 19.239 1.00 109.23 564 LYS A CA 1
ATOM 2865 C C . LYS A 1 481 ? -31.155 43.006 18.364 1.00 110.29 564 LYS A C 1
ATOM 2866 O O . LYS A 1 481 ? -31.459 44.162 18.710 1.00 113.38 564 LYS A O 1
ATOM 2872 N N . VAL A 1 482 ? -31.665 42.387 17.292 1.00 108.90 565 VAL A N 1
ATOM 2873 C CA . VAL A 1 482 ? -32.645 43.002 16.344 1.00 108.09 565 VAL A CA 1
ATOM 2874 C C . VAL A 1 482 ? -33.966 43.264 17.082 1.00 108.89 565 VAL A C 1
ATOM 2875 O O . VAL A 1 482 ? -34.614 44.278 16.764 1.00 110.36 565 VAL A O 1
ATOM 2879 N N . LEU A 1 483 ? -34.344 42.399 18.031 1.00 108.84 566 LEU A N 1
ATOM 2880 C CA . LEU A 1 483 ? -35.564 42.565 18.871 1.00 110.98 566 LEU A CA 1
ATOM 2881 C C . LEU A 1 483 ? -35.240 43.380 20.133 1.00 113.75 566 LEU A C 1
ATOM 2882 O O . LEU A 1 483 ? -36.172 43.610 20.932 1.00 116.21 566 LEU A O 1
ATOM 2887 N N . SER A 1 484 ? -33.982 43.802 20.309 1.00 113.78 567 SER A N 1
ATOM 2888 C CA . SER A 1 484 ? -33.539 44.749 21.367 1.00 114.98 567 SER A CA 1
ATOM 2889 C C . SER A 1 484 ? -33.714 46.191 20.874 1.00 114.57 567 SER A C 1
ATOM 2890 O O . SER A 1 484 ? -34.055 47.053 21.703 1.00 116.93 567 SER A O 1
ATOM 2893 N N . PHE A 1 485 ? -33.500 46.436 19.575 1.00 112.11 568 PHE A N 1
ATOM 2894 C CA . PHE A 1 485 ? -33.624 47.771 18.927 1.00 112.47 568 PHE A CA 1
ATOM 2895 C C . PHE A 1 485 ? -35.082 48.255 18.985 1.00 113.74 568 PHE A C 1
ATOM 2896 O O . PHE A 1 485 ? -35.334 49.405 18.570 1.00 115.51 568 PHE A O 1
ATOM 2904 N N . LEU A 1 486 ? -36.009 47.417 19.469 1.00 114.26 569 LEU A N 1
ATOM 2905 C CA . LEU A 1 486 ? -37.327 47.855 20.011 1.00 117.09 569 LEU A CA 1
ATOM 2906 C C . LEU A 1 486 ? -37.363 47.552 21.518 1.00 119.38 569 LEU A C 1
ATOM 2907 O O . LEU A 1 486 ? -36.942 46.445 21.913 1.00 118.61 569 LEU A O 1
ATOM 2912 N N . LYS A 1 487 ? -37.839 48.514 22.318 1.00 122.52 570 LYS A N 1
ATOM 2913 C CA . LYS A 1 487 ? -37.645 48.584 23.795 1.00 124.06 570 LYS A CA 1
ATOM 2914 C C . LYS A 1 487 ? -38.736 47.788 24.523 1.00 125.20 570 LYS A C 1
ATOM 2915 O O . LYS A 1 487 ? -39.784 47.504 23.901 1.00 124.73 570 LYS A O 1
ATOM 2921 N N . ASP A 1 488 ? -38.483 47.450 25.795 1.00 126.06 571 ASP A N 1
ATOM 2922 C CA . ASP A 1 488 ? -39.432 46.756 26.712 1.00 126.54 571 ASP A CA 1
ATOM 2923 C C . ASP A 1 488 ? -40.689 47.617 26.879 1.00 127.78 571 ASP A C 1
ATOM 2924 O O . ASP A 1 488 ? -40.538 48.745 27.384 1.00 129.13 571 ASP A O 1
ATOM 2929 N N . PHE A 1 516 ? -33.948 57.733 15.452 1.00 120.96 599 PHE A N 1
ATOM 2930 C CA . PHE A 1 516 ? -33.364 57.476 16.795 1.00 121.77 599 PHE A CA 1
ATOM 2931 C C . PHE A 1 516 ? -32.759 56.065 16.821 1.00 119.85 599 PHE A C 1
ATOM 2932 O O . PHE A 1 516 ? -31.544 55.945 16.568 1.00 118.89 599 PHE A O 1
ATOM 2940 N N . LYS A 1 517 ? -33.573 55.040 17.104 1.00 119.53 600 LYS A N 1
ATOM 2941 C CA . LYS A 1 517 ? -33.147 53.612 17.108 1.00 117.78 600 LYS A CA 1
ATOM 2942 C C . LYS A 1 517 ? -32.997 53.135 15.659 1.00 115.93 600 LYS A C 1
ATOM 2943 O O . LYS A 1 517 ? -34.032 52.970 14.980 1.00 114.21 600 LYS A O 1
ATOM 2949 N N . ASN A 1 518 ? -31.753 52.930 15.215 1.00 114.73 601 ASN A N 1
ATOM 2950 C CA . ASN A 1 518 ? -31.410 52.460 13.846 1.00 112.74 601 ASN A CA 1
ATOM 2951 C C . ASN A 1 518 ? -31.036 50.972 13.912 1.00 111.10 601 ASN A C 1
ATOM 2952 O O . ASN A 1 518 ? -29.885 50.666 14.294 1.00 111.84 601 ASN A O 1
ATOM 2957 N N . PHE A 1 519 ? -31.983 50.096 13.554 1.00 108.69 602 PHE A N 1
ATOM 2958 C CA . PHE A 1 519 ? -31.841 48.614 13.521 1.00 104.34 602 PHE A CA 1
ATOM 2959 C C . PHE A 1 519 ? -31.605 48.150 12.074 1.00 100.57 602 PHE A C 1
ATOM 2960 O O . PHE A 1 519 ? -31.417 46.938 11.857 1.00 99.19 602 PHE A O 1
ATOM 2968 N N . ASN A 1 520 ? -31.609 49.089 11.120 1.00 98.33 603 ASN A N 1
ATOM 2969 C CA . ASN A 1 520 ? -31.466 48.826 9.662 1.00 96.11 603 ASN A CA 1
ATOM 2970 C C . ASN A 1 520 ? -30.123 48.142 9.389 1.00 94.01 603 ASN A C 1
ATOM 2971 O O . ASN A 1 520 ? -30.102 47.225 8.549 1.00 93.01 603 ASN A O 1
ATOM 2976 N N . LEU A 1 521 ? -29.055 48.572 10.073 1.00 93.94 604 LEU A N 1
ATOM 2977 C CA . LEU A 1 521 ? -27.684 48.001 9.953 1.00 91.97 604 LEU A CA 1
ATOM 2978 C C . LEU A 1 521 ? -27.683 46.549 10.446 1.00 89.13 604 LEU A C 1
ATOM 2979 O O . LEU A 1 521 ? -27.026 45.712 9.798 1.00 87.60 604 LEU A O 1
ATOM 2984 N N . ALA A 1 522 ? -28.390 46.266 11.545 1.00 87.70 605 ALA A N 1
ATOM 2985 C CA . ALA A 1 522 ? -28.576 44.902 12.097 1.00 85.11 605 ALA A CA 1
ATOM 2986 C C . ALA A 1 522 ? -29.223 44.009 11.029 1.00 82.66 605 ALA A C 1
ATOM 2987 O O . ALA A 1 522 ? -28.619 42.971 10.679 1.00 80.89 605 ALA A O 1
ATOM 2989 N N . PHE A 1 523 ? -30.386 44.426 10.514 1.00 80.79 606 PHE A N 1
ATOM 2990 C CA . PHE A 1 523 ? -31.208 43.670 9.533 1.00 78.19 606 PHE A CA 1
ATOM 2991 C C . PHE A 1 523 ? -30.432 43.498 8.221 1.00 78.21 606 PHE A C 1
ATOM 2992 O O . PHE A 1 523 ? -30.285 42.346 7.773 1.00 77.24 606 PHE A O 1
ATOM 3000 N N . GLU A 1 524 ? -29.959 44.601 7.630 1.00 79.93 607 GLU A N 1
ATOM 3001 C CA . GLU A 1 524 ? -29.207 44.611 6.342 1.00 81.03 607 GLU A CA 1
ATOM 3002 C C . GLU A 1 524 ? -28.027 43.630 6.408 1.00 80.84 607 GLU A C 1
ATOM 3003 O O . GLU A 1 524 ? -27.798 42.927 5.403 1.00 79.86 607 GLU A O 1
ATOM 3009 N N . GLU A 1 525 ? -27.316 43.591 7.543 1.00 81.51 608 GLU A N 1
ATOM 3010 C CA . GLU A 1 525 ? -26.107 42.748 7.770 1.00 81.21 608 GLU A CA 1
ATOM 3011 C C . GLU A 1 525 ? -26.498 41.264 7.817 1.00 77.88 608 GLU A C 1
ATOM 3012 O O . GLU A 1 525 ? -25.757 40.450 7.242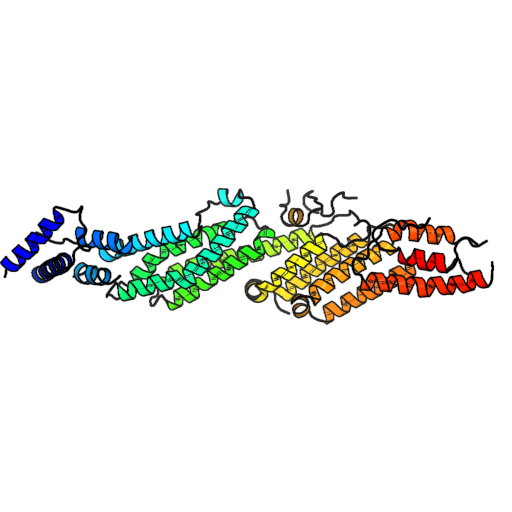 1.00 77.57 608 GLU A O 1
ATOM 3018 N N . ILE A 1 526 ? -27.595 40.922 8.503 1.00 75.13 609 ILE A N 1
ATOM 3019 C CA . ILE A 1 526 ? -28.136 39.532 8.563 1.00 72.61 609 ILE A CA 1
ATOM 3020 C C . ILE A 1 526 ? -28.490 39.099 7.135 1.00 72.36 609 ILE A C 1
ATOM 3021 O O . ILE A 1 526 ? -27.852 38.159 6.627 1.00 72.40 609 ILE A O 1
ATOM 3026 N N . TYR A 1 527 ? -29.453 39.783 6.512 1.00 73.11 610 TYR A N 1
ATOM 3027 C CA . TYR A 1 527 ? -29.877 39.579 5.102 1.00 72.73 610 TYR A CA 1
ATOM 3028 C C . TYR A 1 527 ? -28.655 39.522 4.178 1.00 73.62 610 TYR A C 1
ATOM 3029 O O . TYR A 1 527 ? -28.626 38.653 3.291 1.00 72.70 610 TYR A O 1
ATOM 3038 N N . ARG A 1 528 ? -27.692 40.431 4.371 1.00 76.05 611 ARG A N 1
ATOM 3039 C CA . ARG A 1 528 ? -26.488 40.576 3.507 1.00 77.38 611 ARG A CA 1
ATOM 3040 C C . ARG A 1 528 ? -25.902 39.196 3.206 1.00 75.93 611 ARG A C 1
ATOM 3041 O O . ARG A 1 528 ? -25.717 38.891 2.014 1.00 76.83 611 ARG A O 1
ATOM 3049 N N . ASN A 1 529 ? -25.632 38.404 4.249 1.00 74.43 612 ASN A N 1
ATOM 3050 C CA . ASN A 1 529 ? -24.833 37.151 4.154 1.00 73.39 612 ASN A CA 1
ATOM 3051 C C . ASN A 1 529 ? -25.676 35.916 4.506 1.00 71.20 612 ASN A C 1
ATOM 3052 O O . ASN A 1 529 ? -25.284 34.821 4.067 1.00 71.10 612 ASN A O 1
ATOM 3057 N N . GLN A 1 530 ? -26.778 36.051 5.251 1.00 69.96 613 GLN A N 1
ATOM 3058 C CA . GLN A 1 530 ? -27.649 34.890 5.593 1.00 68.73 613 GLN A CA 1
ATOM 3059 C C . GLN A 1 530 ? -28.499 34.488 4.379 1.00 67.87 613 GLN A C 1
ATOM 3060 O O . GLN A 1 530 ? -29.041 33.364 4.402 1.00 66.73 613 GLN A O 1
ATOM 3066 N N . THR A 1 531 ? -28.611 35.350 3.362 1.00 68.30 614 THR A N 1
ATOM 3067 C CA . THR A 1 531 ? -29.206 35.001 2.042 1.00 68.73 614 THR A CA 1
ATOM 3068 C C . THR A 1 531 ? -28.263 34.045 1.301 1.00 68.92 614 THR A C 1
ATOM 3069 O O . THR A 1 531 ? -28.776 33.140 0.611 1.00 68.80 614 THR A O 1
ATOM 3073 N N . THR A 1 532 ? -26.943 34.233 1.431 1.00 69.63 615 THR A N 1
ATOM 3074 C CA . THR A 1 532 ? -25.909 33.397 0.758 1.00 69.48 615 THR A CA 1
ATOM 3075 C C . THR A 1 532 ? -25.753 32.057 1.486 1.00 68.22 615 THR A C 1
ATOM 3076 O O . THR A 1 532 ? -25.183 31.137 0.869 1.00 68.75 615 THR A O 1
ATOM 3080 N N . TRP A 1 533 ? -26.226 31.952 2.735 1.00 67.35 616 TRP A N 1
ATOM 3081 C CA . TRP A 1 533 ? -26.255 30.680 3.510 1.00 66.14 616 TRP A CA 1
ATOM 3082 C C . TRP A 1 533 ? -27.189 29.686 2.814 1.00 66.13 616 TRP A C 1
ATOM 3083 O O . TRP A 1 533 ? -27.986 30.110 1.954 1.00 66.72 616 TRP A O 1
ATOM 3094 N N . LYS A 1 534 ? -27.099 28.413 3.193 1.00 66.04 617 LYS A N 1
ATOM 3095 C CA . LYS A 1 534 ? -27.937 27.322 2.637 1.00 66.03 617 LYS A CA 1
ATOM 3096 C C . LYS A 1 534 ? -28.534 26.513 3.791 1.00 64.42 617 LYS A C 1
ATOM 3097 O O . LYS A 1 534 ? -27.792 26.171 4.731 1.00 62.47 617 LYS A O 1
ATOM 3103 N N . VAL A 1 535 ? -29.848 26.292 3.734 1.00 63.96 618 VAL A N 1
ATOM 3104 C CA . VAL A 1 535 ? -30.572 25.205 4.451 1.00 63.14 618 VAL A CA 1
ATOM 3105 C C . VAL A 1 535 ? -31.159 24.314 3.361 1.00 63.76 618 VAL A C 1
ATOM 3106 O O . VAL A 1 535 ? -32.214 24.618 2.807 1.00 63.65 618 VAL A O 1
ATOM 3110 N N . PRO A 1 536 ? -30.450 23.232 2.967 1.00 64.68 619 PRO A N 1
ATOM 3111 C CA . PRO A 1 536 ? -30.853 22.419 1.819 1.00 64.82 619 PRO A CA 1
ATOM 3112 C C . PRO A 1 536 ? -32.294 21.897 1.919 1.00 65.22 619 PRO A C 1
ATOM 3113 O O . PRO A 1 536 ? -32.993 21.956 0.926 1.00 66.47 619 PRO A O 1
ATOM 3117 N N . ASP A 1 537 ? -32.699 21.410 3.096 1.00 63.92 620 ASP A N 1
ATOM 3118 C CA . ASP A 1 537 ? -34.028 20.774 3.296 1.00 64.45 620 ASP A CA 1
ATOM 3119 C C . ASP A 1 537 ? -35.127 21.825 3.161 1.00 64.42 620 ASP A C 1
ATOM 3120 O O . ASP A 1 537 ? -35.187 22.762 3.950 1.00 63.24 620 ASP A O 1
ATOM 3125 N N . PRO A 1 538 ? -36.028 21.696 2.159 1.00 65.29 621 PRO A N 1
ATOM 3126 C CA . PRO A 1 538 ? -37.138 22.636 1.978 1.00 66.34 621 PRO A CA 1
ATOM 3127 C C . PRO A 1 538 ? -38.014 22.869 3.220 1.00 67.14 621 PRO A C 1
ATOM 3128 O O . PRO A 1 538 ? -38.334 24.013 3.491 1.00 66.56 621 PRO A O 1
ATOM 3132 N N . GLN A 1 539 ? -38.380 21.794 3.926 1.00 67.86 622 GLN A N 1
ATOM 3133 C CA . GLN A 1 539 ? -39.318 21.831 5.080 1.00 69.89 622 GLN A CA 1
ATOM 3134 C C . GLN A 1 539 ? -38.698 22.659 6.213 1.00 68.97 622 GLN A C 1
ATOM 3135 O O . GLN A 1 539 ? -39.384 23.562 6.720 1.00 71.91 622 GLN A O 1
ATOM 3141 N N . LEU A 1 540 ? -37.447 22.373 6.580 1.00 66.94 623 LEU A N 1
ATOM 3142 C CA . LEU A 1 540 ? -36.692 23.080 7.653 1.00 66.05 623 LEU A CA 1
ATOM 3143 C C . LEU A 1 540 ? -36.502 24.554 7.275 1.00 66.30 623 LEU A C 1
ATOM 3144 O O . LEU A 1 540 ? -36.692 25.422 8.146 1.00 66.77 623 LEU A O 1
ATOM 3149 N N . ARG A 1 541 ? -36.125 24.817 6.022 1.00 66.51 624 ARG A N 1
ATOM 3150 C CA . ARG A 1 541 ? -35.876 26.181 5.486 1.00 67.07 624 ARG A CA 1
ATOM 3151 C C . ARG A 1 541 ? -37.152 27.011 5.642 1.00 69.27 624 ARG A C 1
ATOM 3152 O O . ARG A 1 541 ? -37.056 28.161 6.105 1.00 70.20 624 ARG A O 1
ATOM 3160 N N . GLU A 1 542 ? -38.296 26.429 5.275 1.00 71.47 625 GLU A N 1
ATOM 3161 C CA . GLU A 1 542 ? -39.640 27.063 5.351 1.00 73.31 625 GLU A CA 1
ATOM 3162 C C . GLU A 1 542 ? -39.941 27.449 6.801 1.00 73.14 625 GLU A C 1
ATOM 3163 O O . GLU A 1 542 ? -40.406 28.582 7.023 1.00 74.83 625 GLU A O 1
ATOM 3169 N N . GLU A 1 543 ? -39.678 26.543 7.747 1.00 72.10 626 GLU A N 1
ATOM 3170 C CA . GLU A 1 543 ? -40.104 26.685 9.165 1.00 72.93 626 GLU A CA 1
ATOM 3171 C C . GLU A 1 543 ? -39.213 27.708 9.883 1.00 70.69 626 GLU A C 1
ATOM 3172 O O . GLU A 1 543 ? -39.750 28.446 10.722 1.00 72.86 626 GLU A O 1
ATOM 3178 N N . LEU A 1 544 ? -37.918 27.764 9.564 1.00 67.69 627 LEU A N 1
ATOM 3179 C CA . LEU A 1 544 ? -36.984 28.785 10.114 1.00 66.24 627 LEU A CA 1
ATOM 3180 C C . LEU A 1 544 ? -37.490 30.185 9.743 1.00 66.46 627 LEU A C 1
ATOM 3181 O O . LEU A 1 544 ? -37.496 31.064 10.625 1.00 66.67 627 LEU A O 1
ATOM 3186 N N . LYS A 1 545 ? -37.906 30.380 8.489 1.00 66.09 628 LYS A N 1
ATOM 3187 C CA . LYS A 1 545 ? -38.394 31.686 7.970 1.00 66.93 628 LYS A CA 1
ATOM 3188 C C . LYS A 1 545 ? -39.705 32.066 8.670 1.00 68.68 628 LYS A C 1
ATOM 3189 O O . LYS A 1 545 ? -39.824 33.237 9.095 1.00 70.49 628 LYS A O 1
ATOM 3195 N N . ILE A 1 546 ? -40.650 31.124 8.769 1.00 68.84 629 ILE A N 1
ATOM 3196 C CA . ILE A 1 546 ? -41.983 31.329 9.416 1.00 70.20 629 ILE A CA 1
ATOM 3197 C C . ILE A 1 546 ? -41.756 31.726 10.880 1.00 70.44 629 ILE A C 1
ATOM 3198 O O . ILE A 1 546 ? -42.388 32.704 11.327 1.00 72.24 629 ILE A O 1
ATOM 3203 N N . SER A 1 547 ? -40.865 31.017 11.579 1.00 69.04 630 SER A N 1
ATOM 3204 C CA . SER A 1 547 ? -40.461 31.298 12.983 1.00 69.36 630 SER A CA 1
ATOM 3205 C C . SER A 1 547 ? -39.866 32.706 13.097 1.00 69.53 630 SER A C 1
ATOM 3206 O O . SER A 1 547 ? -40.296 33.454 13.990 1.00 70.73 630 SER A O 1
ATOM 3209 N N . ILE A 1 548 ? -38.907 33.046 12.233 1.00 69.57 631 ILE A N 1
ATOM 3210 C CA . ILE A 1 548 ? -38.267 34.394 12.193 1.00 70.85 631 ILE A CA 1
ATOM 3211 C C . ILE A 1 548 ? -39.371 35.447 12.062 1.00 73.86 631 ILE A C 1
ATOM 3212 O O . ILE A 1 548 ? -39.519 36.257 12.993 1.00 75.23 631 ILE A O 1
ATOM 3217 N N . SER A 1 549 ? -40.124 35.417 10.959 1.00 76.37 632 SER A N 1
ATOM 3218 C CA . SER A 1 549 ? -41.143 36.442 10.603 1.00 79.63 632 SER A CA 1
ATOM 3219 C C . SER A 1 549 ? -42.121 36.643 11.768 1.00 82.68 632 SER A C 1
ATOM 3220 O O . SER A 1 549 ? -42.284 37.799 12.205 1.00 83.72 632 SER A O 1
ATOM 3223 N N . GLU A 1 550 ? -42.725 35.554 12.257 1.00 85.03 633 GLU A N 1
ATOM 3224 C CA . GLU A 1 550 ? -43.789 35.562 13.303 1.00 87.78 633 GLU A CA 1
ATOM 3225 C C . GLU A 1 550 ? -43.311 36.325 14.546 1.00 88.96 633 GLU A C 1
ATOM 3226 O O . GLU A 1 550 ? -44.169 36.910 15.234 1.00 91.35 633 GLU A O 1
ATOM 3232 N N . ASN A 1 551 ? -42.002 36.322 14.823 1.00 88.47 634 ASN A N 1
ATOM 3233 C CA . ASN A 1 551 ? -41.381 37.086 15.939 1.00 89.28 634 ASN A CA 1
ATOM 3234 C C . ASN A 1 551 ? -41.141 38.535 15.496 1.00 89.84 634 ASN A C 1
ATOM 3235 O O . ASN A 1 551 ? -41.690 39.444 16.149 1.00 92.00 634 ASN A O 1
ATOM 3240 N N . VAL A 1 552 ? -40.380 38.733 14.412 1.00 88.40 635 VAL A N 1
ATOM 3241 C CA . VAL A 1 552 ? -39.814 40.054 13.995 1.00 88.34 635 VAL A CA 1
ATOM 3242 C C . VAL A 1 552 ? -40.913 40.952 13.403 1.00 89.40 635 VAL A C 1
ATOM 3243 O O . VAL A 1 552 ? -40.905 42.159 13.717 1.00 90.28 635 VAL A O 1
ATOM 3247 N N . ILE A 1 553 ? -41.808 40.409 12.570 1.00 89.10 636 ILE A N 1
ATOM 3248 C CA . ILE A 1 553 ? -42.787 41.217 11.778 1.00 90.96 636 ILE A CA 1
ATOM 3249 C C . ILE A 1 553 ? -43.787 41.894 12.720 1.00 92.99 636 ILE A C 1
ATOM 3250 O O . ILE A 1 553 ? -43.850 43.123 12.741 1.00 94.55 636 ILE A O 1
ATOM 3255 N N . PRO A 1 554 ? -44.587 41.162 13.536 1.00 92.67 637 PRO A N 1
ATOM 3256 C CA . PRO A 1 554 ? -45.547 41.807 14.436 1.00 93.96 637 PRO A CA 1
ATOM 3257 C C . PRO A 1 554 ? -44.888 42.807 15.400 1.00 93.76 637 PRO A C 1
ATOM 3258 O O . PRO A 1 554 ? -45.497 43.818 15.699 1.00 95.27 637 PRO A O 1
ATOM 3262 N N . ALA A 1 555 ? -43.667 42.503 15.849 1.00 92.01 638 ALA A N 1
ATOM 3263 C CA . ALA A 1 555 ? -42.860 43.353 16.755 1.00 92.56 638 ALA A CA 1
ATOM 3264 C C . ALA A 1 555 ? -42.530 44.683 16.068 1.00 92.60 638 ALA A C 1
ATOM 3265 O O . ALA A 1 555 ? -42.430 45.701 16.780 1.00 94.64 638 ALA A O 1
ATOM 3267 N N . TYR A 1 556 ? -42.364 44.674 14.742 1.00 91.19 639 TYR A N 1
ATOM 3268 C CA . TYR A 1 556 ? -41.988 45.862 13.930 1.00 91.11 639 TYR A CA 1
ATOM 3269 C C . TYR A 1 556 ? -43.239 46.680 13.586 1.00 93.46 639 TYR A C 1
ATOM 3270 O O . TYR A 1 556 ? -43.134 47.921 13.527 1.00 94.74 639 TYR A O 1
ATOM 3279 N N . ARG A 1 557 ? -44.375 46.010 13.365 1.00 94.65 640 ARG A N 1
ATOM 3280 C CA . ARG A 1 557 ? -45.696 46.653 13.113 1.00 97.29 640 ARG A CA 1
ATOM 3281 C C . ARG A 1 557 ? -46.068 47.532 14.313 1.00 99.02 640 ARG A C 1
ATOM 3282 O O . ARG A 1 557 ? -46.540 48.661 14.093 1.00 100.97 640 ARG A O 1
ATOM 3290 N N . ALA A 1 558 ? -45.853 47.024 15.529 1.00 99.47 641 ALA A N 1
ATOM 3291 C CA . ALA A 1 558 ? -46.108 47.727 16.808 1.00 101.10 641 ALA A CA 1
ATOM 3292 C C . ALA A 1 558 ? -45.154 48.919 16.945 1.00 101.20 641 ALA A C 1
ATOM 3293 O O . ALA A 1 558 ? -45.649 50.052 17.069 1.00 103.00 641 ALA A O 1
ATOM 3295 N N . PHE A 1 559 ? -43.842 48.663 16.906 1.00 99.67 642 PHE A N 1
ATOM 3296 C CA . PHE A 1 559 ? -42.760 49.659 17.135 1.00 100.31 642 PHE A CA 1
ATOM 3297 C C . PHE A 1 559 ? -42.922 50.850 16.186 1.00 102.22 642 PHE A C 1
ATOM 3298 O O . PHE A 1 559 ? -42.847 52.000 16.658 1.00 104.27 642 PHE A O 1
ATOM 3306 N N . LEU A 1 560 ? -43.118 50.580 14.892 1.00 103.03 643 LEU A N 1
ATOM 3307 C CA . LEU A 1 560 ? -43.291 51.617 13.838 1.00 104.77 643 LEU A CA 1
ATOM 3308 C C . LEU A 1 560 ? -44.671 52.269 13.993 1.00 108.10 643 LEU A C 1
ATOM 3309 O O . LEU A 1 560 ? -44.726 53.512 14.118 1.00 109.42 643 LEU A O 1
ATOM 3314 N N . GLY A 1 561 ? -45.731 51.449 13.999 1.00 109.68 644 GLY A N 1
ATOM 3315 C CA . GLY A 1 561 ? -47.142 51.872 14.117 1.00 112.07 644 GLY A CA 1
ATOM 3316 C C . GLY A 1 561 ? -47.376 52.803 15.297 1.00 114.54 644 GLY A C 1
ATOM 3317 O O . GLY A 1 561 ? -48.290 53.650 15.200 1.00 116.56 644 GLY A O 1
ATOM 3318 N N . ARG A 1 562 ? -46.596 52.647 16.374 1.00 114.65 645 ARG A N 1
ATOM 3319 C CA . ARG A 1 562 ? -46.619 53.538 17.566 1.00 116.34 645 ARG A CA 1
ATOM 3320 C C . ARG A 1 562 ? -45.675 54.725 17.327 1.00 116.39 645 ARG A C 1
ATOM 3321 O O . ARG A 1 562 ? -46.188 55.835 17.094 1.00 119.98 645 ARG A O 1
ATOM 3329 N N . TYR A 1 563 ? -44.356 54.498 17.360 1.00 114.31 646 TYR A N 1
ATOM 3330 C CA . TYR A 1 563 ? -43.308 55.556 17.362 1.00 114.53 646 TYR A CA 1
ATOM 3331 C C . TYR A 1 563 ? -42.623 55.625 15.991 1.00 112.87 646 TYR A C 1
ATOM 3332 O O . TYR A 1 563 ? -41.807 54.736 15.690 1.00 112.97 646 TYR A O 1
ATOM 3341 N N . GLY A 1 564 ? -42.936 56.656 15.197 1.00 113.17 647 GLY A N 1
ATOM 3342 C CA . GLY A 1 564 ? -42.368 56.878 13.851 1.00 112.00 647 GLY A CA 1
ATOM 3343 C C . GLY A 1 564 ? -42.354 58.350 13.475 1.00 113.36 647 GLY A C 1
ATOM 3344 O O . GLY A 1 564 ? -43.446 58.868 13.171 1.00 113.74 647 GLY A O 1
ATOM 3345 N N . ILE A 1 577 ? -37.552 54.841 9.668 1.00 98.68 660 ILE A N 1
ATOM 3346 C CA . ILE A 1 577 ? -38.498 55.264 8.591 1.00 99.90 660 ILE A CA 1
ATOM 3347 C C . ILE A 1 577 ? -37.932 54.827 7.228 1.00 98.69 660 ILE A C 1
ATOM 3348 O O . ILE A 1 577 ? -38.083 55.583 6.250 1.00 100.99 660 ILE A O 1
ATOM 3353 N N . LYS A 1 578 ? -37.320 53.638 7.151 1.00 96.37 661 LYS A N 1
ATOM 3354 C CA . LYS A 1 578 ? -36.734 53.087 5.896 1.00 95.22 661 LYS A CA 1
ATOM 3355 C C . LYS A 1 578 ? -37.595 51.927 5.381 1.00 92.89 661 LYS A C 1
ATOM 3356 O O . LYS A 1 578 ? -38.221 52.099 4.317 1.00 95.30 661 LYS A O 1
ATOM 3362 N N . TYR A 1 579 ? -37.615 50.795 6.093 1.00 88.79 662 TYR A N 1
ATOM 3363 C CA . TYR A 1 579 ? -38.306 49.545 5.674 1.00 85.94 662 TYR A CA 1
ATOM 3364 C C . TYR A 1 579 ? -39.732 49.520 6.234 1.00 84.83 662 TYR A C 1
ATOM 3365 O O . TYR A 1 579 ? -39.920 49.828 7.424 1.00 84.41 662 TYR A O 1
ATOM 3374 N N . THR A 1 580 ? -40.704 49.173 5.383 1.00 83.86 663 THR A N 1
ATOM 3375 C CA . THR A 1 580 ? -42.101 48.839 5.772 1.00 83.80 663 THR A CA 1
ATOM 3376 C C . THR A 1 580 ? -42.122 47.382 6.230 1.00 81.92 663 THR A C 1
ATOM 3377 O O . THR A 1 580 ? -41.208 46.627 5.909 1.00 80.76 663 THR A O 1
ATOM 3381 N N . PRO A 1 581 ? -43.140 46.935 7.002 1.00 82.01 664 PRO A N 1
ATOM 3382 C CA . PRO A 1 581 ? -43.208 45.541 7.449 1.00 80.21 664 PRO A CA 1
ATOM 3383 C C . PRO A 1 581 ? -43.299 44.523 6.297 1.00 78.92 664 PRO A C 1
ATOM 3384 O O . PRO A 1 581 ? -42.875 43.396 6.483 1.00 77.17 664 PRO A O 1
ATOM 3388 N N . GLU A 1 582 ? -43.845 44.933 5.146 1.00 79.26 665 GLU A N 1
ATOM 3389 C CA . GLU A 1 582 ? -43.948 44.088 3.925 1.00 78.10 665 GLU A CA 1
ATOM 3390 C C . GLU A 1 582 ? -42.543 43.888 3.345 1.00 75.95 665 GLU A C 1
ATOM 3391 O O . GLU A 1 582 ? -42.218 42.746 2.980 1.00 74.67 665 GLU A O 1
ATOM 3397 N N . ASP A 1 583 ? -41.746 44.959 3.281 1.00 75.77 666 ASP A N 1
ATOM 3398 C CA . ASP A 1 583 ? -40.330 44.930 2.821 1.00 74.77 666 ASP A CA 1
ATOM 3399 C C . ASP A 1 583 ? -39.570 43.833 3.573 1.00 72.95 666 ASP A C 1
ATOM 3400 O O . ASP A 1 583 ? -38.839 43.071 2.914 1.00 71.35 666 ASP A O 1
ATOM 3405 N N . LEU A 1 584 ? -39.747 43.761 4.896 1.00 73.60 667 LEU A N 1
ATOM 3406 C CA . LEU A 1 584 ? -39.067 42.779 5.783 1.00 73.01 667 LEU A CA 1
ATOM 3407 C C . LEU A 1 584 ? -39.591 41.368 5.493 1.00 72.85 667 LEU A C 1
ATOM 3408 O O . LEU A 1 584 ? -38.751 40.458 5.399 1.00 72.33 667 LEU A O 1
ATOM 3413 N N . GLU A 1 585 ? -40.912 41.195 5.358 1.00 74.62 668 GLU A N 1
ATOM 3414 C CA . GLU A 1 585 ? -41.559 39.892 5.026 1.00 75.35 668 GLU A CA 1
ATOM 3415 C C . GLU A 1 585 ? -40.931 39.315 3.752 1.00 74.00 668 GLU A C 1
ATOM 3416 O O . GLU A 1 585 ? -40.665 38.100 3.714 1.00 72.53 668 GLU A O 1
ATOM 3422 N N . SER A 1 586 ? -40.732 40.158 2.737 1.00 74.67 669 SER A N 1
ATOM 3423 C CA . SER A 1 586 ? -40.201 39.762 1.408 1.00 74.66 669 SER A CA 1
ATOM 3424 C C . SER A 1 586 ? -38.701 39.469 1.511 1.00 73.16 669 SER A C 1
ATOM 3425 O O . SER A 1 586 ? -38.252 38.490 0.890 1.00 72.18 669 SER A O 1
ATOM 3428 N N . GLN A 1 587 ? -37.963 40.293 2.261 1.00 73.27 670 GLN A N 1
ATOM 3429 C CA . GLN A 1 587 ? -36.503 40.128 2.497 1.00 72.64 670 GLN A CA 1
ATOM 3430 C C . GLN A 1 587 ? -36.258 38.869 3.338 1.00 71.19 670 GLN A C 1
ATOM 3431 O O . GLN A 1 587 ? -35.198 38.249 3.154 1.00 70.84 670 GLN A O 1
ATOM 3437 N N . LEU A 1 588 ? -37.190 38.512 4.228 1.00 71.13 671 LEU A N 1
ATOM 3438 C CA . LEU A 1 588 ? -37.099 37.287 5.069 1.00 70.03 671 LEU A CA 1
ATOM 3439 C C . LEU A 1 588 ? -37.203 36.045 4.176 1.00 69.33 671 LEU A C 1
ATOM 3440 O O . LEU A 1 588 ? -36.542 35.041 4.502 1.00 69.05 671 LEU A O 1
ATOM 3445 N N . SER A 1 589 ? -37.980 36.115 3.089 1.00 69.65 672 SER A N 1
ATOM 3446 C CA . SER A 1 589 ? -38.250 34.974 2.174 1.00 69.12 672 SER A CA 1
ATOM 3447 C C . SER A 1 589 ? -37.031 34.696 1.285 1.00 68.31 672 SER A C 1
ATOM 3448 O O . SER A 1 589 ? -37.009 33.624 0.662 1.00 69.40 672 SER A O 1
ATOM 3451 N N . ASP A 1 590 ? -36.059 35.616 1.236 1.00 67.73 673 ASP A N 1
ATOM 3452 C CA . ASP A 1 590 ? -34.816 35.503 0.423 1.00 66.43 673 ASP A CA 1
ATOM 3453 C C . ASP A 1 590 ? -33.722 34.736 1.179 1.00 64.47 673 ASP A C 1
ATOM 3454 O O . ASP A 1 590 ? -32.707 34.405 0.542 1.00 63.08 673 ASP A O 1
ATOM 3459 N N . LEU A 1 591 ? -33.900 34.485 2.481 1.00 64.21 674 LEU A N 1
ATOM 3460 C CA . LEU A 1 591 ? -32.858 33.891 3.364 1.00 63.53 674 LEU A CA 1
ATOM 3461 C C . LEU A 1 591 ? -32.616 32.423 2.988 1.00 63.18 674 LEU A C 1
ATOM 3462 O O . LEU A 1 591 ? -33.547 31.775 2.480 1.00 63.44 674 LEU A O 1
ATOM 3467 N N . PHE A 1 592 ? -31.393 31.937 3.219 1.00 63.01 675 PHE A N 1
ATOM 3468 C CA . PHE A 1 592 ? -30.996 30.506 3.153 1.00 62.23 675 PHE A CA 1
ATOM 3469 C C . PHE A 1 592 ? -31.147 29.942 1.734 1.00 62.85 675 PHE A C 1
ATOM 3470 O O . PHE A 1 592 ? -31.264 28.705 1.612 1.00 62.33 675 PHE A O 1
ATOM 3478 N N . GLU A 1 593 ? -31.113 30.799 0.708 1.00 64.63 676 GLU A N 1
ATOM 3479 C CA . GLU A 1 593 ? -31.304 30.402 -0.714 1.00 67.00 676 GLU A CA 1
ATOM 3480 C C . GLU A 1 593 ? -29.946 30.182 -1.396 1.00 68.42 676 GLU A C 1
ATOM 3481 O O . GLU A 1 593 ? -29.938 30.024 -2.631 1.00 69.93 676 GLU A O 1
ATOM 3487 N N . GLY A 1 594 ? -28.849 30.167 -0.630 1.00 68.88 677 GLY A N 1
ATOM 3488 C CA . GLY A 1 594 ? -27.478 30.001 -1.149 1.00 69.79 677 GLY A CA 1
ATOM 3489 C C . GLY A 1 594 ? -27.141 31.005 -2.240 1.00 72.37 677 GLY A C 1
ATOM 3490 O O . GLY A 1 594 ? -26.462 30.609 -3.210 1.00 74.23 677 GLY A O 1
ATOM 3491 N N . ALA A 1 595 ? -27.598 32.254 -2.111 1.00 73.97 678 ALA A N 1
ATOM 3492 C CA . ALA A 1 595 ? -27.341 33.336 -3.092 1.00 76.18 678 ALA A CA 1
ATOM 3493 C C . ALA A 1 595 ? -27.634 34.696 -2.466 1.00 77.20 678 ALA A C 1
ATOM 3494 O O . ALA A 1 595 ? -28.521 34.811 -1.621 1.00 77.21 678 ALA A O 1
ATOM 3496 N N . PRO A 1 596 ? -26.918 35.769 -2.879 1.00 77.98 679 PRO A N 1
ATOM 3497 C CA . PRO A 1 596 ? -27.168 37.105 -2.340 1.00 78.15 679 PRO A CA 1
ATOM 3498 C C . PRO A 1 596 ? -28.549 37.582 -2.814 1.00 77.84 679 PRO A C 1
ATOM 3499 O O . PRO A 1 596 ? -28.810 37.540 -4.006 1.00 78.94 679 PRO A O 1
ATO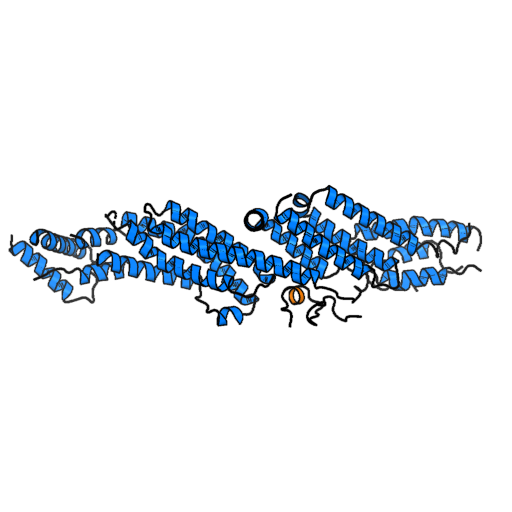M 3503 N N . GLY A 1 597 ? -29.404 37.978 -1.869 1.00 76.32 680 GLY A N 1
ATOM 3504 C CA . GLY A 1 597 ? -30.809 38.338 -2.131 1.00 76.15 680 GLY A CA 1
ATOM 3505 C C . GLY A 1 597 ? -30.909 39.608 -2.971 1.00 77.37 680 GLY A C 1
ATOM 3506 O O . GLY A 1 597 ? -29.983 40.415 -2.977 1.00 78.10 680 GLY A O 1
ATOM 3507 N N . PRO A 1 598 ? -32.025 39.820 -3.708 1.00 77.53 681 PRO A N 1
ATOM 3508 C CA . PRO A 1 598 ? -32.150 40.961 -4.620 1.00 79.20 681 PRO A CA 1
ATOM 3509 C C . PRO A 1 598 ? -32.236 42.350 -3.963 1.00 80.39 681 PRO A C 1
ATOM 3510 O O . PRO A 1 598 ? -31.995 43.322 -4.657 1.00 81.53 681 PRO A O 1
ATOM 3514 N N . ALA A 1 599 ? -32.580 42.415 -2.671 1.00 80.29 682 ALA A N 1
ATOM 3515 C CA . ALA A 1 599 ? -32.827 43.669 -1.916 1.00 81.97 682 ALA A CA 1
ATOM 3516 C C . ALA A 1 599 ? -31.500 44.295 -1.460 1.00 83.18 682 ALA A C 1
ATOM 3517 O O . ALA A 1 599 ? -30.531 43.545 -1.230 1.00 82.34 682 ALA A O 1
ATOM 3519 N N . ASN A 1 600 ? -31.470 45.627 -1.331 1.00 85.63 683 ASN A N 1
ATOM 3520 C CA . ASN A 1 600 ? -30.306 46.408 -0.828 1.00 86.76 683 ASN A CA 1
ATOM 3521 C C . ASN A 1 600 ? -30.612 47.907 -0.947 1.00 88.98 683 ASN A C 1
ATOM 3522 O O . ASN A 1 600 ? -29.837 48.753 -0.498 1.00 89.67 683 ASN A O 1
ATOM 3527 N N . SER B 2 25 ? -6.076 26.585 9.896 1.00 97.87 44 SER B N 1
ATOM 3528 C CA . SER B 2 25 ? -6.741 27.256 8.735 1.00 98.20 44 SER B CA 1
ATOM 3529 C C . SER B 2 25 ? -6.411 26.504 7.439 1.00 95.02 44 SER B C 1
ATOM 3530 O O . SER B 2 25 ? -5.781 27.105 6.541 1.00 97.19 44 SER B O 1
ATOM 3533 N N . ASP B 2 26 ? -6.844 25.241 7.355 1.00 90.00 45 ASP B N 1
ATOM 3534 C CA . ASP B 2 26 ? -6.604 24.317 6.212 1.00 85.91 45 ASP B CA 1
ATOM 3535 C C . ASP B 2 26 ? -7.375 24.792 4.973 1.00 84.96 45 ASP B C 1
ATOM 3536 O O . ASP B 2 26 ? -8.380 25.522 5.133 1.00 84.98 45 ASP B O 1
ATOM 3541 N N . THR B 2 27 ? -6.920 24.365 3.789 1.00 83.12 46 THR B N 1
ATOM 3542 C CA . THR B 2 27 ? -7.437 24.791 2.461 1.00 83.07 46 THR B CA 1
ATOM 3543 C C . THR B 2 27 ? -8.120 23.624 1.735 1.00 78.32 46 THR B C 1
ATOM 3544 O O . THR B 2 27 ? -8.498 23.819 0.563 1.00 78.66 46 THR B O 1
ATOM 3548 N N . THR B 2 28 ? -8.277 22.468 2.386 1.00 74.36 47 THR B N 1
ATOM 3549 C CA . THR B 2 28 ? -9.058 21.316 1.858 1.00 71.44 47 THR B CA 1
ATOM 3550 C C . THR B 2 28 ? -10.029 20.822 2.939 1.00 69.96 47 THR B C 1
ATOM 3551 O O . THR B 2 28 ? -9.683 20.912 4.131 1.00 71.41 47 THR B O 1
ATOM 3555 N N . TYR B 2 29 ? -11.200 20.327 2.525 1.00 68.43 48 TYR B N 1
ATOM 3556 C CA . TYR B 2 29 ? -12.328 19.920 3.409 1.00 66.90 48 TYR B CA 1
ATOM 3557 C C . TYR B 2 29 ? -11.955 18.674 4.217 1.00 64.11 48 TYR B C 1
ATOM 3558 O O . TYR B 2 29 ? -12.585 18.450 5.261 1.00 62.88 48 TYR B O 1
ATOM 3567 N N . HIS B 2 30 ? -10.998 17.883 3.718 1.00 64.57 49 HIS B N 1
ATOM 3568 C CA . HIS B 2 30 ? -10.407 16.689 4.382 1.00 62.65 49 HIS B CA 1
ATOM 3569 C C . HIS B 2 30 ? -8.925 16.958 4.656 1.00 63.73 49 HIS B C 1
ATOM 3570 O O . HIS B 2 30 ? -8.260 17.484 3.749 1.00 64.46 49 HIS B O 1
ATOM 3577 N N . LYS B 2 31 ? -8.445 16.625 5.860 1.00 64.68 50 LYS B N 1
ATOM 3578 C CA . LYS B 2 31 ? -7.020 16.769 6.277 1.00 67.52 50 LYS B CA 1
ATOM 3579 C C . LYS B 2 31 ? -6.652 15.678 7.285 1.00 66.97 50 LYS B C 1
ATOM 3580 O O . LYS B 2 31 ? -7.301 15.608 8.349 1.00 68.33 50 LYS B O 1
ATOM 3586 N N . CYS B 2 32 ? -5.633 14.881 6.960 1.00 65.89 51 CYS B N 1
ATOM 3587 C CA . CYS B 2 32 ? -5.108 13.782 7.811 1.00 65.35 51 CYS B CA 1
ATOM 3588 C C . CYS B 2 32 ? -4.283 14.372 8.960 1.00 67.40 51 CYS B C 1
ATOM 3589 O O . CYS B 2 32 ? -3.428 15.240 8.694 1.00 69.62 51 CYS B O 1
ATOM 3592 N N . SER B 2 33 ? -4.548 13.923 10.190 1.00 66.93 52 SER B N 1
ATOM 3593 C CA . SER B 2 33 ? -3.758 14.241 11.409 1.00 69.48 52 SER B CA 1
ATOM 3594 C C . SER B 2 33 ? -2.330 13.702 11.256 1.00 71.18 52 SER B C 1
ATOM 3595 O O . SER B 2 33 ? -1.386 14.477 11.471 1.00 74.28 52 SER B O 1
ATOM 3598 N N . LYS B 2 34 ? -2.201 12.422 10.889 1.00 70.10 53 LYS B N 1
ATOM 3599 C CA . LYS B 2 34 ? -0.936 11.634 10.883 1.00 72.03 53 LYS B CA 1
ATOM 3600 C C . LYS B 2 34 ? 0.003 12.167 9.790 1.00 72.66 53 LYS B C 1
ATOM 3601 O O . LYS B 2 34 ? 1.013 12.809 10.146 1.00 75.60 53 LYS B O 1
ATOM 3607 N N . CYS B 2 35 ? -0.315 11.905 8.517 1.00 69.89 54 CYS B N 1
ATOM 3608 C CA . CYS B 2 35 ? 0.395 12.442 7.325 1.00 70.15 54 CYS B CA 1
ATOM 3609 C C . CYS B 2 35 ? -0.179 13.820 6.998 1.00 70.10 54 CYS B C 1
ATOM 3610 O O . CYS B 2 35 ? -1.147 14.224 7.667 1.00 71.00 54 CYS B O 1
ATOM 3613 N N . GLY B 2 36 ? 0.355 14.492 5.979 1.00 70.38 55 GLY B N 1
ATOM 3614 C CA . GLY B 2 36 ? -0.103 15.838 5.587 1.00 71.01 55 GLY B CA 1
ATOM 3615 C C . GLY B 2 36 ? -1.385 15.834 4.765 1.00 67.48 55 GLY B C 1
ATOM 3616 O O . GLY B 2 36 ? -1.940 16.928 4.591 1.00 67.07 55 GLY B O 1
ATOM 3617 N N . TYR B 2 37 ? -1.842 14.670 4.277 1.00 65.95 56 TYR B N 1
ATOM 3618 C CA . TYR B 2 37 ? -2.719 14.542 3.078 1.00 64.91 56 TYR B CA 1
ATOM 3619 C C . TYR B 2 37 ? -4.049 15.272 3.275 1.00 63.96 56 TYR B C 1
ATOM 3620 O O . TYR B 2 37 ? -4.762 14.984 4.255 1.00 63.33 56 TYR B O 1
ATOM 3629 N N . GLY B 2 38 ? -4.380 16.141 2.314 1.00 64.69 57 GLY B N 1
ATOM 3630 C CA . GLY B 2 38 ? -5.643 16.898 2.239 1.00 64.02 57 GLY B CA 1
ATOM 3631 C C . GLY B 2 38 ? -6.249 16.845 0.845 1.00 63.76 57 GLY B C 1
ATOM 3632 O O . GLY B 2 38 ? -5.492 16.717 -0.138 1.00 64.50 57 GLY B O 1
ATOM 3633 N N . SER B 2 39 ? -7.577 16.938 0.763 1.00 62.62 58 SER B N 1
ATOM 3634 C CA . SER B 2 39 ? -8.364 16.879 -0.496 1.00 62.31 58 SER B CA 1
ATOM 3635 C C . SER B 2 39 ? -9.792 17.333 -0.207 1.00 62.53 58 SER B C 1
ATOM 3636 O O . SER B 2 39 ? -10.241 17.136 0.932 1.00 62.77 58 SER B O 1
ATOM 3639 N N . ASP B 2 40 ? -10.463 17.919 -1.201 1.00 63.94 59 ASP B N 1
ATOM 3640 C CA . ASP B 2 40 ? -11.888 18.338 -1.111 1.00 63.36 59 ASP B CA 1
ATOM 3641 C C . ASP B 2 40 ? -12.791 17.158 -1.498 1.00 61.21 59 ASP B C 1
ATOM 3642 O O . ASP B 2 40 ? -14.013 17.300 -1.361 1.00 62.09 59 ASP B O 1
ATOM 3647 N N . ASP B 2 41 ? -12.202 16.040 -1.934 1.00 60.34 60 ASP B N 1
ATOM 3648 C CA . ASP B 2 41 ? -12.898 14.805 -2.388 1.00 59.72 60 ASP B CA 1
ATOM 3649 C C . ASP B 2 41 ? -12.765 13.746 -1.291 1.00 57.65 60 ASP B C 1
ATOM 3650 O O . ASP B 2 41 ? -11.622 13.417 -0.922 1.00 57.67 60 ASP B O 1
ATOM 3655 N N . SER B 2 42 ? -13.893 13.234 -0.796 1.00 56.91 61 SER B N 1
ATOM 3656 C CA . SER B 2 42 ? -13.963 12.254 0.318 1.00 54.87 61 SER B CA 1
ATOM 3657 C C . SER B 2 42 ? -13.353 10.919 -0.124 1.00 55.65 61 SER B C 1
ATOM 3658 O O . SER B 2 42 ? -12.535 10.364 0.636 1.00 55.11 61 SER B O 1
ATOM 3661 N N . ASP B 2 43 ? -13.728 10.434 -1.310 1.00 58.06 62 ASP B N 1
ATOM 3662 C CA . ASP B 2 43 ? -13.240 9.141 -1.861 1.00 60.36 62 ASP B CA 1
ATOM 3663 C C . ASP B 2 43 ? -11.705 9.150 -1.852 1.00 60.75 62 ASP B C 1
ATOM 3664 O O . ASP B 2 43 ? -11.114 8.191 -1.321 1.00 60.22 62 ASP B O 1
ATOM 3669 N N . ALA B 2 44 ? -11.097 10.215 -2.384 1.00 61.52 63 ALA B N 1
ATOM 3670 C CA . ALA B 2 44 ? -9.632 10.418 -2.460 1.00 62.27 63 ALA B CA 1
ATOM 3671 C C . ALA B 2 44 ? -9.033 10.446 -1.049 1.00 61.58 63 ALA B C 1
ATOM 3672 O O . ALA B 2 44 ? -7.936 9.876 -0.862 1.00 62.20 63 ALA B O 1
ATOM 3674 N N . TYR B 2 45 ? -9.715 11.091 -0.096 1.00 60.97 64 TYR B N 1
ATOM 3675 C CA . TYR B 2 45 ? -9.258 11.179 1.314 1.00 59.60 64 TYR B CA 1
ATOM 3676 C C . TYR B 2 45 ? -9.327 9.795 1.971 1.00 59.07 64 TYR B C 1
ATOM 3677 O O . TYR B 2 45 ? -8.335 9.387 2.595 1.00 59.59 64 TYR B O 1
ATOM 3686 N N . PHE B 2 46 ? -10.463 9.102 1.846 1.00 58.82 65 PHE B N 1
ATOM 3687 C CA . PHE B 2 46 ? -10.771 7.864 2.615 1.00 57.92 65 PHE B CA 1
ATOM 3688 C C . PHE B 2 46 ? -9.929 6.687 2.110 1.00 58.73 65 PHE B C 1
ATOM 3689 O O . PHE B 2 46 ? -9.813 5.696 2.852 1.00 59.64 65 PHE B O 1
ATOM 3697 N N . ASN B 2 47 ? -9.346 6.799 0.913 1.00 59.43 66 ASN B N 1
ATOM 3698 C CA . ASN B 2 47 ? -8.520 5.731 0.288 1.00 60.71 66 ASN B CA 1
ATOM 3699 C C . ASN B 2 47 ? -7.067 6.196 0.157 1.00 61.66 66 ASN B C 1
ATOM 3700 O O . ASN B 2 47 ? -6.294 5.493 -0.513 1.00 64.52 66 ASN B O 1
ATOM 3705 N N . HIS B 2 48 ? -6.708 7.315 0.796 1.00 61.73 67 HIS B N 1
ATOM 3706 C CA . HIS B 2 48 ? -5.310 7.810 0.904 1.00 63.00 67 HIS B CA 1
ATOM 3707 C C . HIS B 2 48 ? -4.544 6.926 1.895 1.00 64.23 67 HIS B C 1
ATOM 3708 O O . HIS B 2 48 ? -5.136 6.531 2.924 1.00 64.20 67 HIS B O 1
ATOM 3715 N N . LYS B 2 49 ? -3.287 6.616 1.573 1.00 66.37 68 LYS B N 1
ATOM 3716 C CA . LYS B 2 49 ? -2.316 5.942 2.474 1.00 67.83 68 LYS B CA 1
ATOM 3717 C C . LYS B 2 49 ? -1.512 7.038 3.188 1.00 67.55 68 LYS B C 1
ATOM 3718 O O . LYS B 2 49 ? -1.117 8.017 2.522 1.00 66.70 68 LYS B O 1
ATOM 3724 N N . CYS B 2 50 ? -1.307 6.897 4.500 1.00 67.63 69 CYS B N 1
ATOM 3725 C CA . CYS B 2 50 ? -0.527 7.850 5.335 1.00 68.19 69 CYS B CA 1
ATOM 3726 C C . CYS B 2 50 ? 0.943 7.802 4.911 1.00 70.96 69 CYS B C 1
ATOM 3727 O O . CYS B 2 50 ? 1.566 6.741 5.101 1.00 73.34 69 CYS B O 1
ATOM 3730 N N . ASN B 2 51 ? 1.458 8.898 4.342 1.00 71.66 70 ASN B N 1
ATOM 3731 C CA . ASN B 2 51 ? 2.866 9.025 3.872 1.00 74.59 70 ASN B CA 1
ATOM 3732 C C . ASN B 2 51 ? 3.671 9.844 4.889 1.00 77.81 70 ASN B C 1
ATOM 3733 O O . ASN B 2 51 ? 3.152 10.355 5.884 1.00 78.41 70 ASN B O 1
#